Protein AF-A0A1F1ZVB5-F1 (afdb_monomer_lite)

Sequence (541 aa):
MPKPFFVAESAQVTVLRSLASTAFGKVNLTLPEGTKLEDVFEPSAPGNELGYVASLGNDKRVGGMCRRFVRADVSISTHGTEVPSSTVEEVLDAAEERTSGDFFLESDITLAGLGPWVPMQDFVVGDTADVEIWGIVVPMQITRIEPVVSDHSVTDWRVHVGGQLVSDGDALLAANAAVHKALVEDRRELAGLSERVTQAQSAAVDAQETATKANDETQHLRGILSGEGASPADVTAQLAVLAEQLEEHGEASPGGLIPAYIAANTRRWELQEQIDETQNDLLRAQSEAQDALARQMTAEIENVRAIVDYLQEKQKLSARQETKTFTADGNRSRENDYFKYELITNPTNFTSEFVAKGTWRGEVSCQYAHQGEVYLTGWSVPEVDGSRKYSMKMGLISASWFTLTFTIDNGTHKTREITGKRTDTAQDVWNKHPDHSFTATSPGQYLIYWEVAWDATTYHNQYAIRVTTSKNRTLGQWGPHTKVGPLLPGFDGSRTHYLRLANQQLQAGEQVFFETFTDATEPSQRAVRGTMTKLSWIEEN

Foldseek 3Di:
DDFFEFEFPDKDKDWFAQQAFKEKEAEAEADEPPDDPCNVDDDPDPPDGHMDMGTLDPDDDDPPVPHDYDYFYWYWYPPDDPDTDTCVVVRSPVVSLVRPTFMFIKGKTKPVGRPPDDEPPRDYQQGWHFYQDPNDTDIWGFHDKDFDDDPVDPTIIITMTTPDGPRCVPVVVVVVVVVVVVVVVVVVVVVVVVVVVVVVVVVVVVVVVVVVVVVVVVQVVCCVQQNRPDDPVSNVVSVVVVVVVCVVVVDDDPDDPVVVVVVVVVVVVVVVVVVVVVVVVVVVVVVVVVVVVVVVVVVVVVVVVVVVVVVVVVVVQVVQKDKDKDKDFQVDWDDDQFWTWDWDDDPFFIKIKIAGDDDWWWKKWKWFADPNDIDIDIAIVPHPVNGRMDMDTRGPDTTRMMMIIIITRAFDKDKDKFKFAKDFDDAQDWDWDVSQKDFAQAWFWKKKKKKWKAFAADQAKFKKKWKAKPVRRTQDMDDSDHGQADPDPPDTRIDMDMDTRGGDGDHGGIMMIIIIHMNDPDRSNRMTRMMMMMMITGHHD

Radius of gyration: 42.54 Å; chains: 1; bounding box: 78×82×148 Å

Secondary structure (DSSP, 8-state):
-PPPEEE-SSEEEEEPPPS-SEEEEEEEEEPPTT--GGGT---SSTTPPPEEEEE-SSS----GGG--EEE--EEEE--SSSS-EE-HHHHHHHHHHHHS-PEEEEEEE-HHHHTTPPBTTTB-TT-EEEEEETTEEEEEEEEEEEEEEETTEEEEEEEEEE-S-TT-HHHHHHHHHHHHHHHHHHHHHHHHHHHHHHHHHHHHHHHHHHHHHHHHHHHHHHHHHH-TT--HHHHHHHHHHHHHHHHHTT---SS-HHHHHHHHHHHHHHHHHHHHHHHHHHHHHHHHHHHHHHHHHHHHHHHHHHHHHHHHHHHHHHHTEEEEEEEE-TTS-EE-SSEEEEEEEETTEEEEEEEE-SS--EEEEEEEEETTEEEEEEEEES-TTS--EEEEEEETS--SEEEEEEEEESSEEEEEEEEE--EEPPTTS-EE-GGG-EE-SSSEEEEEEEEEEESS--SSS-EEEEEEETTS-EEEEEEEES--S-SSTTS---EEEEEEEEEEEE-TT-EEEEEEEE--SSHHHHEEEEEEEEEEEEE--

Structure (mmCIF, N/CA/C/O backbone):
data_AF-A0A1F1ZVB5-F1
#
_entry.id   AF-A0A1F1ZVB5-F1
#
loop_
_atom_site.group_PDB
_atom_site.id
_atom_site.type_symbol
_atom_site.label_atom_id
_atom_site.label_alt_id
_atom_site.label_comp_id
_atom_site.label_asym_id
_atom_site.label_entity_id
_atom_site.label_seq_id
_atom_site.pdbx_PDB_ins_code
_atom_site.Cartn_x
_atom_site.Cartn_y
_atom_site.Cartn_z
_atom_site.occupancy
_atom_site.B_iso_or_equiv
_atom_site.auth_seq_id
_atom_site.auth_comp_id
_atom_site.auth_asym_id
_atom_site.auth_atom_id
_atom_site.pdbx_PDB_model_num
ATOM 1 N N . MET A 1 1 ? -17.004 -35.546 17.973 1.00 51.09 1 MET A N 1
ATOM 2 C CA . MET A 1 1 ? -18.269 -34.871 17.616 1.00 51.09 1 MET A CA 1
ATOM 3 C C . MET A 1 1 ? -18.446 -34.972 16.109 1.00 51.09 1 MET A C 1
ATOM 5 O O . MET A 1 1 ? -17.430 -35.142 15.438 1.00 51.09 1 MET A O 1
ATOM 9 N N . PRO A 1 2 ? -19.678 -34.997 15.577 1.00 67.75 2 PRO A N 1
ATOM 10 C CA . PRO A 1 2 ? -19.878 -35.015 14.132 1.00 67.75 2 PRO A CA 1
ATOM 11 C C . PRO A 1 2 ? -19.319 -33.719 13.527 1.00 67.75 2 PRO A C 1
ATOM 13 O O . PRO A 1 2 ? -19.450 -32.654 14.123 1.00 67.75 2 PRO A O 1
ATOM 16 N N . LYS A 1 3 ? -18.618 -33.836 12.397 1.00 77.38 3 LYS A N 1
ATOM 17 C CA . LYS A 1 3 ? -17.951 -32.705 11.753 1.00 77.38 3 LYS A CA 1
ATOM 18 C C . LYS A 1 3 ? -19.008 -31.807 11.089 1.00 77.38 3 LYS A C 1
ATOM 20 O O . LYS A 1 3 ? -19.825 -32.352 10.342 1.00 77.38 3 LYS A O 1
ATOM 25 N N . PRO A 1 4 ? -19.027 -30.488 11.354 1.00 84.69 4 PRO A N 1
ATOM 26 C CA . PRO A 1 4 ? -19.992 -29.585 10.735 1.00 84.69 4 PRO A CA 1
ATOM 27 C C . PRO A 1 4 ? -19.826 -29.574 9.216 1.00 84.69 4 PRO A C 1
ATOM 29 O O . PRO A 1 4 ? -18.698 -29.650 8.727 1.00 84.69 4 PRO A O 1
ATOM 32 N N . PHE A 1 5 ? -20.936 -29.473 8.485 1.00 88.19 5 PHE A N 1
ATOM 33 C CA . PHE A 1 5 ? -20.943 -29.407 7.023 1.00 88.19 5 PHE A CA 1
ATOM 34 C C . PHE A 1 5 ? -21.641 -28.130 6.568 1.00 88.19 5 PHE A C 1
ATOM 36 O O . PHE A 1 5 ? -22.806 -27.920 6.913 1.00 88.19 5 PHE A O 1
ATOM 43 N N . PHE A 1 6 ? -20.939 -27.304 5.799 1.00 87.81 6 PHE A N 1
ATOM 44 C CA . PHE A 1 6 ? -21.396 -25.995 5.343 1.00 87.81 6 PHE A CA 1
ATOM 45 C C . PHE A 1 6 ? -21.420 -25.918 3.819 1.00 87.81 6 PHE A C 1
ATOM 47 O O . PHE A 1 6 ? -20.617 -26.555 3.142 1.00 87.81 6 PHE A O 1
ATOM 54 N N . VAL A 1 7 ? -22.306 -25.089 3.277 1.00 85.38 7 VAL A N 1
ATOM 55 C CA . VAL A 1 7 ? -22.383 -24.801 1.840 1.00 85.38 7 VAL A CA 1
ATOM 56 C C . VAL A 1 7 ? -22.001 -23.344 1.610 1.00 85.38 7 VAL A C 1
ATOM 58 O O . VAL A 1 7 ? -22.638 -22.436 2.144 1.00 85.38 7 VAL A O 1
ATOM 61 N N . ALA A 1 8 ? -20.954 -23.114 0.819 1.00 79.62 8 ALA A N 1
ATOM 62 C CA . ALA A 1 8 ? -20.472 -21.773 0.522 1.00 79.62 8 ALA A CA 1
ATOM 63 C C . ALA A 1 8 ? -21.324 -21.090 -0.557 1.00 79.62 8 ALA A C 1
ATOM 65 O O . ALA A 1 8 ? -21.352 -21.516 -1.711 1.00 79.62 8 ALA A O 1
ATOM 66 N N . GLU A 1 9 ? -21.970 -19.979 -0.199 1.00 70.44 9 GLU A N 1
ATOM 67 C CA . GLU A 1 9 ? -22.759 -19.164 -1.137 1.00 70.44 9 GLU A CA 1
ATOM 68 C C . GLU A 1 9 ? -21.873 -18.239 -1.985 1.00 70.44 9 GLU A C 1
ATOM 70 O O . GLU A 1 9 ? -22.157 -17.980 -3.155 1.00 70.44 9 GLU A O 1
ATOM 75 N N . SER A 1 10 ? -20.772 -17.753 -1.402 1.00 64.50 10 SER A N 1
ATOM 76 C CA . SER A 1 10 ? -19.789 -16.900 -2.074 1.00 64.50 10 SER A CA 1
ATOM 77 C C . SER A 1 10 ? -18.376 -17.216 -1.575 1.00 64.50 10 SER A C 1
ATOM 79 O O . SER A 1 10 ? -17.855 -16.606 -0.645 1.00 64.50 10 SER A O 1
ATOM 81 N N . ALA A 1 11 ? -17.752 -18.232 -2.169 1.00 59.78 11 ALA A N 1
ATOM 82 C CA . ALA A 1 11 ? -16.356 -18.552 -1.888 1.00 59.78 11 ALA A CA 1
ATOM 83 C C . ALA A 1 11 ? -15.428 -17.580 -2.629 1.00 59.78 11 ALA A C 1
ATOM 85 O O . ALA A 1 11 ? -15.556 -17.398 -3.845 1.00 59.78 11 ALA A O 1
ATOM 86 N N . GLN A 1 12 ? -14.483 -16.977 -1.909 1.00 55.19 12 GLN A N 1
ATOM 87 C CA . GLN A 1 12 ? -13.392 -16.217 -2.506 1.00 55.19 12 GLN A CA 1
ATOM 88 C C . GLN A 1 12 ? -12.160 -17.116 -2.590 1.00 55.19 12 GLN A C 1
ATOM 90 O O . GLN A 1 12 ? -11.691 -17.670 -1.596 1.00 55.19 12 GLN A O 1
ATOM 95 N N . VAL A 1 13 ? -11.648 -17.280 -3.810 1.00 52.88 13 VAL A N 1
ATOM 96 C CA . VAL A 1 13 ? -10.438 -18.060 -4.079 1.00 52.88 13 VAL A CA 1
ATOM 97 C C . VAL A 1 13 ? -9.356 -17.103 -4.549 1.00 52.88 13 VAL A C 1
ATOM 99 O O . VAL A 1 13 ? -9.452 -16.532 -5.637 1.00 52.88 13 VAL A O 1
ATOM 102 N N . THR A 1 14 ? -8.311 -16.951 -3.743 1.00 47.72 14 THR A N 1
ATOM 103 C CA . THR A 1 14 ? -7.124 -16.174 -4.098 1.00 47.72 14 THR A CA 1
ATOM 104 C C . THR A 1 14 ? -5.950 -17.129 -4.273 1.00 47.72 14 THR A C 1
ATOM 106 O O . THR A 1 14 ? -5.377 -17.630 -3.314 1.00 47.72 14 THR A O 1
ATOM 109 N N . VAL A 1 15 ? -5.574 -17.402 -5.521 1.00 45.69 15 VAL A N 1
ATOM 110 C CA . VAL A 1 15 ? -4.425 -18.265 -5.835 1.00 45.69 15 VAL A CA 1
ATOM 111 C C . VAL A 1 15 ? -3.137 -17.444 -5.733 1.00 45.69 15 VAL A C 1
ATOM 113 O O . VAL A 1 15 ? -2.922 -16.542 -6.549 1.00 45.69 15 VAL A O 1
ATOM 116 N N . LEU A 1 16 ? -2.250 -17.747 -4.778 1.00 43.44 16 LEU A N 1
ATOM 117 C CA . LEU A 1 16 ? -0.879 -17.244 -4.831 1.00 43.44 16 LEU A CA 1
ATOM 118 C C . LEU A 1 16 ? -0.124 -18.020 -5.905 1.00 43.44 16 LEU A C 1
ATOM 120 O O . LEU A 1 16 ? -0.137 -19.246 -5.990 1.00 43.44 16 LEU A O 1
ATOM 124 N N . ARG A 1 17 ? 0.556 -17.278 -6.773 1.00 48.75 17 ARG A N 1
ATOM 125 C CA . ARG A 1 17 ? 1.470 -17.863 -7.753 1.00 48.75 17 ARG A CA 1
ATOM 126 C C . ARG A 1 17 ? 2.656 -18.503 -7.030 1.00 48.75 17 ARG A C 1
ATOM 128 O O . ARG A 1 17 ? 3.239 -17.869 -6.154 1.00 48.75 17 ARG A O 1
ATOM 135 N N . SER A 1 18 ? 3.079 -19.680 -7.489 1.00 54.12 18 SER A N 1
ATOM 136 C CA . SER A 1 18 ? 4.355 -20.275 -7.076 1.00 54.12 18 SER A CA 1
ATOM 137 C C . SER A 1 18 ? 5.497 -19.262 -7.250 1.00 54.12 18 SER A C 1
ATOM 139 O O . SER A 1 18 ? 5.620 -18.584 -8.286 1.00 54.12 18 SER A O 1
ATOM 141 N N . LEU A 1 19 ? 6.280 -19.087 -6.184 1.00 56.06 19 LEU A N 1
ATOM 142 C CA . LEU A 1 19 ? 7.311 -18.055 -6.090 1.00 56.06 19 LEU A CA 1
ATOM 143 C C . LEU A 1 19 ? 8.612 -18.478 -6.774 1.00 56.06 19 LEU A C 1
ATOM 145 O O . LEU A 1 19 ? 9.302 -17.611 -7.313 1.00 56.06 19 LEU A O 1
ATOM 149 N N . ALA A 1 20 ? 8.917 -19.777 -6.825 1.00 61.66 20 ALA A N 1
ATOM 150 C CA . ALA A 1 20 ? 10.108 -20.313 -7.472 1.00 61.66 20 ALA A CA 1
ATOM 151 C C . ALA A 1 20 ? 9.818 -21.642 -8.172 1.00 61.66 20 ALA A C 1
ATOM 153 O O . ALA A 1 20 ? 9.032 -22.447 -7.702 1.00 61.66 20 ALA A O 1
ATOM 154 N N . SER A 1 21 ? 10.479 -21.862 -9.306 1.00 69.50 21 SER A N 1
ATOM 155 C CA . SER A 1 21 ? 10.387 -23.106 -10.080 1.00 69.50 21 SER A CA 1
ATOM 156 C C . SER A 1 21 ? 11.663 -23.942 -9.991 1.00 69.50 21 SER A C 1
ATOM 158 O O . SER A 1 21 ? 11.763 -25.015 -10.586 1.00 69.50 21 SER A O 1
ATOM 160 N N . THR A 1 22 ? 12.717 -23.384 -9.397 1.00 73.19 22 THR A N 1
ATOM 161 C CA . THR A 1 22 ? 14.073 -23.922 -9.474 1.00 73.19 22 THR A CA 1
ATOM 162 C C . THR A 1 22 ? 14.848 -23.543 -8.215 1.00 73.19 22 THR A C 1
ATOM 164 O O . THR A 1 22 ? 14.925 -22.362 -7.878 1.00 73.19 22 THR A O 1
ATOM 167 N N . ALA A 1 23 ? 15.447 -24.523 -7.544 1.00 78.62 23 ALA A N 1
ATOM 168 C CA . ALA A 1 23 ? 16.421 -24.319 -6.479 1.00 78.62 23 ALA A CA 1
ATOM 169 C C . ALA A 1 23 ? 17.838 -24.296 -7.056 1.00 78.62 23 ALA A C 1
ATOM 171 O O . ALA A 1 23 ? 18.154 -25.037 -7.988 1.00 78.62 23 ALA A O 1
ATOM 172 N N . PHE A 1 24 ? 18.705 -23.460 -6.497 1.00 83.06 24 PHE A N 1
ATOM 173 C CA . PHE A 1 24 ? 20.142 -23.511 -6.748 1.00 83.06 24 PHE A CA 1
ATOM 174 C C . PHE A 1 24 ? 20.912 -23.287 -5.452 1.00 83.06 24 PHE A C 1
ATOM 176 O O . PHE A 1 24 ? 20.443 -22.579 -4.565 1.00 83.06 24 PHE A O 1
ATOM 183 N N . GLY A 1 25 ? 22.121 -23.817 -5.351 1.00 83.06 25 GLY A N 1
ATOM 184 C CA . GLY A 1 25 ? 22.965 -23.517 -4.203 1.00 83.06 25 GLY A CA 1
ATOM 185 C C . GLY A 1 25 ? 24.261 -24.293 -4.185 1.00 83.06 25 GLY A C 1
ATOM 186 O O . GLY A 1 25 ? 24.608 -24.986 -5.143 1.00 83.06 25 GLY A O 1
ATOM 187 N N . LYS A 1 26 ? 24.993 -24.125 -3.090 1.00 84.00 26 LYS A N 1
ATOM 188 C CA . LYS A 1 26 ? 26.270 -24.786 -2.845 1.00 84.00 26 LYS A CA 1
ATOM 189 C C . LYS A 1 26 ? 26.042 -26.208 -2.343 1.00 84.00 26 LYS A C 1
ATOM 191 O O . LYS A 1 26 ? 25.145 -26.443 -1.537 1.00 84.00 26 LYS A O 1
ATOM 196 N N . VAL A 1 27 ? 26.893 -27.132 -2.779 1.00 79.00 27 VAL A N 1
ATOM 197 C CA . VAL A 1 27 ? 26.992 -28.474 -2.197 1.00 79.00 27 VAL A CA 1
ATOM 198 C C . VAL A 1 27 ? 28.202 -28.504 -1.269 1.00 79.00 27 VAL A C 1
ATOM 200 O O . VAL A 1 27 ? 29.348 -28.406 -1.710 1.00 79.00 27 VAL A O 1
ATOM 203 N N . ASN A 1 28 ? 27.954 -28.642 0.028 1.00 74.69 28 ASN A N 1
ATOM 204 C CA . ASN A 1 28 ? 29.001 -28.852 1.020 1.00 74.69 28 ASN A CA 1
ATOM 205 C C . ASN A 1 28 ? 29.291 -30.354 1.117 1.00 74.69 28 ASN A C 1
ATOM 207 O O . ASN A 1 28 ? 28.487 -31.112 1.659 1.00 74.69 28 ASN A O 1
ATOM 211 N N . LEU A 1 29 ? 30.420 -30.779 0.553 1.00 72.69 29 LEU A N 1
ATOM 212 C CA . LEU A 1 29 ? 30.821 -32.181 0.481 1.00 72.69 29 LEU A CA 1
ATOM 213 C C . LEU A 1 29 ? 31.909 -32.474 1.522 1.00 72.69 29 LEU A C 1
ATOM 215 O O . LEU A 1 29 ? 32.998 -31.901 1.456 1.00 72.69 29 LEU A O 1
ATOM 219 N N . THR A 1 30 ? 31.630 -33.386 2.451 1.00 67.56 30 THR A N 1
ATOM 220 C CA . THR A 1 30 ? 32.616 -33.844 3.440 1.00 67.56 30 THR A CA 1
ATOM 221 C C . THR A 1 30 ? 33.123 -35.232 3.057 1.00 67.56 30 THR A C 1
ATOM 223 O O . THR A 1 30 ? 32.397 -36.219 3.189 1.00 67.56 30 THR A O 1
ATOM 226 N N . LEU A 1 31 ? 34.365 -35.292 2.564 1.00 66.44 31 LEU A N 1
ATOM 227 C CA . LEU A 1 31 ? 35.017 -36.509 2.065 1.00 66.44 31 LEU A CA 1
ATOM 228 C C . LEU A 1 31 ? 35.671 -37.341 3.186 1.00 66.44 31 LEU A C 1
ATOM 230 O O . LEU A 1 31 ? 36.052 -36.780 4.215 1.00 66.44 31 LEU A O 1
ATOM 234 N N . PRO A 1 32 ? 35.855 -38.664 2.993 1.00 63.94 32 PRO A N 1
ATOM 235 C CA . PRO A 1 32 ? 36.596 -39.515 3.925 1.00 63.94 32 PRO A CA 1
ATOM 236 C C . PRO A 1 32 ? 38.080 -39.117 4.011 1.00 63.94 32 PRO A C 1
ATOM 238 O O . PRO A 1 32 ? 38.649 -38.594 3.047 1.00 63.94 32 PRO A O 1
ATOM 241 N N . GLU A 1 33 ? 38.729 -39.409 5.146 1.00 53.44 33 GLU A N 1
ATOM 242 C CA . GLU A 1 33 ? 40.150 -39.098 5.354 1.00 53.44 33 GLU A CA 1
ATOM 243 C C . GLU A 1 33 ? 41.028 -39.677 4.230 1.00 53.44 33 GLU A C 1
ATOM 245 O O . GLU A 1 33 ? 41.015 -40.876 3.959 1.00 53.44 33 GLU A O 1
ATOM 250 N N . GLY A 1 34 ? 41.798 -38.802 3.574 1.00 55.66 34 GLY A N 1
ATOM 251 C CA . GLY A 1 34 ? 42.738 -39.163 2.508 1.00 55.66 34 GLY A CA 1
ATOM 252 C C . GLY A 1 34 ? 42.286 -38.851 1.077 1.00 55.66 34 GLY A C 1
ATOM 253 O O . GLY A 1 34 ? 43.111 -38.969 0.178 1.00 55.66 34 GLY A O 1
ATOM 254 N N . THR A 1 35 ? 41.043 -38.405 0.853 1.00 59.16 35 THR A N 1
ATOM 255 C CA . THR A 1 35 ? 40.558 -37.986 -0.481 1.00 59.16 35 THR A CA 1
ATOM 256 C C . THR A 1 35 ? 40.483 -36.463 -0.562 1.00 59.16 35 THR A C 1
ATOM 258 O O . THR A 1 35 ? 39.821 -35.838 0.269 1.00 59.16 35 THR A O 1
ATOM 261 N N . LYS A 1 36 ? 41.152 -35.838 -1.538 1.00 56.88 36 LYS A N 1
ATOM 262 C CA . LYS A 1 36 ? 41.028 -34.390 -1.760 1.00 56.88 36 LYS A CA 1
ATOM 263 C C . LYS A 1 36 ? 39.843 -34.111 -2.682 1.00 56.88 36 LYS A C 1
ATOM 265 O O . LYS A 1 36 ? 39.528 -34.908 -3.556 1.00 56.88 36 LYS A O 1
ATOM 270 N N . LEU A 1 37 ? 39.204 -32.949 -2.522 1.00 57.84 37 LEU A N 1
ATOM 271 C CA . LEU A 1 37 ? 38.104 -32.513 -3.399 1.00 57.84 37 LEU A CA 1
ATOM 272 C C . LEU A 1 37 ? 38.528 -32.480 -4.882 1.00 57.84 37 LEU A C 1
ATOM 274 O O . LEU A 1 37 ? 37.731 -32.805 -5.757 1.00 57.84 37 LEU A O 1
ATOM 278 N N . GLU A 1 38 ? 39.804 -32.166 -5.128 1.00 59.50 38 GLU A N 1
ATOM 279 C CA . GLU A 1 38 ? 40.464 -32.153 -6.442 1.00 59.50 38 GLU A CA 1
ATOM 280 C C . GLU A 1 38 ? 40.514 -33.536 -7.118 1.00 59.50 38 GLU A C 1
ATOM 282 O O . GLU A 1 38 ? 40.604 -33.604 -8.338 1.00 59.50 38 GLU A O 1
ATOM 287 N N . ASP A 1 39 ? 40.403 -34.631 -6.355 1.00 60.59 39 ASP A N 1
ATOM 288 C CA . ASP A 1 39 ? 40.389 -35.999 -6.893 1.00 60.59 39 ASP A CA 1
ATOM 289 C C . ASP A 1 39 ? 38.988 -36.414 -7.398 1.00 60.59 39 ASP A C 1
ATOM 291 O O . ASP A 1 39 ? 38.849 -37.405 -8.114 1.00 60.59 39 ASP A O 1
ATOM 295 N N . VAL A 1 40 ? 37.938 -35.673 -7.015 1.00 59.69 40 VAL A N 1
ATOM 296 C CA . VAL A 1 40 ? 36.524 -35.972 -7.322 1.00 59.69 40 VAL A CA 1
ATOM 297 C C . VAL A 1 40 ? 35.916 -34.932 -8.271 1.00 59.69 40 VAL A C 1
ATOM 299 O O . VAL A 1 40 ? 35.021 -35.259 -9.052 1.00 59.69 40 VAL A O 1
ATOM 302 N N . PHE A 1 41 ? 36.394 -33.685 -8.233 1.00 61.28 41 PHE A N 1
ATOM 303 C CA . PHE A 1 41 ? 35.902 -32.596 -9.073 1.00 61.28 41 PHE A CA 1
ATOM 304 C C . PHE A 1 41 ? 37.033 -31.649 -9.493 1.00 61.28 41 PHE A C 1
ATOM 306 O O . PHE A 1 41 ? 37.657 -31.000 -8.654 1.00 61.28 41 PHE A O 1
ATOM 313 N N . GLU A 1 42 ? 37.242 -31.506 -10.804 1.00 64.38 42 GLU A N 1
ATOM 314 C CA . GLU A 1 42 ? 38.125 -30.488 -11.378 1.00 64.38 42 GLU A CA 1
ATOM 315 C C . GLU A 1 42 ? 37.331 -29.194 -11.657 1.00 64.38 42 GLU A C 1
ATOM 317 O O . GLU A 1 42 ? 36.479 -29.169 -12.553 1.00 64.38 42 GLU A O 1
ATOM 322 N N . PRO A 1 43 ? 37.574 -28.092 -10.923 1.00 63.12 43 PRO A N 1
ATOM 323 C CA . PRO A 1 43 ? 36.890 -26.832 -11.179 1.00 63.12 43 PRO A CA 1
ATOM 324 C C . PRO A 1 43 ? 37.341 -26.224 -12.512 1.00 63.12 43 PRO A C 1
ATOM 326 O O . PRO A 1 43 ? 38.530 -26.095 -12.790 1.00 63.12 43 PRO A O 1
ATOM 329 N N . SER A 1 44 ? 36.388 -25.757 -13.324 1.00 67.38 44 SER A N 1
ATOM 330 C CA . SER A 1 44 ? 36.685 -25.145 -14.632 1.00 67.38 44 SER A CA 1
ATOM 331 C C . SER A 1 44 ? 37.469 -23.824 -14.550 1.00 67.38 44 SER A C 1
ATOM 333 O O . SER A 1 44 ? 37.979 -23.356 -15.566 1.00 67.38 44 SER A O 1
ATOM 335 N N . ALA A 1 45 ? 37.544 -23.200 -13.369 1.00 67.44 45 ALA A N 1
ATOM 336 C CA . ALA A 1 45 ? 38.340 -22.005 -13.104 1.00 67.44 45 ALA A CA 1
ATOM 337 C C . ALA A 1 45 ? 38.764 -21.936 -11.618 1.00 67.44 45 ALA A C 1
ATOM 339 O O . ALA A 1 45 ? 38.050 -22.463 -10.758 1.00 67.44 45 ALA A O 1
ATOM 340 N N . PRO A 1 46 ? 39.888 -21.267 -11.289 1.00 56.06 46 PRO A N 1
ATOM 341 C CA . PRO A 1 46 ? 40.326 -21.083 -9.906 1.00 56.06 46 PRO A CA 1
ATOM 342 C C . PRO A 1 46 ? 39.278 -20.323 -9.081 1.00 56.06 46 PRO A C 1
ATOM 344 O O . PRO A 1 46 ? 38.867 -19.230 -9.465 1.00 56.06 46 PRO A O 1
ATOM 347 N N . GLY A 1 47 ? 38.869 -20.887 -7.941 1.00 59.56 47 GLY A N 1
ATOM 348 C CA . GLY A 1 47 ? 37.867 -20.292 -7.045 1.00 59.56 47 GLY A CA 1
ATOM 349 C C . GLY A 1 47 ? 36.417 -20.719 -7.301 1.00 59.56 47 GLY A C 1
ATOM 350 O O . GLY A 1 47 ? 35.530 -20.260 -6.585 1.00 59.56 47 GLY A O 1
ATOM 351 N N . ASN A 1 48 ? 36.159 -21.600 -8.275 1.00 65.56 48 ASN A N 1
ATOM 352 C CA . ASN A 1 48 ? 34.829 -22.178 -8.466 1.00 65.56 48 ASN A CA 1
ATOM 353 C C . ASN A 1 48 ? 34.517 -23.215 -7.378 1.00 65.56 48 ASN A C 1
ATOM 355 O O . ASN A 1 48 ? 35.323 -24.101 -7.098 1.00 65.56 48 ASN A O 1
ATOM 359 N N . GLU A 1 49 ? 33.317 -23.123 -6.811 1.00 70.12 49 GLU A N 1
ATOM 360 C CA . GLU A 1 49 ? 32.794 -24.057 -5.813 1.00 70.12 49 GLU A CA 1
ATOM 361 C C . GLU A 1 49 ? 31.774 -25.018 -6.440 1.00 70.12 49 GLU A C 1
ATOM 363 O O . GLU A 1 49 ? 31.177 -24.719 -7.478 1.00 70.12 49 GLU A O 1
ATOM 368 N N . LEU A 1 50 ? 31.552 -26.173 -5.805 1.00 75.31 50 LEU A N 1
ATOM 369 C CA . LEU A 1 50 ? 30.560 -27.141 -6.266 1.00 75.31 50 LEU A CA 1
ATOM 370 C C . LEU A 1 50 ? 29.148 -26.624 -5.965 1.00 75.31 50 LEU A C 1
ATOM 372 O O . LEU A 1 50 ? 28.816 -26.306 -4.821 1.00 75.31 50 LEU A O 1
ATOM 376 N N . GLY A 1 51 ? 28.318 -26.537 -6.999 1.00 78.88 51 GLY A N 1
ATOM 377 C CA . GLY A 1 51 ? 26.938 -26.082 -6.892 1.00 78.88 51 GLY A CA 1
ATOM 378 C C . GLY A 1 51 ? 25.983 -26.993 -7.646 1.00 78.88 51 GLY A C 1
ATOM 379 O O . GLY A 1 51 ? 26.400 -27.792 -8.484 1.00 78.88 51 GLY A O 1
ATOM 380 N N . TYR A 1 52 ? 24.695 -26.865 -7.349 1.00 80.62 52 TYR A N 1
ATOM 381 C CA . TYR A 1 52 ? 23.634 -27.631 -7.991 1.00 80.62 52 TYR A CA 1
ATOM 382 C C . TYR A 1 52 ? 22.502 -26.714 -8.465 1.00 80.62 52 TYR A C 1
ATOM 384 O O . TYR A 1 52 ? 22.356 -25.579 -8.004 1.00 80.62 52 TYR A O 1
ATOM 392 N N . VAL A 1 53 ? 21.697 -27.227 -9.397 1.00 78.88 53 VAL A N 1
ATOM 393 C CA . VAL A 1 53 ? 20.442 -26.618 -9.849 1.00 78.88 53 VAL A CA 1
ATOM 394 C C . VAL A 1 53 ? 19.395 -27.727 -9.939 1.00 78.88 53 VAL A C 1
ATOM 396 O O . VAL A 1 53 ? 19.595 -28.687 -10.680 1.00 78.88 53 VAL A O 1
ATOM 399 N N . ALA A 1 54 ? 18.295 -27.597 -9.201 1.00 76.56 54 ALA A N 1
ATOM 400 C CA . ALA A 1 54 ? 17.208 -28.574 -9.134 1.00 76.56 54 ALA A CA 1
ATOM 401 C C . ALA A 1 54 ? 15.860 -27.930 -9.499 1.00 76.56 54 ALA A C 1
ATOM 403 O O . ALA A 1 54 ? 15.630 -26.754 -9.222 1.00 76.56 54 ALA A O 1
ATOM 404 N N . SER A 1 55 ? 14.967 -28.681 -10.147 1.00 75.31 55 SER A N 1
ATOM 405 C CA . SER A 1 55 ? 13.598 -28.234 -10.454 1.00 75.31 55 SER A CA 1
ATOM 406 C C . SER A 1 55 ? 12.682 -28.537 -9.268 1.00 75.31 55 SER A C 1
ATOM 408 O O . SER A 1 55 ? 12.695 -29.668 -8.805 1.00 75.31 55 SER A O 1
ATOM 410 N N . LEU A 1 56 ? 11.892 -27.561 -8.808 1.00 69.62 56 LEU A N 1
ATOM 411 C CA . LEU A 1 56 ? 11.015 -27.671 -7.624 1.00 69.62 56 LEU A CA 1
ATOM 412 C C . LEU A 1 56 ? 9.549 -27.943 -8.010 1.00 69.62 56 LEU A C 1
ATOM 414 O O . LEU A 1 56 ? 8.648 -27.223 -7.594 1.00 69.62 56 LEU A O 1
ATOM 418 N N . GLY A 1 57 ? 9.300 -28.875 -8.930 1.00 63.31 57 GLY A N 1
ATOM 419 C CA . GLY A 1 57 ? 7.921 -29.172 -9.317 1.00 63.31 57 GLY A CA 1
ATOM 420 C C . GLY A 1 57 ? 7.766 -30.253 -10.378 1.00 63.31 57 GLY A C 1
ATOM 421 O O . GLY A 1 57 ? 8.681 -30.532 -11.157 1.00 63.31 57 GLY A O 1
ATOM 422 N N . ASN A 1 58 ? 6.561 -30.823 -10.420 1.00 56.97 58 ASN A N 1
ATOM 423 C CA . ASN A 1 58 ? 6.199 -31.976 -11.245 1.00 56.97 58 ASN A CA 1
ATOM 424 C C . ASN A 1 58 ? 6.255 -31.690 -12.756 1.00 56.97 58 ASN A C 1
ATOM 426 O O . ASN A 1 58 ? 5.411 -30.957 -13.270 1.00 56.97 58 ASN A O 1
ATOM 430 N N . ASP A 1 59 ? 7.218 -32.323 -13.444 1.00 50.94 59 ASP A N 1
ATOM 431 C CA . ASP A 1 59 ? 7.354 -32.673 -14.880 1.00 50.94 59 ASP A CA 1
ATOM 432 C C . ASP A 1 59 ? 7.035 -31.644 -15.989 1.00 50.94 59 ASP A C 1
ATOM 434 O O . ASP A 1 59 ? 7.379 -31.849 -17.157 1.00 50.94 59 ASP A O 1
ATOM 438 N N . LYS A 1 60 ? 6.430 -30.495 -15.687 1.00 50.06 60 LYS A N 1
ATOM 439 C CA . LYS A 1 60 ? 6.143 -29.433 -16.650 1.00 50.06 60 LYS A CA 1
ATOM 440 C C . LYS A 1 60 ? 7.204 -28.357 -16.539 1.00 50.06 60 LYS A C 1
ATOM 442 O O . LYS A 1 60 ? 7.164 -27.479 -15.682 1.00 50.06 60 LYS A O 1
ATOM 447 N N . ARG A 1 61 ? 8.147 -28.406 -17.478 1.00 51.75 61 ARG A N 1
ATOM 448 C CA . ARG A 1 61 ? 9.166 -27.374 -17.670 1.00 51.75 61 ARG A CA 1
ATOM 449 C C . ARG A 1 61 ? 8.499 -26.004 -17.811 1.00 51.75 61 ARG A C 1
ATOM 451 O O . ARG A 1 61 ? 7.903 -25.706 -18.844 1.00 51.75 61 ARG A O 1
ATOM 458 N N . VAL A 1 62 ? 8.640 -25.147 -16.801 1.00 57.56 62 VAL A N 1
ATOM 459 C CA . VAL A 1 62 ? 8.198 -23.754 -16.911 1.00 57.56 62 VAL A CA 1
ATOM 460 C C . VAL A 1 62 ? 8.995 -23.042 -18.014 1.00 57.56 62 VAL A C 1
ATOM 462 O O . VAL A 1 62 ? 10.218 -23.212 -18.151 1.00 57.56 62 VAL A O 1
ATOM 465 N N . GLY A 1 63 ? 8.291 -22.270 -18.846 1.00 50.53 63 GLY A N 1
ATOM 466 C CA . GLY A 1 63 ? 8.886 -21.505 -19.943 1.00 50.53 63 GLY A CA 1
ATOM 467 C C . GLY A 1 63 ? 10.000 -20.573 -19.450 1.00 50.53 63 GLY A C 1
ATOM 468 O O . GLY A 1 63 ? 9.976 -20.110 -18.311 1.00 50.53 63 GLY A O 1
ATOM 469 N N . GLY A 1 64 ? 10.997 -20.295 -20.298 1.00 52.41 64 GLY A N 1
ATOM 470 C CA . GLY A 1 64 ? 12.239 -19.607 -19.904 1.00 52.41 64 GLY A CA 1
ATOM 471 C C . GLY A 1 64 ? 12.065 -18.249 -19.206 1.00 52.41 64 GLY A C 1
ATOM 472 O O . GLY A 1 64 ? 12.916 -17.883 -18.404 1.00 52.41 64 GLY A O 1
ATOM 473 N N . MET A 1 65 ? 10.956 -17.539 -19.447 1.00 41.66 65 MET A N 1
ATOM 474 C CA . MET A 1 65 ? 10.638 -16.250 -18.809 1.00 41.66 65 MET A CA 1
ATOM 475 C C . MET A 1 65 ? 9.980 -16.362 -17.424 1.00 41.66 65 MET A C 1
ATOM 477 O O . MET A 1 65 ? 9.923 -15.374 -16.698 1.00 41.66 65 MET A O 1
ATOM 481 N N . CYS A 1 66 ? 9.492 -17.542 -17.037 1.00 45.69 66 CYS A N 1
ATOM 482 C CA . CYS A 1 66 ? 8.822 -17.764 -15.752 1.00 45.69 66 CYS A CA 1
ATOM 483 C C . CYS A 1 66 ? 9.704 -18.505 -14.741 1.00 45.69 66 CYS A C 1
ATOM 485 O O . CYS A 1 66 ? 9.222 -18.863 -13.669 1.00 45.69 66 CYS A O 1
ATOM 487 N N . ARG A 1 67 ? 10.987 -18.726 -15.062 1.00 60.84 67 ARG A N 1
ATOM 488 C CA . ARG A 1 67 ? 11.936 -19.348 -14.137 1.00 60.84 67 ARG A CA 1
ATOM 489 C C . ARG A 1 67 ? 12.280 -18.382 -13.023 1.00 60.84 67 ARG A C 1
ATOM 491 O O . ARG A 1 67 ? 12.822 -17.305 -13.264 1.00 60.84 67 ARG A O 1
ATOM 498 N N . ARG A 1 68 ? 11.974 -18.788 -11.802 1.00 63.47 68 ARG A N 1
ATOM 499 C CA . ARG A 1 68 ? 12.375 -18.078 -10.594 1.00 63.47 68 ARG A CA 1
ATOM 500 C C . ARG A 1 68 ? 13.203 -19.006 -9.741 1.00 63.47 68 ARG A C 1
ATOM 502 O O . ARG A 1 68 ? 12.888 -20.189 -9.622 1.00 63.47 68 ARG A O 1
ATOM 509 N N . PHE A 1 69 ? 14.273 -18.441 -9.210 1.00 69.88 69 PHE A N 1
ATOM 510 C CA . PHE A 1 69 ? 15.321 -19.176 -8.536 1.00 69.88 69 PHE A CA 1
ATOM 511 C C . PHE A 1 69 ? 15.238 -18.907 -7.040 1.00 69.88 69 PHE A C 1
ATOM 513 O O . PHE A 1 69 ? 15.211 -17.747 -6.629 1.00 69.88 69 PHE A O 1
ATOM 520 N N . VAL A 1 70 ? 15.224 -19.970 -6.245 1.00 72.75 70 VAL A N 1
ATOM 521 C CA . VAL A 1 70 ? 15.411 -19.898 -4.795 1.00 72.75 70 VAL A CA 1
ATOM 522 C C . VAL A 1 70 ? 16.783 -20.457 -4.453 1.00 72.75 70 VAL A C 1
ATOM 524 O O . VAL A 1 70 ? 17.225 -21.440 -5.048 1.00 72.75 70 VAL A O 1
ATOM 527 N N . ARG A 1 71 ? 17.482 -19.804 -3.525 1.00 77.00 71 ARG A N 1
ATOM 528 C CA . ARG A 1 71 ? 18.765 -20.307 -3.046 1.00 77.00 71 ARG A CA 1
ATOM 529 C C . ARG A 1 71 ? 18.540 -21.319 -1.924 1.00 77.00 71 ARG A C 1
ATOM 531 O O . ARG A 1 71 ? 17.886 -20.978 -0.943 1.00 77.00 71 ARG A O 1
ATOM 538 N N . ALA A 1 72 ? 19.118 -22.506 -2.048 1.00 76.56 72 ALA A N 1
ATOM 539 C CA . ALA A 1 72 ? 19.088 -23.551 -1.032 1.00 76.56 72 ALA A CA 1
ATOM 540 C C . ALA A 1 72 ? 20.435 -24.284 -1.032 1.00 76.56 72 ALA A C 1
ATOM 542 O O . ALA A 1 72 ? 20.808 -24.878 -2.033 1.00 76.56 72 ALA A O 1
ATOM 543 N N . ASP A 1 73 ? 21.202 -24.221 0.050 1.00 80.31 73 ASP A N 1
ATOM 544 C CA . ASP A 1 73 ? 22.516 -24.872 0.121 1.00 80.31 73 ASP A CA 1
ATOM 545 C C . ASP A 1 73 ? 22.351 -26.271 0.754 1.00 80.31 73 ASP A C 1
ATOM 547 O O . ASP A 1 73 ? 21.641 -26.412 1.747 1.00 80.31 73 ASP A O 1
ATOM 551 N N . VAL A 1 74 ? 22.980 -27.303 0.180 1.00 78.69 74 VAL A N 1
ATOM 552 C CA . VAL A 1 74 ? 22.836 -28.715 0.600 1.00 78.69 74 VAL A CA 1
ATOM 553 C C . VAL A 1 74 ? 24.153 -29.271 1.133 1.00 78.69 74 VAL A C 1
ATOM 555 O O . VAL A 1 74 ? 25.233 -28.784 0.789 1.00 78.69 74 VAL A O 1
ATOM 558 N N . SER A 1 75 ? 24.089 -30.307 1.966 1.00 75.50 75 SER A N 1
ATOM 559 C CA . SER A 1 75 ? 25.267 -30.999 2.493 1.00 75.50 75 SER A CA 1
ATOM 560 C C . SER A 1 75 ? 25.196 -32.509 2.275 1.00 75.50 75 SER A C 1
ATOM 562 O O . SER A 1 75 ? 24.158 -33.142 2.462 1.00 75.50 75 SER A O 1
ATOM 564 N N . ILE A 1 76 ? 26.327 -33.090 1.876 1.00 74.19 76 ILE A N 1
ATOM 565 C CA . ILE A 1 76 ? 26.502 -34.534 1.702 1.00 74.19 76 ILE A CA 1
ATOM 566 C C . ILE A 1 76 ? 27.717 -34.941 2.532 1.00 74.19 76 ILE A C 1
ATOM 568 O O . ILE A 1 76 ? 28.824 -34.442 2.312 1.00 74.19 76 ILE A O 1
ATOM 572 N N . SER A 1 77 ? 27.510 -35.836 3.495 1.00 69.62 77 SER A N 1
ATOM 573 C CA . SER A 1 77 ? 28.564 -36.345 4.368 1.00 69.62 77 SER A CA 1
ATOM 574 C C . SER A 1 77 ? 28.759 -37.838 4.146 1.00 69.62 77 SER A C 1
ATOM 576 O O . SER A 1 77 ? 27.832 -38.636 4.282 1.00 69.62 77 SER A O 1
ATOM 578 N N . THR A 1 78 ? 29.995 -38.228 3.842 1.00 60.09 78 THR A N 1
ATOM 579 C CA . THR A 1 78 ? 30.403 -39.634 3.699 1.00 60.09 78 THR A CA 1
ATOM 580 C C . THR A 1 78 ? 31.353 -40.058 4.823 1.00 60.09 78 THR A C 1
ATOM 582 O O . THR A 1 78 ? 32.273 -40.846 4.610 1.00 60.09 78 THR A O 1
ATOM 585 N N . HIS A 1 79 ? 31.193 -39.497 6.025 1.00 50.94 79 HIS A N 1
ATOM 586 C CA . HIS A 1 79 ? 32.030 -39.831 7.178 1.00 50.94 79 HIS A CA 1
ATOM 587 C C . HIS A 1 79 ? 31.753 -41.251 7.682 1.00 50.94 79 HIS A C 1
ATOM 589 O O . HIS A 1 79 ? 30.690 -41.477 8.239 1.00 50.94 79 HIS A O 1
ATOM 595 N N . GLY A 1 80 ? 32.734 -42.155 7.557 1.00 51.53 80 GLY A N 1
ATOM 596 C CA . GLY A 1 80 ? 33.115 -43.213 8.519 1.00 51.53 80 GLY A CA 1
ATOM 597 C C . GLY A 1 80 ? 32.080 -44.206 9.082 1.00 51.53 80 GLY A C 1
ATOM 598 O O . GLY A 1 80 ? 32.476 -45.114 9.807 1.00 51.53 80 GLY A O 1
ATOM 599 N N . THR A 1 81 ? 30.796 -44.081 8.777 1.00 42.84 81 THR A N 1
ATOM 600 C CA . THR A 1 81 ? 29.721 -45.004 9.142 1.00 42.84 81 THR A CA 1
ATOM 601 C C . THR A 1 81 ? 29.170 -45.649 7.879 1.00 42.84 81 THR A C 1
ATOM 603 O O . THR A 1 81 ? 29.128 -45.010 6.832 1.00 42.84 81 THR A O 1
ATOM 606 N N . GLU A 1 82 ? 28.730 -46.907 7.972 1.00 50.06 82 GLU A N 1
ATOM 607 C CA . GLU A 1 82 ? 28.272 -47.744 6.845 1.00 50.06 82 GLU A CA 1
ATOM 608 C C . GLU A 1 82 ? 27.106 -47.158 6.017 1.00 50.06 82 GLU A C 1
ATOM 610 O O . GLU A 1 82 ? 26.748 -47.726 4.987 1.00 50.06 82 GLU A O 1
ATOM 615 N N . VAL A 1 83 ? 26.531 -46.015 6.415 1.00 52.25 83 VAL A N 1
ATOM 616 C CA . VAL A 1 83 ? 25.437 -45.339 5.711 1.00 52.25 83 VAL A CA 1
ATOM 617 C C . VAL A 1 83 ? 25.799 -43.863 5.463 1.00 52.25 83 VAL A C 1
ATOM 619 O O . VAL A 1 83 ? 25.990 -43.124 6.432 1.00 52.25 83 VAL A O 1
ATOM 622 N N . PRO A 1 84 ? 25.909 -43.408 4.200 1.00 58.47 84 PRO A N 1
ATOM 623 C CA . PRO A 1 84 ? 26.102 -41.995 3.871 1.00 58.47 84 PRO A CA 1
ATOM 624 C C . PRO A 1 84 ? 24.858 -41.169 4.234 1.00 58.47 84 PRO A C 1
ATOM 626 O O . PRO A 1 84 ? 23.734 -41.629 4.034 1.00 58.47 84 PRO A O 1
ATOM 629 N N . SER A 1 85 ? 25.048 -39.945 4.741 1.00 62.75 85 SER A N 1
ATOM 630 C CA . SER A 1 85 ? 23.952 -39.023 5.068 1.00 62.75 85 SER A CA 1
ATOM 631 C C . SER A 1 85 ? 23.918 -37.832 4.107 1.00 62.75 85 SER A C 1
ATOM 633 O O . SER A 1 85 ? 24.944 -37.234 3.774 1.00 62.75 85 SER A O 1
ATOM 635 N N . SER A 1 86 ? 22.718 -37.502 3.631 1.00 75.00 86 SER A N 1
ATOM 636 C CA . SER A 1 86 ? 22.463 -36.435 2.661 1.00 75.00 86 SER A CA 1
ATOM 637 C C . SER A 1 86 ? 21.283 -35.597 3.133 1.00 75.00 86 SER A C 1
ATOM 639 O O . SER A 1 86 ? 20.241 -36.154 3.464 1.00 75.00 86 SER A O 1
ATOM 641 N N . THR A 1 87 ? 21.445 -34.274 3.145 1.00 76.62 87 THR A N 1
ATOM 642 C CA . THR A 1 87 ? 20.359 -33.315 3.432 1.00 76.62 87 THR A CA 1
ATOM 643 C C . THR A 1 87 ? 19.661 -32.829 2.159 1.00 76.62 87 THR A C 1
ATOM 645 O O . THR A 1 87 ? 18.820 -31.941 2.217 1.00 76.62 87 THR A O 1
ATOM 648 N N . VAL A 1 88 ? 20.018 -33.384 0.992 1.00 76.56 88 VAL A N 1
ATOM 649 C CA . VAL A 1 88 ? 19.541 -32.912 -0.319 1.00 76.56 88 VAL A CA 1
ATOM 650 C C . VAL A 1 88 ? 18.021 -33.004 -0.437 1.00 76.56 88 VAL A C 1
ATOM 652 O O . VAL A 1 88 ? 17.400 -31.994 -0.743 1.00 76.56 88 VAL A O 1
ATOM 655 N N . GLU A 1 89 ? 17.434 -34.171 -0.165 1.00 74.31 89 GLU A N 1
ATOM 656 C CA . GLU A 1 89 ? 15.981 -34.375 -0.295 1.00 74.31 89 GLU A CA 1
ATOM 657 C C . GLU A 1 89 ? 15.212 -33.476 0.684 1.00 74.31 89 GLU A C 1
ATOM 659 O O . GLU A 1 89 ? 14.350 -32.716 0.271 1.00 74.31 89 GLU A O 1
ATOM 664 N N . GLU A 1 90 ? 15.624 -33.436 1.956 1.00 73.56 90 GLU A N 1
ATOM 665 C CA . GLU A 1 90 ? 14.997 -32.599 2.993 1.00 73.56 90 GLU A CA 1
ATOM 666 C C . GLU A 1 90 ? 15.007 -31.102 2.632 1.00 73.56 90 GLU A C 1
ATOM 668 O O . GLU A 1 90 ? 14.015 -30.394 2.804 1.00 73.56 90 GLU A O 1
ATOM 673 N N . VAL A 1 91 ? 16.128 -30.601 2.107 1.00 72.69 91 VAL A N 1
ATOM 674 C CA . VAL A 1 91 ? 16.274 -29.191 1.725 1.00 72.69 91 VAL A CA 1
ATOM 675 C C . VAL A 1 91 ? 15.492 -28.863 0.451 1.00 72.69 91 VAL A C 1
ATOM 677 O O . VAL A 1 91 ? 14.976 -27.749 0.335 1.00 72.69 91 VAL A O 1
ATOM 680 N N . LEU A 1 92 ? 15.413 -29.794 -0.503 1.00 75.12 92 LEU A N 1
ATOM 681 C CA . LEU A 1 92 ? 14.660 -29.610 -1.743 1.00 75.12 92 LEU A CA 1
ATOM 682 C C . LEU A 1 92 ? 13.153 -29.701 -1.515 1.00 75.12 92 LEU A C 1
ATOM 684 O O . LEU A 1 92 ? 12.449 -28.822 -2.005 1.00 75.12 92 LEU A O 1
ATOM 688 N N . ASP A 1 93 ? 12.687 -30.655 -0.712 1.00 72.00 93 ASP A N 1
ATOM 689 C CA . ASP A 1 93 ? 11.282 -30.787 -0.320 1.00 72.00 93 ASP A CA 1
ATOM 690 C C . ASP A 1 93 ? 10.821 -29.537 0.442 1.00 72.00 93 ASP A C 1
ATOM 692 O O . ASP A 1 93 ? 9.813 -28.926 0.094 1.00 72.00 93 ASP A O 1
ATOM 696 N N . ALA A 1 94 ? 11.620 -29.056 1.402 1.00 67.75 94 ALA A N 1
ATOM 697 C CA . ALA A 1 94 ? 11.321 -27.819 2.125 1.00 67.75 94 ALA A CA 1
ATOM 698 C C . ALA A 1 94 ? 11.358 -26.573 1.219 1.00 67.75 94 ALA A C 1
ATOM 700 O O . ALA A 1 94 ? 10.642 -25.596 1.453 1.00 67.75 94 ALA A O 1
ATOM 701 N N . ALA A 1 95 ? 12.221 -26.553 0.198 1.00 64.81 95 ALA A N 1
ATOM 702 C CA . ALA A 1 95 ? 12.262 -25.467 -0.777 1.00 64.81 95 ALA A CA 1
ATOM 703 C C . ALA A 1 95 ? 11.061 -25.518 -1.730 1.00 64.81 95 ALA A C 1
ATOM 705 O O . ALA A 1 95 ? 10.524 -24.463 -2.070 1.00 64.81 95 ALA A O 1
ATOM 706 N N . GLU A 1 96 ? 10.633 -26.709 -2.145 1.00 70.12 96 GLU A N 1
ATOM 707 C CA . GLU A 1 96 ? 9.431 -26.930 -2.945 1.00 70.12 96 GLU A CA 1
ATOM 708 C C . GLU A 1 96 ? 8.189 -26.510 -2.165 1.00 70.12 96 GLU A C 1
ATOM 710 O O . GLU A 1 96 ? 7.422 -25.692 -2.661 1.00 70.12 96 GLU A O 1
ATOM 715 N N . GLU A 1 97 ? 8.047 -26.938 -0.914 1.00 67.62 97 GLU A N 1
ATOM 716 C CA . GLU A 1 97 ? 6.916 -26.584 -0.056 1.00 67.62 97 GLU A CA 1
ATOM 717 C C . GLU A 1 97 ? 6.793 -25.064 0.126 1.00 67.62 97 GLU A C 1
ATOM 719 O O . GLU A 1 97 ? 5.748 -24.489 -0.177 1.00 67.62 97 GLU A O 1
ATOM 724 N N . ARG A 1 98 ? 7.898 -24.377 0.460 1.00 62.56 98 ARG A N 1
ATOM 725 C CA . ARG A 1 98 ? 7.946 -22.904 0.599 1.00 62.56 98 ARG A CA 1
ATOM 726 C C . ARG A 1 98 ? 7.649 -22.131 -0.684 1.00 62.56 98 ARG A C 1
ATOM 728 O O . ARG A 1 98 ? 7.418 -20.923 -0.631 1.00 62.56 98 ARG A O 1
ATOM 735 N N . THR A 1 99 ? 7.802 -22.761 -1.846 1.00 59.22 99 THR A N 1
ATOM 736 C CA . THR A 1 99 ? 7.711 -22.077 -3.146 1.00 59.22 99 THR A CA 1
ATOM 737 C C . THR A 1 99 ? 6.539 -22.548 -3.990 1.00 59.22 99 THR A C 1
ATOM 739 O O . THR A 1 99 ? 6.203 -21.876 -4.977 1.00 59.22 99 THR A O 1
ATOM 742 N N . SER A 1 100 ? 5.883 -23.634 -3.582 1.00 57.09 100 SER A N 1
ATOM 743 C CA . SER A 1 100 ? 4.576 -24.056 -4.055 1.00 57.09 100 SER A CA 1
ATOM 744 C C . SER A 1 100 ? 3.597 -22.904 -3.817 1.00 57.09 100 SER A C 1
ATOM 746 O O . SER A 1 100 ? 3.611 -22.240 -2.789 1.00 57.09 100 SER A O 1
ATOM 748 N N . GLY A 1 101 ? 2.862 -22.517 -4.856 1.00 52.28 101 GLY A N 1
ATOM 749 C CA . GLY A 1 101 ? 1.954 -21.380 -4.749 1.00 52.28 101 GLY A CA 1
ATOM 750 C C . GLY A 1 101 ? 0.790 -21.749 -3.845 1.00 52.28 101 GLY A C 1
ATOM 751 O O . GLY A 1 101 ? 0.000 -22.612 -4.221 1.00 52.28 101 GLY A O 1
ATOM 752 N N . ASP A 1 102 ? 0.685 -21.110 -2.685 1.00 52.09 102 ASP A N 1
ATOM 753 C CA . ASP A 1 102 ? -0.412 -21.362 -1.756 1.00 52.09 102 ASP A CA 1
ATOM 754 C C . ASP A 1 102 ? -1.741 -20.819 -2.307 1.00 52.09 102 ASP A C 1
ATOM 756 O O . ASP A 1 102 ? -1.815 -19.727 -2.868 1.00 52.09 102 ASP A O 1
ATOM 760 N N . PHE A 1 103 ? -2.839 -21.549 -2.144 1.00 46.62 103 PHE A N 1
ATOM 761 C CA . PHE A 1 103 ? -4.168 -21.012 -2.435 1.00 46.62 103 PHE A CA 1
ATOM 762 C C . PHE A 1 103 ? -4.821 -20.551 -1.130 1.00 46.62 103 PHE A C 1
ATOM 764 O O . PHE A 1 103 ? -4.957 -21.313 -0.178 1.00 46.62 103 PHE A O 1
ATOM 771 N N . PHE A 1 104 ? -5.236 -19.288 -1.085 1.00 58.38 104 PHE A N 1
ATOM 772 C CA . PHE A 1 104 ? -6.153 -18.789 -0.072 1.00 58.38 104 PHE A CA 1
ATOM 773 C C . PHE A 1 104 ? -7.564 -19.150 -0.492 1.00 58.38 104 PHE A C 1
ATOM 775 O O . PHE A 1 104 ? -8.011 -18.813 -1.594 1.00 58.38 104 PHE A O 1
ATOM 782 N N . LEU A 1 105 ? -8.267 -19.814 0.406 1.00 58.06 105 LEU A N 1
ATOM 783 C CA . LEU A 1 105 ? -9.676 -20.068 0.245 1.00 58.06 105 LEU A CA 1
ATOM 784 C C . LEU A 1 105 ? -10.372 -19.610 1.525 1.00 58.06 105 LEU A C 1
ATOM 786 O O . LEU A 1 105 ? -10.064 -20.067 2.627 1.00 58.06 105 LEU A O 1
ATOM 790 N N . GLU A 1 106 ? -11.237 -18.620 1.362 1.00 73.50 106 GLU A N 1
ATOM 791 C CA . GLU A 1 106 ? -11.994 -17.991 2.435 1.00 73.50 106 GLU A CA 1
ATOM 792 C C . GLU A 1 106 ? -13.458 -17.900 2.012 1.00 73.50 106 GLU A C 1
ATOM 794 O O . GLU A 1 106 ? -13.783 -17.643 0.846 1.00 73.50 106 GLU A O 1
ATOM 799 N N . SER A 1 107 ? -14.360 -18.181 2.945 1.00 77.31 107 SER A N 1
ATOM 800 C CA . SER A 1 107 ? -15.786 -18.076 2.685 1.00 77.31 107 SER A CA 1
ATOM 801 C C . SER A 1 107 ? -16.545 -17.666 3.934 1.00 77.31 107 SER A C 1
ATOM 803 O O . SER A 1 107 ? -16.316 -18.185 5.030 1.00 77.31 107 SER A O 1
ATOM 805 N N . ASP A 1 108 ? -17.486 -16.752 3.724 1.00 82.19 108 ASP A N 1
ATOM 806 C CA . ASP A 1 108 ? -18.451 -16.334 4.725 1.00 82.19 108 ASP A CA 1
ATOM 807 C C . ASP A 1 108 ? -19.717 -17.168 4.538 1.00 82.19 108 ASP A C 1
ATOM 809 O O . ASP A 1 108 ? -20.396 -17.081 3.512 1.00 82.19 108 ASP A O 1
ATOM 813 N N . ILE A 1 109 ? -20.031 -17.982 5.539 1.00 82.94 109 ILE A N 1
ATOM 814 C CA . ILE A 1 109 ? -21.206 -18.845 5.567 1.00 82.94 109 ILE A CA 1
ATOM 815 C C . ILE A 1 109 ? -22.311 -18.131 6.346 1.00 82.94 109 ILE A C 1
ATOM 817 O O . ILE A 1 109 ? -22.154 -17.784 7.520 1.00 82.94 109 ILE A O 1
ATOM 821 N N . THR A 1 110 ? -23.432 -17.886 5.673 1.00 83.19 110 THR A N 1
ATOM 822 C CA . THR A 1 110 ? -24.662 -17.344 6.265 1.00 83.19 110 THR A CA 1
ATOM 823 C C . THR A 1 110 ? -25.511 -18.472 6.860 1.00 83.19 110 THR A C 1
ATOM 825 O O . THR A 1 110 ? -25.239 -19.653 6.631 1.00 83.19 110 THR A O 1
ATOM 828 N N . LEU A 1 111 ? -26.589 -18.139 7.577 1.00 77.50 111 LEU A N 1
ATOM 829 C CA . LEU A 1 111 ? -27.523 -19.132 8.124 1.00 77.50 111 LEU A CA 1
ATOM 830 C C . LEU A 1 111 ? -28.050 -20.129 7.074 1.00 77.50 111 LEU A C 1
ATOM 832 O O . LEU A 1 111 ? -28.238 -21.303 7.383 1.00 77.50 111 LEU A O 1
ATOM 836 N N . ALA A 1 112 ? -28.242 -19.693 5.827 1.00 78.06 112 ALA A N 1
ATOM 837 C CA . ALA A 1 112 ? -28.677 -20.565 4.738 1.00 78.06 112 ALA A CA 1
ATOM 838 C C . ALA A 1 112 ? -27.614 -21.615 4.354 1.00 78.06 112 ALA A C 1
ATOM 840 O O . ALA A 1 112 ? -27.966 -22.752 4.036 1.00 78.06 112 ALA A O 1
ATOM 841 N N . GLY A 1 113 ? -26.328 -21.269 4.460 1.00 79.00 113 GLY A N 1
ATOM 842 C CA . GLY A 1 113 ? -25.202 -22.175 4.224 1.00 79.00 113 GLY A CA 1
ATOM 843 C C . GLY A 1 113 ? -24.818 -23.051 5.425 1.00 79.00 113 GLY A C 1
ATOM 844 O O . GLY A 1 113 ? -24.138 -24.059 5.242 1.00 79.00 113 GLY A O 1
ATOM 845 N N . LEU A 1 114 ? -25.259 -22.709 6.643 1.00 81.56 114 LEU A N 1
ATOM 846 C CA . LEU A 1 114 ? -25.019 -23.501 7.863 1.00 81.56 114 LEU A CA 1
ATOM 847 C C . LEU A 1 114 ? -25.896 -24.758 7.956 1.00 81.56 114 LEU A C 1
ATOM 849 O O . LEU A 1 114 ? -25.550 -25.708 8.660 1.00 81.56 114 LEU A O 1
ATOM 853 N N . GLY A 1 115 ? -27.034 -24.782 7.259 1.00 82.19 115 GLY A N 1
ATOM 854 C CA . GLY A 1 115 ? -27.972 -25.901 7.313 1.00 82.19 115 GLY A CA 1
ATOM 855 C C . GLY A 1 115 ? -28.521 -26.126 8.735 1.00 82.19 115 GLY A C 1
ATOM 856 O O . GLY A 1 115 ? -29.075 -25.195 9.315 1.00 82.19 115 GLY A O 1
ATOM 857 N N . PRO A 1 116 ? -28.431 -27.347 9.304 1.00 81.75 116 PRO A N 1
ATOM 858 C CA . PRO A 1 116 ? -28.963 -27.653 10.636 1.00 81.75 116 PRO A CA 1
ATOM 859 C C . PRO A 1 116 ? -28.023 -27.275 11.795 1.00 81.75 116 PRO A C 1
ATOM 861 O O . PRO A 1 116 ? -28.405 -27.466 12.947 1.00 81.75 116 PRO A O 1
ATOM 864 N N . TRP A 1 117 ? -26.802 -26.813 11.511 1.00 84.50 117 TRP A N 1
ATOM 865 C CA . TRP A 1 117 ? -25.758 -26.612 12.516 1.00 84.50 117 TRP A CA 1
ATOM 866 C C . TRP A 1 117 ? -25.883 -25.256 13.214 1.00 84.50 117 TRP A C 1
ATOM 868 O O . TRP A 1 117 ? -25.938 -24.216 12.555 1.00 84.50 117 TRP A O 1
ATOM 878 N N . VAL A 1 118 ? -25.869 -25.257 14.549 1.00 82.31 118 VAL A N 1
ATOM 879 C CA . VAL A 1 118 ? -26.022 -24.049 15.370 1.00 82.31 118 VAL A CA 1
ATOM 880 C C . VAL A 1 118 ? -24.657 -23.562 15.889 1.00 82.31 118 VAL A C 1
ATOM 882 O O . VAL A 1 118 ? -23.992 -24.287 16.640 1.00 82.31 118 VAL A O 1
ATOM 885 N N . PRO A 1 119 ? -24.229 -22.328 15.549 1.00 83.38 119 PRO A N 1
ATOM 886 C CA . PRO A 1 119 ? -22.980 -21.754 16.052 1.00 83.38 119 PRO A CA 1
ATOM 887 C C . PRO A 1 119 ? -22.942 -21.672 17.585 1.00 83.38 119 PRO A C 1
ATOM 889 O O . PRO A 1 119 ? -23.964 -21.422 18.219 1.00 83.38 119 PRO A O 1
ATOM 892 N N . MET A 1 120 ? -21.759 -21.849 18.185 1.00 77.06 120 MET A N 1
ATOM 893 C CA . MET A 1 120 ? -21.503 -21.845 19.643 1.00 77.06 120 MET A CA 1
ATOM 894 C C . MET A 1 120 ? -22.158 -22.981 20.446 1.00 77.06 120 MET A C 1
ATOM 896 O O . MET A 1 120 ? -21.871 -23.126 21.634 1.00 77.06 120 MET A O 1
ATOM 900 N N . GLN A 1 121 ? -23.006 -23.795 19.816 1.00 81.81 121 GLN A N 1
ATOM 901 C CA . GLN A 1 121 ? -23.605 -24.982 20.418 1.00 81.81 121 GLN A CA 1
ATOM 902 C C . GLN A 1 121 ? -23.025 -26.258 19.806 1.00 81.81 121 GLN A C 1
ATOM 904 O O . GLN A 1 121 ? -22.537 -27.116 20.540 1.00 81.81 121 GLN A O 1
ATOM 909 N N . ASP A 1 122 ? -23.045 -26.359 18.475 1.00 78.38 122 ASP A N 1
ATOM 910 C CA . ASP A 1 122 ? -22.595 -27.555 17.760 1.00 78.38 122 ASP A CA 1
ATOM 911 C C . ASP A 1 122 ? -21.140 -27.456 17.275 1.00 78.38 122 ASP A C 1
ATOM 913 O O . ASP A 1 122 ? -20.502 -28.479 17.026 1.00 78.38 122 ASP A O 1
ATOM 917 N N . PHE A 1 123 ? -20.613 -26.236 17.144 1.00 83.31 123 PHE A N 1
ATOM 918 C CA . PHE A 1 123 ? -19.229 -25.955 16.761 1.00 83.31 123 PHE A CA 1
ATOM 919 C C . PHE A 1 123 ? -18.759 -24.604 17.309 1.00 83.31 123 PHE A C 1
ATOM 921 O O . PHE A 1 123 ? -19.562 -23.687 17.518 1.00 83.31 123 PHE A O 1
ATOM 928 N N . VAL A 1 124 ? -17.448 -24.471 17.515 1.00 80.25 124 VAL A N 1
ATOM 929 C CA . VAL A 1 124 ? -16.807 -23.248 18.019 1.00 80.25 124 VAL A CA 1
ATOM 930 C C . VAL A 1 124 ? -15.674 -22.775 17.104 1.00 80.25 124 VAL A C 1
ATOM 932 O O . VAL A 1 124 ? -15.244 -23.475 16.188 1.00 80.25 124 VAL A O 1
ATOM 935 N N . VAL A 1 125 ? -15.187 -21.554 17.337 1.00 76.38 125 VAL A N 1
ATOM 936 C CA . VAL A 1 125 ? -13.998 -21.026 16.649 1.00 76.38 125 VAL A CA 1
ATOM 937 C C . VAL A 1 125 ? -12.800 -21.945 16.919 1.00 76.38 125 VAL A C 1
ATOM 939 O O . VAL A 1 125 ? -12.541 -22.305 18.066 1.00 76.38 125 VAL A O 1
ATOM 942 N N . GLY A 1 126 ? -12.081 -22.317 15.860 1.00 70.00 126 GLY A N 1
ATOM 943 C CA . GLY A 1 126 ? -10.973 -23.277 15.883 1.00 70.00 126 GLY A CA 1
ATOM 944 C C . GLY A 1 126 ? -11.356 -24.699 15.457 1.00 70.00 126 GLY A C 1
ATOM 945 O O . GLY A 1 126 ? -10.472 -25.474 15.087 1.00 70.00 126 GLY A O 1
ATOM 946 N N . ASP A 1 127 ? -12.648 -25.043 15.438 1.00 77.25 127 ASP A N 1
ATOM 947 C CA . ASP A 1 127 ? -13.096 -26.334 14.914 1.00 77.25 127 ASP A CA 1
ATOM 948 C C . ASP A 1 127 ? -12.946 -26.401 13.385 1.00 77.25 127 ASP A C 1
ATOM 950 O O . ASP A 1 127 ? -12.950 -25.391 12.678 1.00 77.25 127 ASP A O 1
ATOM 954 N N . THR A 1 128 ? -12.806 -27.618 12.853 1.00 82.62 128 THR A N 1
ATOM 955 C CA . THR A 1 128 ? -12.736 -27.860 11.403 1.00 82.62 128 THR A CA 1
ATOM 956 C C . THR A 1 128 ? -14.101 -28.283 10.874 1.00 82.62 128 THR A C 1
ATOM 958 O O . THR A 1 128 ? -14.649 -29.286 11.331 1.00 82.62 128 THR A O 1
ATOM 961 N N . ALA A 1 129 ? -14.608 -27.580 9.866 1.00 84.38 129 ALA A N 1
ATOM 962 C CA . ALA A 1 129 ? -15.833 -27.903 9.145 1.00 84.38 129 ALA A CA 1
ATOM 963 C C . ALA A 1 129 ? -15.526 -28.376 7.720 1.00 84.38 129 ALA A C 1
ATOM 965 O O . ALA A 1 129 ? -14.512 -28.006 7.134 1.00 84.38 129 ALA A O 1
ATOM 966 N N . ASP A 1 130 ? -16.389 -29.217 7.163 1.00 86.69 130 ASP A N 1
ATOM 967 C CA . ASP A 1 130 ? -16.372 -29.555 5.742 1.00 86.69 130 ASP A CA 1
ATOM 968 C C . ASP A 1 130 ? -17.200 -28.518 4.983 1.00 86.69 130 ASP A C 1
ATOM 970 O O . ASP A 1 130 ? -18.394 -28.377 5.232 1.00 86.69 130 ASP A O 1
ATOM 974 N N . VAL A 1 131 ? -16.574 -27.773 4.075 1.00 82.81 131 VAL A N 1
ATOM 975 C CA . VAL A 1 131 ? -17.237 -26.718 3.303 1.00 82.81 131 VAL A CA 1
ATOM 976 C C . VAL A 1 131 ? -17.344 -27.150 1.848 1.00 82.81 131 VAL A C 1
ATOM 978 O O . VAL A 1 131 ? -16.338 -27.422 1.193 1.00 82.81 131 VAL A O 1
ATOM 981 N N . GLU A 1 132 ? -18.565 -27.214 1.328 1.00 81.75 132 GLU A N 1
ATOM 982 C CA . GLU A 1 132 ? -18.821 -27.459 -0.085 1.00 81.75 132 GLU A CA 1
ATOM 983 C C . GLU A 1 132 ? -18.702 -26.160 -0.885 1.00 81.75 132 GLU A C 1
ATOM 985 O O . GLU A 1 132 ? -19.456 -25.205 -0.683 1.00 81.75 132 GLU A O 1
ATOM 990 N N . ILE A 1 133 ? -17.760 -26.145 -1.826 1.00 74.69 133 ILE A N 1
ATOM 991 C CA . ILE A 1 133 ? -17.491 -25.035 -2.737 1.00 74.69 133 ILE A CA 1
ATOM 992 C C . ILE A 1 133 ? -17.537 -25.584 -4.157 1.00 74.69 133 ILE A C 1
ATOM 994 O O . ILE A 1 133 ? -16.723 -26.424 -4.538 1.00 74.69 133 ILE A O 1
ATOM 998 N N . TRP A 1 134 ? -18.506 -25.122 -4.949 1.00 66.06 134 TRP A N 1
ATOM 999 C CA . TRP A 1 134 ? -18.681 -25.532 -6.352 1.00 66.06 134 TRP A CA 1
ATOM 1000 C C . TRP A 1 134 ? -18.733 -27.063 -6.558 1.00 66.06 134 TRP A C 1
ATOM 1002 O O . TRP A 1 134 ? -18.230 -27.577 -7.556 1.00 66.06 134 TRP A O 1
ATOM 1012 N N . GLY A 1 135 ? -19.340 -27.795 -5.615 1.00 66.06 135 GLY A N 1
ATOM 1013 C CA . GLY A 1 135 ? -19.464 -29.258 -5.655 1.00 66.06 135 GLY A CA 1
ATOM 1014 C C . GLY A 1 135 ? -18.229 -30.028 -5.171 1.00 66.06 135 GLY A C 1
ATOM 1015 O O . GLY A 1 135 ? -18.200 -31.254 -5.276 1.00 66.06 135 GLY A O 1
ATOM 1016 N N . ILE A 1 136 ? -17.209 -29.336 -4.651 1.00 59.66 136 ILE A N 1
ATOM 1017 C CA . ILE A 1 136 ? -16.024 -29.933 -4.026 1.00 59.66 136 ILE A CA 1
ATOM 1018 C C . ILE A 1 136 ? -16.077 -29.664 -2.523 1.00 59.66 136 ILE A C 1
ATOM 1020 O O . ILE A 1 136 ? -16.239 -28.524 -2.098 1.00 59.66 136 ILE A O 1
ATOM 1024 N N . VAL A 1 137 ? -15.913 -30.714 -1.718 1.00 77.50 137 VAL A N 1
ATOM 1025 C CA . VAL A 1 137 ? -15.886 -30.616 -0.254 1.00 77.50 137 VAL A CA 1
ATOM 1026 C C . VAL A 1 137 ? -14.450 -30.403 0.214 1.00 77.50 137 VAL A C 1
ATOM 1028 O O . VAL A 1 137 ? -13.582 -31.238 -0.051 1.00 77.50 137 VAL A O 1
ATOM 1031 N N . VAL A 1 138 ? -14.204 -29.294 0.911 1.00 73.88 138 VAL A N 1
ATOM 1032 C CA . VAL A 1 138 ? -12.887 -28.911 1.428 1.00 73.88 138 VAL A CA 1
ATOM 1033 C C . VAL A 1 138 ? -12.951 -28.782 2.953 1.00 73.88 138 VAL A C 1
ATOM 1035 O O . VAL A 1 138 ? -13.800 -28.050 3.463 1.00 73.88 138 VAL A O 1
ATOM 1038 N N . PRO A 1 139 ? -12.069 -29.457 3.711 1.00 78.62 139 PRO A N 1
ATOM 1039 C CA . PRO A 1 139 ? -11.995 -29.275 5.154 1.00 78.62 139 PRO A CA 1
ATOM 1040 C C . PRO A 1 139 ? -11.342 -27.924 5.475 1.00 78.62 139 PRO A C 1
ATOM 1042 O O . PRO A 1 139 ? -10.197 -27.682 5.100 1.00 78.62 139 PRO A O 1
ATOM 1045 N N . MET A 1 140 ? -12.047 -27.050 6.186 1.00 76.81 140 MET A N 1
ATOM 1046 C CA . MET A 1 140 ? -11.584 -25.703 6.522 1.00 76.81 140 MET A CA 1
ATOM 1047 C C . MET A 1 140 ? -11.806 -25.388 8.001 1.00 76.81 140 MET A C 1
ATOM 1049 O O . MET A 1 140 ? -12.756 -25.868 8.618 1.00 76.81 140 MET A O 1
ATOM 1053 N N . GLN A 1 141 ? -10.932 -24.565 8.579 1.00 77.62 141 GLN A N 1
ATOM 1054 C CA . GLN A 1 141 ? -11.076 -24.113 9.963 1.00 77.62 141 GLN A CA 1
ATOM 1055 C C . GLN A 1 141 ? -12.021 -22.923 10.079 1.00 77.62 141 GLN A C 1
ATOM 1057 O O . GLN A 1 141 ? -11.988 -22.001 9.264 1.00 77.62 141 GLN A O 1
ATOM 1062 N N . ILE A 1 142 ? -12.830 -22.940 11.134 1.00 83.19 142 ILE A N 1
ATOM 1063 C CA . ILE A 1 142 ? -13.718 -21.844 11.503 1.00 83.19 142 ILE A CA 1
ATOM 1064 C C . ILE A 1 142 ? -12.890 -20.789 12.227 1.00 83.19 142 ILE A C 1
ATOM 1066 O O . ILE A 1 142 ? -12.431 -21.013 13.347 1.00 83.19 142 ILE A O 1
ATOM 1070 N N . THR A 1 143 ? -12.695 -19.638 11.593 1.00 78.25 143 THR A N 1
ATOM 1071 C CA . THR A 1 143 ? -11.821 -18.573 12.099 1.00 78.25 143 THR A CA 1
ATOM 1072 C C . THR A 1 143 ? -12.586 -17.504 12.867 1.00 78.25 143 THR A C 1
ATOM 1074 O O . THR A 1 143 ? -12.023 -16.883 13.768 1.00 78.25 143 THR A O 1
ATOM 1077 N N . ARG A 1 144 ? -13.878 -17.299 12.573 1.00 78.19 144 ARG A N 1
ATOM 1078 C CA . ARG A 1 144 ? -14.700 -16.297 13.268 1.00 78.19 144 ARG A CA 1
ATOM 1079 C C . ARG A 1 144 ? -16.190 -16.635 13.216 1.00 78.19 144 ARG A C 1
ATOM 1081 O O . ARG A 1 144 ? -16.680 -17.122 12.205 1.00 78.19 144 ARG A O 1
ATOM 1088 N N . ILE A 1 145 ? -16.923 -16.333 14.287 1.00 82.88 145 ILE A N 1
ATOM 1089 C CA . ILE A 1 145 ? -18.387 -16.459 14.365 1.00 82.88 145 ILE A CA 1
ATOM 1090 C C . ILE A 1 145 ? -18.941 -15.112 14.837 1.00 82.88 145 ILE A C 1
ATOM 1092 O O . ILE A 1 145 ? -18.606 -14.671 15.935 1.00 82.88 145 ILE A O 1
ATOM 1096 N N . GLU A 1 146 ? -19.774 -14.461 14.026 1.00 76.50 146 GLU A N 1
ATOM 1097 C CA . GLU A 1 146 ? -20.371 -13.155 14.329 1.00 76.50 146 GLU A CA 1
ATOM 1098 C C . GLU A 1 146 ? -21.902 -13.239 14.389 1.00 76.50 146 GLU A C 1
ATOM 1100 O O . GLU A 1 146 ? -22.520 -13.758 13.454 1.00 76.50 146 GLU A O 1
ATOM 1105 N N . PRO A 1 147 ? -22.542 -12.704 15.444 1.00 76.00 147 PRO A N 1
ATOM 1106 C CA . PRO A 1 147 ? -23.977 -12.474 15.430 1.00 76.00 147 PRO A CA 1
ATOM 1107 C C . PRO A 1 147 ? -24.286 -11.285 14.513 1.00 76.00 147 PRO A C 1
ATOM 1109 O O . PRO A 1 147 ? -23.718 -10.202 14.660 1.00 76.00 147 PRO A O 1
ATOM 1112 N N . VAL A 1 148 ? -25.205 -11.478 13.574 1.00 74.50 148 VAL A N 1
ATOM 1113 C CA . VAL A 1 148 ? -25.667 -10.441 12.650 1.00 74.50 148 VAL A CA 1
ATOM 1114 C C . VAL A 1 148 ? -27.158 -10.217 12.881 1.00 74.50 148 VAL A C 1
ATOM 1116 O O . VAL A 1 148 ? -27.916 -11.147 13.142 1.00 74.50 148 VAL A O 1
ATOM 1119 N N . VAL A 1 149 ? -27.595 -8.963 12.799 1.00 63.19 149 VAL A N 1
ATOM 1120 C CA . VAL A 1 149 ? -29.022 -8.634 12.728 1.00 63.19 149 VAL A CA 1
ATOM 1121 C C . VAL A 1 149 ? -29.331 -8.366 11.265 1.00 63.19 149 VAL A C 1
ATOM 1123 O O . VAL A 1 149 ? -28.812 -7.406 10.694 1.00 63.19 149 VAL A O 1
ATOM 1126 N N . SER A 1 150 ? -30.119 -9.238 10.644 1.00 61.59 150 SER A N 1
ATOM 1127 C CA . SER A 1 150 ? -30.587 -9.054 9.271 1.00 61.59 150 SER A CA 1
ATOM 1128 C C . SER A 1 150 ? -32.014 -8.511 9.267 1.00 61.59 150 SER A C 1
ATOM 1130 O O . SER A 1 150 ? -32.747 -8.633 10.250 1.00 61.59 150 SER A O 1
ATOM 1132 N N . ASP A 1 151 ? -32.445 -7.940 8.140 1.00 52.56 151 ASP A N 1
ATOM 1133 C CA . ASP A 1 151 ? -33.802 -7.394 7.976 1.00 52.56 151 ASP A CA 1
ATOM 1134 C C . ASP A 1 151 ? -34.909 -8.444 8.204 1.00 52.56 151 ASP A C 1
ATOM 1136 O O . ASP A 1 151 ? -36.094 -8.106 8.237 1.00 52.56 151 ASP A O 1
ATOM 1140 N N . HIS A 1 152 ? -34.557 -9.734 8.277 1.00 50.22 152 HIS A N 1
ATOM 1141 C CA . HIS A 1 152 ? -35.487 -10.865 8.296 1.00 50.22 152 HIS A CA 1
ATOM 1142 C C . HIS A 1 152 ? -35.323 -11.781 9.526 1.00 50.22 152 HIS A C 1
ATOM 1144 O O . HIS A 1 152 ? -36.112 -12.713 9.679 1.00 50.22 152 HIS A O 1
ATOM 1150 N N . SER A 1 153 ? -34.362 -11.521 10.427 1.00 51.44 153 SER A N 1
ATOM 1151 C CA . SER A 1 153 ? -34.199 -12.269 11.684 1.00 51.44 153 SER A CA 1
ATOM 1152 C C . SER A 1 153 ? -33.512 -11.439 12.774 1.00 51.44 153 SER A C 1
ATOM 1154 O O . SER A 1 153 ? -32.521 -10.755 12.534 1.00 51.44 153 SER A O 1
ATOM 1156 N N . VAL A 1 154 ? -34.010 -11.557 14.010 1.00 56.06 154 VAL A N 1
ATOM 1157 C CA . VAL A 1 154 ? -33.411 -10.944 15.217 1.00 56.06 154 VAL A CA 1
ATOM 1158 C C . VAL A 1 154 ? -32.216 -11.770 15.731 1.00 56.06 154 VAL A C 1
ATOM 1160 O O . VAL A 1 154 ? -31.536 -11.382 16.677 1.00 56.06 154 VAL A O 1
ATOM 1163 N N . THR A 1 155 ? -31.953 -12.932 15.129 1.00 61.91 155 THR A N 1
ATOM 1164 C CA . THR A 1 155 ? -30.838 -13.819 15.478 1.00 61.91 155 THR A CA 1
ATOM 1165 C C . THR A 1 155 ? -30.321 -14.456 14.193 1.00 61.91 155 THR A C 1
ATOM 1167 O O . THR A 1 155 ? -30.811 -15.503 13.770 1.00 61.91 155 THR A O 1
ATOM 1170 N N . ASP A 1 156 ? -29.401 -13.773 13.519 1.00 72.75 156 ASP A N 1
ATOM 1171 C CA . ASP A 1 156 ? -28.694 -14.285 12.346 1.00 72.75 156 ASP A CA 1
ATOM 1172 C C . ASP A 1 156 ? -27.215 -14.487 12.699 1.00 72.75 156 ASP A C 1
ATOM 1174 O O . ASP A 1 156 ? -26.698 -13.886 13.646 1.00 72.75 156 ASP A O 1
ATOM 1178 N N . TRP A 1 157 ? -26.528 -15.352 11.961 1.00 76.25 157 TRP A N 1
ATOM 1179 C CA . TRP A 1 157 ? -25.127 -15.676 12.216 1.00 76.25 157 TRP A CA 1
ATOM 1180 C C . TRP A 1 157 ? -24.329 -15.638 10.921 1.00 76.25 157 TRP A C 1
ATOM 1182 O O . TRP A 1 157 ? -24.767 -16.139 9.884 1.00 76.25 157 TRP A O 1
ATOM 1192 N N . ARG A 1 158 ? -23.123 -15.079 11.001 1.00 82.19 158 ARG A N 1
ATOM 1193 C CA . ARG A 1 158 ? -22.118 -15.153 9.946 1.00 82.19 158 ARG A CA 1
ATOM 1194 C C . ARG A 1 158 ? -20.912 -15.915 10.468 1.00 82.19 158 ARG A C 1
ATOM 1196 O O . ARG A 1 158 ? -20.286 -15.514 11.447 1.00 82.19 158 ARG A O 1
ATOM 1203 N N . VAL A 1 159 ? -20.608 -17.030 9.820 1.00 81.25 159 VAL A N 1
ATOM 1204 C CA . VAL A 1 159 ? -19.500 -17.910 10.187 1.00 81.25 159 VAL A CA 1
ATOM 1205 C C . VAL A 1 159 ? -18.434 -17.806 9.112 1.00 81.25 159 VAL A C 1
ATOM 1207 O O . VAL A 1 159 ? -18.662 -18.161 7.962 1.00 81.25 159 VAL A O 1
ATOM 1210 N N . HIS A 1 160 ? -17.272 -17.295 9.491 1.00 82.69 160 HIS A N 1
ATOM 1211 C CA . HIS A 1 160 ? -16.117 -17.188 8.616 1.00 82.69 160 HIS A CA 1
ATOM 1212 C C . HIS A 1 160 ? -15.298 -18.464 8.708 1.00 82.69 160 HIS A C 1
ATOM 1214 O O . HIS A 1 160 ? -14.926 -18.911 9.800 1.00 82.69 160 HIS A O 1
ATOM 1220 N N . VAL A 1 161 ? -15.018 -19.040 7.546 1.00 77.81 161 VAL A N 1
ATOM 1221 C CA . VAL A 1 161 ? -14.268 -20.280 7.423 1.00 77.81 161 VAL A CA 1
ATOM 1222 C C . VAL A 1 161 ? -13.117 -20.036 6.450 1.00 77.81 161 VAL A C 1
ATOM 1224 O O . VAL A 1 161 ? -13.313 -19.485 5.366 1.00 77.81 161 VAL A O 1
ATOM 1227 N N . GLY A 1 162 ? -11.906 -20.444 6.827 1.00 70.75 162 GLY A N 1
ATOM 1228 C CA . GLY A 1 162 ? -10.689 -20.209 6.043 1.00 70.75 162 GLY A CA 1
ATOM 1229 C C . GLY A 1 162 ? -10.014 -18.856 6.306 1.00 70.75 162 GLY A C 1
ATOM 1230 O O . GLY A 1 162 ? -10.186 -18.266 7.372 1.00 70.75 162 GLY A O 1
ATOM 1231 N N . GLY A 1 163 ? -9.203 -18.397 5.342 1.00 60.75 163 GLY A N 1
ATOM 1232 C CA . GLY A 1 163 ? -8.395 -17.165 5.446 1.00 60.75 163 GLY A CA 1
ATOM 1233 C C . GLY A 1 163 ? -6.957 -17.352 5.960 1.00 60.75 163 GLY A C 1
ATOM 1234 O O . GLY A 1 163 ? -6.258 -16.370 6.201 1.00 60.75 163 GLY A O 1
ATOM 1235 N N . GLN A 1 164 ? -6.483 -18.594 6.111 1.00 53.31 164 GLN A N 1
ATOM 1236 C CA . GLN A 1 164 ? -5.159 -18.901 6.665 1.00 53.31 164 GLN A CA 1
ATOM 1237 C C . GLN A 1 164 ? -4.417 -19.937 5.802 1.00 53.31 164 GLN A C 1
ATOM 1239 O O . GLN A 1 164 ? -5.044 -20.829 5.231 1.00 53.31 164 GLN A O 1
ATOM 1244 N N . LEU A 1 165 ? -3.092 -19.778 5.673 1.00 46.19 165 LEU A N 1
ATOM 1245 C CA . LEU A 1 165 ? -2.198 -20.650 4.897 1.00 46.19 165 LEU A CA 1
ATOM 1246 C C . LEU A 1 165 ? -2.362 -22.116 5.328 1.00 46.19 165 LEU A C 1
ATOM 1248 O O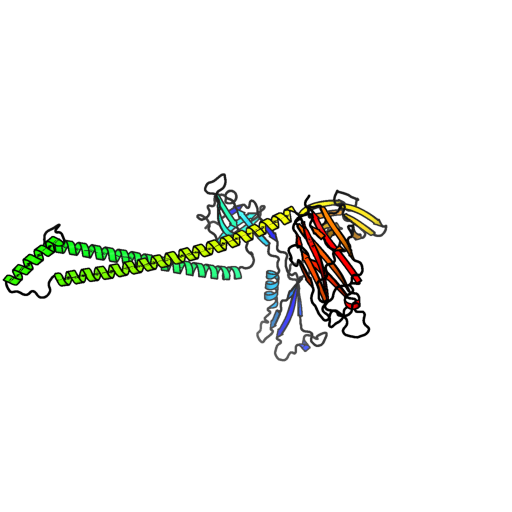 . LEU A 1 165 ? -2.129 -22.455 6.485 1.00 46.19 165 LEU A O 1
ATOM 1252 N N . VAL A 1 166 ? -2.773 -22.972 4.390 1.00 45.41 166 VAL A N 1
ATOM 1253 C CA . VAL A 1 166 ? -3.085 -24.395 4.629 1.00 45.41 166 VAL A CA 1
ATOM 1254 C C . VAL A 1 166 ? -1.819 -25.242 4.867 1.00 45.41 166 VAL A C 1
ATOM 1256 O O . VAL A 1 166 ? -1.923 -26.364 5.353 1.00 45.41 166 VAL A O 1
ATOM 1259 N N . SER A 1 167 ? -0.628 -24.718 4.566 1.00 42.12 167 SER A N 1
ATOM 1260 C CA . SER A 1 167 ? 0.633 -25.474 4.521 1.00 42.12 167 SER A CA 1
ATOM 1261 C C . SER A 1 167 ? 1.483 -25.429 5.796 1.00 42.12 167 SER A C 1
ATOM 1263 O O . SER A 1 167 ? 2.335 -26.292 5.968 1.00 42.12 167 SER A O 1
ATOM 1265 N N . ASP A 1 168 ? 1.260 -24.509 6.737 1.00 44.88 168 ASP A N 1
ATOM 1266 C CA . ASP A 1 168 ? 2.179 -24.355 7.875 1.00 44.88 168 ASP A CA 1
ATOM 1267 C C . ASP A 1 168 ? 1.660 -25.048 9.146 1.00 44.88 168 ASP A C 1
ATOM 1269 O O . ASP A 1 168 ? 1.275 -24.406 10.121 1.00 44.88 168 ASP A O 1
ATOM 1273 N N . GLY A 1 169 ? 1.596 -26.383 9.128 1.00 43.50 169 GLY A N 1
ATOM 1274 C CA . GLY A 1 169 ? 1.146 -27.190 10.273 1.00 43.50 169 GLY A CA 1
ATOM 1275 C C . GLY A 1 169 ? 2.012 -27.012 11.529 1.00 43.50 169 GLY A C 1
ATOM 1276 O O . GLY A 1 169 ? 1.498 -27.076 12.649 1.00 43.50 169 GLY A O 1
ATOM 1277 N N . ASP A 1 170 ? 3.298 -26.704 11.353 1.00 44.28 170 ASP A N 1
ATOM 1278 C CA . ASP A 1 170 ? 4.259 -26.536 12.445 1.00 44.28 170 ASP A CA 1
ATOM 1279 C C . ASP A 1 170 ? 4.289 -25.104 12.987 1.00 44.28 170 ASP A C 1
ATOM 1281 O O . ASP A 1 170 ? 4.316 -24.925 14.210 1.00 44.28 170 ASP A O 1
ATOM 1285 N N . ALA A 1 171 ? 4.184 -24.068 12.141 1.00 45.66 171 ALA A N 1
ATOM 1286 C CA . ALA A 1 171 ? 3.932 -22.719 12.650 1.00 45.66 171 ALA A CA 1
ATOM 1287 C C . ALA A 1 171 ? 2.524 -22.597 13.243 1.00 45.66 171 ALA A C 1
ATOM 1289 O O . ALA A 1 171 ? 2.343 -21.847 14.198 1.00 45.66 171 ALA A O 1
ATOM 1290 N N . LEU A 1 172 ? 1.549 -23.371 12.754 1.00 47.53 172 LEU A N 1
ATOM 1291 C CA . LEU A 1 172 ? 0.225 -23.522 13.357 1.00 47.53 172 LEU A CA 1
ATOM 1292 C C . LEU A 1 172 ? 0.323 -24.199 14.724 1.00 47.53 172 LEU A C 1
ATOM 1294 O O . LEU A 1 172 ? -0.278 -23.706 15.667 1.00 47.53 172 LEU A O 1
ATOM 1298 N N . LEU A 1 173 ? 1.089 -25.282 14.882 1.00 51.41 173 LEU A N 1
ATOM 1299 C CA . LEU A 1 173 ? 1.314 -25.902 16.191 1.00 51.41 173 LEU A CA 1
ATOM 1300 C C . LEU A 1 173 ? 2.065 -24.967 17.138 1.00 51.41 173 LEU A C 1
ATOM 1302 O O . LEU A 1 173 ? 1.731 -24.931 18.316 1.00 51.41 173 LEU A O 1
ATOM 1306 N N . ALA A 1 174 ? 3.022 -24.173 16.654 1.00 50.28 174 ALA A N 1
ATOM 1307 C CA . ALA A 1 174 ? 3.757 -23.211 17.471 1.00 50.28 174 ALA A CA 1
ATOM 1308 C C . ALA A 1 174 ? 2.905 -21.989 17.858 1.00 50.28 174 ALA A C 1
ATOM 1310 O O . ALA A 1 174 ? 2.903 -21.585 19.021 1.00 50.28 174 ALA A O 1
ATOM 1311 N N . ALA A 1 175 ? 2.140 -21.429 16.918 1.00 44.75 175 ALA A N 1
ATOM 1312 C CA . ALA A 1 175 ? 1.222 -20.319 17.153 1.00 44.75 175 ALA A CA 1
ATOM 1313 C C . ALA A 1 175 ? 0.029 -20.765 18.001 1.00 44.75 175 ALA A C 1
ATOM 1315 O O . ALA A 1 175 ? -0.315 -20.083 18.958 1.00 44.75 175 ALA A O 1
ATOM 1316 N N . ASN A 1 176 ? -0.539 -21.946 17.748 1.00 46.62 176 ASN A N 1
ATOM 1317 C CA . ASN A 1 176 ? -1.591 -22.521 18.581 1.00 46.62 176 ASN A CA 1
ATOM 1318 C C . ASN A 1 176 ? -1.053 -22.985 19.926 1.00 46.62 176 ASN A C 1
ATOM 1320 O O . ASN A 1 176 ? -1.780 -22.875 20.896 1.00 46.62 176 ASN A O 1
ATOM 1324 N N . ALA A 1 177 ? 0.194 -23.443 20.053 1.00 49.84 177 ALA A N 1
ATOM 1325 C CA . ALA A 1 177 ? 0.798 -23.692 21.361 1.00 49.84 177 ALA A CA 1
ATOM 1326 C C . ALA A 1 177 ? 1.025 -22.383 22.119 1.00 49.84 177 ALA A C 1
ATOM 1328 O O . ALA A 1 177 ? 0.829 -22.361 23.327 1.00 49.84 177 ALA A O 1
ATOM 1329 N N . ALA A 1 178 ? 1.383 -21.289 21.440 1.00 46.28 178 ALA A N 1
ATOM 1330 C CA . ALA A 1 178 ? 1.509 -19.968 22.050 1.00 46.28 178 ALA A CA 1
ATOM 1331 C C . ALA A 1 178 ? 0.145 -19.391 22.459 1.00 46.28 178 ALA A C 1
ATOM 1333 O O . ALA A 1 178 ? 0.007 -18.920 23.581 1.00 46.28 178 ALA A O 1
ATOM 1334 N N . VAL A 1 179 ? -0.876 -19.501 21.605 1.00 50.09 179 VAL A N 1
ATOM 1335 C CA . VAL A 1 179 ? -2.258 -19.077 21.881 1.00 50.09 179 VAL A CA 1
ATOM 1336 C C . VAL A 1 179 ? -2.917 -19.988 22.911 1.00 50.09 179 VAL A C 1
ATOM 1338 O O . VAL A 1 179 ? -3.601 -19.496 23.790 1.00 50.09 179 VAL A O 1
ATOM 1341 N N . HIS A 1 180 ? -2.687 -21.299 22.879 1.00 46.78 180 HIS A N 1
ATOM 1342 C CA . HIS A 1 180 ? -3.174 -22.238 23.890 1.00 46.78 180 HIS A CA 1
ATOM 1343 C C . HIS A 1 180 ? -2.426 -22.053 25.207 1.00 46.78 180 HIS A C 1
ATOM 1345 O O . HIS A 1 180 ? -3.034 -22.185 26.257 1.00 46.78 180 HIS A O 1
ATOM 1351 N N . LYS A 1 181 ? -1.133 -21.711 25.192 1.00 51.06 181 LYS A N 1
ATOM 1352 C CA . LYS A 1 181 ? -0.396 -21.336 26.403 1.00 51.06 181 LYS A CA 1
ATOM 1353 C C . LYS A 1 181 ? -0.918 -20.019 26.967 1.00 51.06 181 LYS A C 1
ATOM 1355 O O . LYS A 1 181 ? -1.176 -19.990 28.158 1.00 51.06 181 LYS A O 1
ATOM 1360 N N . ALA A 1 182 ? -1.167 -19.012 26.131 1.00 45.72 182 ALA A N 1
ATOM 1361 C CA . ALA A 1 182 ? -1.799 -17.759 26.533 1.00 45.72 182 ALA A CA 1
ATOM 1362 C C . ALA A 1 182 ? -3.230 -17.985 27.043 1.00 45.72 182 ALA A C 1
ATOM 1364 O O . ALA A 1 182 ? -3.577 -17.487 28.094 1.00 45.72 182 ALA A O 1
ATOM 1365 N N . LEU A 1 183 ? -4.032 -18.833 26.395 1.00 46.44 183 LEU A N 1
ATOM 1366 C CA . LEU A 1 183 ? -5.390 -19.178 26.825 1.00 46.44 183 LEU A CA 1
ATOM 1367 C C . LEU A 1 183 ? -5.389 -20.039 28.093 1.00 46.44 183 LEU A C 1
ATOM 1369 O O . LEU A 1 183 ? -6.304 -19.937 28.897 1.00 46.44 183 LEU A O 1
ATOM 1373 N N . VAL A 1 184 ? -4.406 -20.922 28.281 1.00 47.59 184 VAL A N 1
ATOM 1374 C CA . VAL A 1 184 ? -4.230 -21.705 29.513 1.00 47.59 184 VAL A CA 1
ATOM 1375 C C . VAL A 1 184 ? -3.692 -20.822 30.632 1.00 47.59 184 VAL A C 1
ATOM 1377 O O . VAL A 1 184 ? -4.092 -21.030 31.769 1.00 47.59 184 VAL A O 1
ATOM 1380 N N . GLU A 1 185 ? -2.837 -19.843 30.339 1.00 50.97 185 GLU A N 1
ATOM 1381 C CA . GLU A 1 185 ? -2.394 -18.811 31.279 1.00 50.97 185 GLU A CA 1
ATOM 1382 C C . GLU A 1 185 ? -3.573 -17.909 31.655 1.00 50.97 185 GLU A C 1
ATOM 1384 O O . GLU A 1 185 ? -3.890 -17.860 32.833 1.00 50.97 185 GLU A O 1
ATOM 1389 N N . ASP A 1 186 ? -4.337 -17.378 30.700 1.00 50.62 186 ASP A N 1
ATOM 1390 C CA . ASP A 1 186 ? -5.572 -16.617 30.919 1.00 50.62 186 ASP A CA 1
ATOM 1391 C C . ASP A 1 186 ? -6.629 -17.452 31.648 1.00 50.62 186 ASP A C 1
ATOM 1393 O O . ASP A 1 186 ? -7.282 -16.962 32.558 1.00 50.62 186 ASP A O 1
ATOM 1397 N N . ARG A 1 187 ? -6.798 -18.742 31.320 1.00 46.59 187 ARG A N 1
ATOM 1398 C CA . ARG A 1 187 ? -7.703 -19.648 32.050 1.00 46.59 187 ARG A CA 1
ATOM 1399 C C . ARG A 1 187 ? -7.172 -20.008 33.425 1.00 46.59 187 ARG A C 1
ATOM 1401 O O . ARG A 1 187 ? -7.985 -20.273 34.295 1.00 46.59 187 ARG A O 1
ATOM 1408 N N . ARG A 1 188 ? -5.860 -20.042 33.652 1.00 51.81 188 ARG A N 1
ATOM 1409 C CA . ARG A 1 188 ? -5.251 -20.278 34.970 1.00 51.81 188 ARG A CA 1
ATOM 1410 C C . ARG A 1 188 ? -5.266 -19.010 35.815 1.00 51.81 188 ARG A C 1
ATOM 1412 O O . ARG A 1 188 ? -5.408 -19.109 37.027 1.00 51.81 188 ARG A O 1
ATOM 1419 N N . GLU A 1 189 ? -5.177 -17.843 35.197 1.00 53.56 189 GLU A N 1
ATOM 1420 C CA . GLU A 1 189 ? -5.370 -16.540 35.816 1.00 53.56 189 GLU A CA 1
ATOM 1421 C C . GLU A 1 189 ? -6.845 -16.311 36.123 1.00 53.56 189 GLU A C 1
ATOM 1423 O O . GLU A 1 189 ? -7.146 -15.911 37.236 1.00 53.56 189 GLU A O 1
ATOM 1428 N N . LEU A 1 190 ? -7.770 -16.677 35.231 1.00 47.38 190 LEU A N 1
ATOM 1429 C CA . LEU A 1 190 ? -9.218 -16.646 35.459 1.00 47.38 190 LEU A CA 1
ATOM 1430 C C . LEU A 1 190 ? -9.683 -17.736 36.424 1.00 47.38 190 LEU A C 1
ATOM 1432 O O . LEU A 1 190 ? -10.559 -17.474 37.235 1.00 47.38 190 LEU A O 1
ATOM 1436 N N . ALA A 1 191 ? -9.111 -18.941 36.386 1.00 48.25 191 ALA A N 1
ATOM 1437 C CA . ALA A 1 191 ? -9.379 -19.985 37.374 1.00 48.25 191 ALA A CA 1
ATOM 1438 C C . ALA A 1 191 ? -8.744 -19.632 38.718 1.00 48.25 191 ALA A C 1
ATOM 1440 O O . ALA A 1 191 ? -9.364 -19.861 39.741 1.00 48.25 191 ALA A O 1
ATOM 1441 N N . GLY A 1 192 ? -7.564 -19.010 38.728 1.00 57.28 192 GLY A N 1
ATOM 1442 C CA . GLY A 1 192 ? -6.941 -18.450 39.924 1.00 57.28 192 GLY A CA 1
ATOM 1443 C C . GLY A 1 192 ? -7.711 -17.244 40.461 1.00 57.28 192 GLY A C 1
ATOM 1444 O O . GLY A 1 192 ? -7.795 -17.068 41.669 1.00 57.28 192 GLY A O 1
ATOM 1445 N N . LEU A 1 193 ? -8.330 -16.443 39.592 1.00 50.00 193 LEU A N 1
ATOM 1446 C CA . LEU A 1 193 ? -9.244 -15.363 39.952 1.00 50.00 193 LEU A CA 1
ATOM 1447 C C . LEU A 1 193 ? -10.554 -15.945 40.480 1.00 50.00 193 LEU A C 1
ATOM 1449 O O . LEU A 1 193 ? -11.032 -15.489 41.502 1.00 50.00 193 LEU A O 1
ATOM 1453 N N . SER A 1 194 ? -11.091 -16.995 39.858 1.00 47.62 194 SER A N 1
ATOM 1454 C CA . SER A 1 194 ? -12.265 -17.738 40.319 1.00 47.62 194 SER A CA 1
ATOM 1455 C C . SER A 1 194 ? -11.996 -18.432 41.648 1.00 47.62 194 SER A C 1
ATOM 1457 O O . SER A 1 194 ? -12.862 -18.409 42.508 1.00 47.62 194 SER A O 1
ATOM 1459 N N . GLU A 1 195 ? -10.819 -19.020 41.860 1.00 55.62 195 GLU A N 1
ATOM 1460 C CA . GLU A 1 195 ? -10.402 -19.604 43.136 1.00 55.62 195 GLU A CA 1
ATOM 1461 C C . GLU A 1 195 ? -10.204 -18.517 44.181 1.00 55.62 195 GLU A C 1
ATOM 1463 O O . GLU A 1 195 ? -10.685 -18.689 45.288 1.00 55.62 195 GLU A O 1
ATOM 1468 N N . ARG A 1 196 ? -9.585 -17.378 43.848 1.00 57.56 196 ARG A N 1
ATOM 1469 C CA . ARG A 1 196 ? -9.470 -16.233 44.767 1.00 57.56 196 ARG A CA 1
ATOM 1470 C C . ARG A 1 196 ? -10.826 -15.620 45.088 1.00 57.56 196 ARG A C 1
ATOM 1472 O O . ARG A 1 196 ? -11.041 -15.246 46.228 1.00 57.56 196 ARG A O 1
ATOM 1479 N N . VAL A 1 197 ? -11.745 -15.547 44.128 1.00 57.47 197 VAL A N 1
ATOM 1480 C CA . VAL A 1 197 ? -13.122 -15.073 44.323 1.00 57.47 197 VAL A CA 1
ATOM 1481 C C . VAL A 1 197 ? -13.915 -16.088 45.130 1.00 57.47 197 VAL A C 1
ATOM 1483 O O . VAL A 1 197 ? -14.624 -15.691 46.038 1.00 57.47 197 VAL A O 1
ATOM 1486 N N . THR A 1 198 ? -13.755 -17.387 44.879 1.00 62.12 198 THR A N 1
ATOM 1487 C CA . THR A 1 198 ? -14.418 -18.450 45.648 1.00 62.12 198 THR A CA 1
ATOM 1488 C C . THR A 1 198 ? -13.843 -18.539 47.056 1.00 62.12 198 THR A C 1
ATOM 1490 O O . THR A 1 198 ? -14.606 -18.731 47.987 1.00 62.12 198 THR A O 1
ATOM 1493 N N . GLN A 1 199 ? -12.534 -18.342 47.238 1.00 62.38 199 GLN A N 1
ATOM 1494 C CA . GLN A 1 199 ? -11.870 -18.262 48.542 1.00 62.38 199 GLN A CA 1
ATOM 1495 C C . GLN A 1 199 ? -12.234 -16.978 49.280 1.00 62.38 199 GLN A C 1
ATOM 1497 O O . GLN A 1 199 ? -12.452 -17.020 50.482 1.00 62.38 199 GLN A O 1
ATOM 1502 N N . ALA A 1 200 ? -12.331 -15.841 48.590 1.00 60.97 200 ALA A N 1
ATOM 1503 C CA . ALA A 1 200 ? -12.793 -14.591 49.181 1.00 60.97 200 ALA A CA 1
ATOM 1504 C C . ALA A 1 200 ? -14.279 -14.678 49.543 1.00 60.97 200 ALA A C 1
ATOM 1506 O O . ALA A 1 200 ? -14.676 -14.218 50.606 1.00 60.97 200 ALA A O 1
ATOM 1507 N N . GLN A 1 201 ? -15.096 -15.321 48.707 1.00 64.06 201 GLN A N 1
ATOM 1508 C CA . GLN A 1 201 ? -16.508 -15.569 48.968 1.00 64.06 201 GLN A CA 1
ATOM 1509 C C . GLN A 1 201 ? -16.690 -16.589 50.091 1.00 64.06 201 GLN A C 1
ATOM 1511 O O . GLN A 1 201 ? -17.520 -16.361 50.959 1.00 64.06 201 GLN A O 1
ATOM 1516 N N . SER A 1 202 ? -15.914 -17.674 50.130 1.00 65.62 202 SER A N 1
ATOM 1517 C CA . SER A 1 202 ? -15.955 -18.645 51.224 1.00 65.62 202 SER A CA 1
ATOM 1518 C C . SER A 1 202 ? -15.447 -18.020 52.515 1.00 65.62 202 SER A C 1
ATOM 1520 O O . SER A 1 202 ? -16.094 -18.179 53.532 1.00 65.62 202 SER A O 1
ATOM 1522 N N . ALA A 1 203 ? -14.373 -17.227 52.480 1.00 65.38 203 ALA A N 1
ATOM 1523 C CA . ALA A 1 203 ? -13.890 -16.483 53.641 1.00 65.38 203 ALA A CA 1
ATOM 1524 C C . ALA A 1 203 ? -14.909 -15.435 54.109 1.00 65.38 203 ALA A C 1
ATOM 1526 O O . ALA A 1 203 ? -15.077 -15.251 55.309 1.00 65.38 203 ALA A O 1
ATOM 1527 N N . ALA A 1 204 ? -15.626 -14.780 53.190 1.00 62.78 204 ALA A N 1
ATOM 1528 C CA . ALA A 1 204 ? -16.706 -13.858 53.524 1.00 62.78 204 ALA A CA 1
ATOM 1529 C C . ALA A 1 204 ? -17.920 -14.587 54.115 1.00 62.78 204 ALA A C 1
ATOM 1531 O O . ALA A 1 204 ? -18.497 -14.102 55.083 1.00 62.78 204 ALA A O 1
ATOM 1532 N N . VAL A 1 205 ? -18.287 -15.755 53.580 1.00 70.06 205 VAL A N 1
ATOM 1533 C CA . VAL A 1 205 ? -19.362 -16.604 54.113 1.00 70.06 205 VAL A CA 1
ATOM 1534 C C . VAL A 1 205 ? -18.973 -17.172 55.475 1.00 70.06 205 VAL A C 1
ATOM 1536 O O . VAL A 1 205 ? -19.768 -17.075 56.398 1.00 70.06 205 VAL A O 1
ATOM 1539 N N . ASP A 1 206 ? -17.747 -17.661 55.652 1.00 68.25 206 ASP A N 1
ATOM 1540 C CA . ASP A 1 206 ? -17.222 -18.159 56.926 1.00 68.25 206 ASP A CA 1
ATOM 1541 C C . ASP A 1 206 ? -17.128 -17.031 57.961 1.00 68.25 206 ASP A C 1
ATOM 1543 O O . ASP A 1 206 ? -17.482 -17.220 59.127 1.00 68.25 206 ASP A O 1
ATOM 1547 N N . ALA A 1 207 ? -16.702 -15.832 57.552 1.00 65.06 207 ALA A N 1
ATOM 1548 C CA . ALA A 1 207 ? -16.703 -14.647 58.404 1.00 65.06 207 ALA A CA 1
ATOM 1549 C C . ALA A 1 207 ? -18.131 -14.218 58.760 1.00 65.06 207 ALA A C 1
ATOM 1551 O O . ALA A 1 207 ? -18.388 -13.862 59.909 1.00 65.06 207 ALA A O 1
ATOM 1552 N N . GLN A 1 208 ? -19.074 -14.299 57.818 1.00 68.69 208 GLN A N 1
ATOM 1553 C CA . GLN A 1 208 ? -20.485 -14.005 58.051 1.00 68.69 208 GLN A CA 1
ATOM 1554 C C . GLN A 1 208 ? -21.137 -15.050 58.963 1.00 68.69 208 GLN A C 1
ATOM 1556 O O . GLN A 1 208 ? -21.859 -14.672 59.881 1.00 68.69 208 GLN A O 1
ATOM 1561 N N . GLU A 1 209 ? -20.864 -16.341 58.786 1.00 68.81 209 GLU A N 1
ATOM 1562 C CA . GLU A 1 209 ? -21.319 -17.414 59.673 1.00 68.81 209 GLU A CA 1
ATOM 1563 C C . GLU A 1 209 ? -20.706 -17.278 61.064 1.00 68.81 209 GLU A C 1
ATOM 1565 O O . GLU A 1 209 ? -21.412 -17.426 62.058 1.00 68.81 209 GLU A O 1
ATOM 1570 N N . THR A 1 210 ? -19.417 -16.943 61.155 1.00 71.50 210 THR A N 1
ATOM 1571 C CA . THR A 1 210 ? -18.737 -16.687 62.432 1.00 71.50 210 THR A CA 1
ATOM 1572 C C . THR A 1 210 ? -19.327 -15.460 63.119 1.00 71.50 210 THR A C 1
ATOM 1574 O O . THR A 1 210 ? -19.593 -15.504 64.317 1.00 71.50 210 THR A O 1
ATOM 1577 N N . ALA A 1 211 ? -19.607 -14.386 62.377 1.00 64.06 211 ALA A N 1
ATOM 1578 C CA . ALA A 1 211 ? -20.272 -13.199 62.901 1.00 64.06 211 ALA A CA 1
ATOM 1579 C C . ALA A 1 211 ? -21.717 -13.492 63.330 1.00 64.06 211 ALA A C 1
ATOM 1581 O O . ALA A 1 211 ? -22.162 -12.978 64.353 1.00 64.06 211 ALA A O 1
ATOM 1582 N N . THR A 1 212 ? -22.437 -14.336 62.588 1.00 70.25 212 THR A N 1
ATOM 1583 C CA . THR A 1 212 ? -23.812 -14.739 62.911 1.00 70.25 212 THR A CA 1
ATOM 1584 C C . THR A 1 212 ? -23.831 -15.622 64.154 1.00 70.25 212 THR A C 1
ATOM 1586 O O . THR A 1 212 ? -24.551 -15.304 65.089 1.00 70.25 212 THR A O 1
ATOM 1589 N N . LYS A 1 213 ? -22.959 -16.635 64.246 1.00 69.69 213 LYS A N 1
ATOM 1590 C CA . LYS A 1 213 ? -22.786 -17.459 65.454 1.00 69.69 213 LYS A CA 1
ATOM 1591 C C . LYS A 1 213 ? -22.363 -16.628 66.656 1.00 69.69 213 LYS A C 1
ATOM 1593 O O . LYS A 1 213 ? -22.941 -16.783 67.720 1.00 69.69 213 LYS A O 1
ATOM 1598 N N . ALA A 1 214 ? -21.412 -15.711 66.491 1.00 65.00 214 ALA A N 1
ATOM 1599 C CA . ALA A 1 214 ? -21.015 -14.808 67.566 1.00 65.00 214 ALA A CA 1
ATOM 1600 C C . ALA A 1 214 ? -22.183 -13.907 68.000 1.00 65.00 214 ALA A C 1
ATOM 1602 O O . ALA A 1 214 ? -22.345 -13.638 69.189 1.00 65.00 214 ALA A O 1
ATOM 1603 N N . ASN A 1 215 ? -23.022 -13.459 67.062 1.00 69.81 215 ASN A N 1
ATOM 1604 C CA . ASN A 1 215 ? -24.220 -12.680 67.363 1.00 69.81 215 ASN A CA 1
ATOM 1605 C C . ASN A 1 215 ? -25.283 -13.528 68.079 1.00 69.81 215 ASN A C 1
ATOM 1607 O O . ASN A 1 215 ? -25.852 -13.0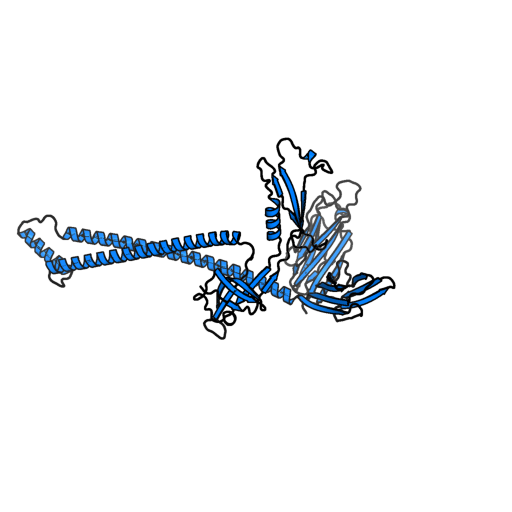59 69.060 1.00 69.81 215 ASN A O 1
ATOM 1611 N N . ASP A 1 216 ? -25.499 -14.770 67.655 1.00 70.25 216 ASP A N 1
ATOM 1612 C CA . ASP A 1 216 ? -26.439 -15.714 68.265 1.00 70.25 216 ASP A CA 1
ATOM 1613 C C . ASP A 1 216 ? -25.982 -16.135 69.667 1.00 70.25 216 ASP A C 1
ATOM 1615 O O . ASP A 1 216 ? -26.775 -16.111 70.601 1.00 70.25 216 ASP A O 1
ATOM 1619 N N . GLU A 1 217 ? -24.695 -16.431 69.865 1.00 67.81 217 GLU A N 1
ATOM 1620 C CA . GLU A 1 217 ? -24.099 -16.688 71.182 1.00 67.81 217 GLU A CA 1
ATOM 1621 C C . GLU A 1 217 ? -24.193 -15.454 72.079 1.00 67.81 217 GLU A C 1
ATOM 1623 O O . GLU A 1 217 ? -24.545 -15.563 73.253 1.00 67.81 217 GLU A O 1
ATOM 1628 N N . THR A 1 218 ? -23.956 -14.261 71.524 1.00 62.53 218 THR A N 1
ATOM 1629 C CA . THR A 1 218 ? -24.133 -13.003 72.256 1.00 62.53 218 THR A CA 1
ATOM 1630 C C . THR A 1 218 ? -25.592 -12.813 72.658 1.00 62.53 218 THR A C 1
ATOM 1632 O O . THR A 1 218 ? -25.848 -12.411 73.789 1.00 62.53 218 THR A O 1
ATOM 1635 N N . GLN A 1 219 ? -26.553 -13.098 71.776 1.00 64.81 219 GLN A N 1
ATOM 1636 C CA . GLN A 1 219 ? -27.987 -13.039 72.071 1.00 64.81 219 GLN A CA 1
ATOM 1637 C C . GLN A 1 219 ? -28.415 -14.114 73.074 1.00 64.81 219 GLN A C 1
ATOM 1639 O O . GLN A 1 219 ? -29.230 -13.836 73.948 1.00 64.81 219 GLN A O 1
ATOM 1644 N N . HIS A 1 220 ? -27.840 -15.311 73.004 1.00 65.06 220 HIS A N 1
ATOM 1645 C CA . HIS A 1 220 ? -28.121 -16.403 73.925 1.00 65.06 220 HIS A CA 1
ATOM 1646 C C . HIS A 1 220 ? -27.590 -16.106 75.332 1.00 65.06 220 HIS A C 1
ATOM 1648 O O . HIS A 1 220 ? -28.343 -16.192 76.301 1.00 65.06 220 HIS A O 1
ATOM 1654 N N . LEU A 1 221 ? -26.336 -15.655 75.451 1.00 61.09 221 LEU A N 1
ATOM 1655 C CA . LEU A 1 221 ? -25.759 -15.160 76.706 1.00 61.09 221 LEU A CA 1
ATOM 1656 C C . LEU A 1 221 ? -26.576 -13.991 77.262 1.00 61.09 221 LEU A C 1
ATOM 1658 O O . LEU A 1 221 ? -26.817 -13.923 78.465 1.00 61.09 221 LEU A O 1
ATOM 1662 N N . ARG A 1 222 ? -27.068 -13.109 76.386 1.00 63.97 222 ARG A N 1
ATOM 1663 C CA . ARG A 1 222 ? -28.001 -12.039 76.753 1.00 63.97 222 ARG A CA 1
ATOM 1664 C C . ARG A 1 222 ? -29.289 -12.580 77.356 1.00 63.97 222 ARG A C 1
ATOM 1666 O O . ARG A 1 222 ? -29.698 -12.130 78.422 1.00 63.97 222 ARG A O 1
ATOM 1673 N N . GLY A 1 223 ? -29.894 -13.561 76.693 1.00 60.19 223 GLY A N 1
ATOM 1674 C CA . GLY A 1 223 ? -31.107 -14.230 77.140 1.00 60.19 223 GLY A CA 1
ATOM 1675 C C . GLY A 1 223 ? -30.940 -14.894 78.506 1.00 60.19 223 GLY A C 1
ATOM 1676 O O . GLY A 1 223 ? -31.816 -14.761 79.354 1.00 60.19 223 GLY A O 1
ATOM 1677 N N . ILE A 1 224 ? -29.793 -15.537 78.752 1.00 64.69 224 ILE A N 1
ATOM 1678 C CA . ILE A 1 224 ? -29.464 -16.156 80.047 1.00 64.69 224 ILE A CA 1
ATOM 1679 C C . ILE A 1 224 ? -29.279 -15.098 81.141 1.00 64.69 224 ILE A C 1
ATOM 1681 O O . ILE A 1 224 ? -29.771 -15.277 82.252 1.00 64.69 224 ILE A O 1
ATOM 1685 N N . LEU A 1 225 ? -28.566 -14.009 80.840 1.00 58.31 225 LEU A N 1
ATOM 1686 C CA . LEU A 1 225 ? -28.233 -12.982 81.829 1.00 58.31 225 LEU A CA 1
ATOM 1687 C C . LEU A 1 225 ? -29.409 -12.057 82.155 1.00 58.31 225 LEU A C 1
ATOM 1689 O O . LEU A 1 225 ? -29.482 -11.574 83.278 1.00 58.31 225 LEU A O 1
ATOM 1693 N N . SER A 1 226 ? -30.301 -11.802 81.192 1.00 61.66 226 SER A N 1
ATOM 1694 C CA . SER A 1 226 ? -31.284 -10.711 81.287 1.00 61.66 226 SER A CA 1
ATOM 1695 C C . SER A 1 226 ? -32.699 -11.024 80.793 1.00 61.66 226 SER A C 1
ATOM 1697 O O . SER A 1 226 ? -33.574 -10.164 80.893 1.00 61.66 226 SER A O 1
ATOM 1699 N N . GLY A 1 227 ? -32.952 -12.255 80.338 1.00 59.84 227 GLY A N 1
ATOM 1700 C CA . GLY A 1 227 ? -34.243 -12.706 79.812 1.00 59.84 227 GLY A CA 1
ATOM 1701 C C . GLY A 1 227 ? -34.319 -12.683 78.280 1.00 59.84 227 GLY A C 1
ATOM 1702 O O . GLY A 1 227 ? -33.665 -11.885 77.606 1.00 59.84 227 GLY A O 1
ATOM 1703 N N . GLU A 1 228 ? -35.113 -13.594 77.711 1.00 57.28 228 GLU A N 1
ATOM 1704 C CA . GLU A 1 228 ? -35.280 -13.756 76.261 1.00 57.28 228 GLU A CA 1
ATOM 1705 C C . GLU A 1 228 ? -35.878 -12.476 75.635 1.00 57.28 228 GLU A C 1
ATOM 1707 O O . GLU A 1 228 ? -36.931 -12.002 76.059 1.00 57.28 228 GLU A O 1
ATOM 1712 N N . GLY A 1 229 ? -35.189 -11.883 74.651 1.00 62.81 229 GLY A N 1
ATOM 1713 C CA . GLY A 1 229 ? -35.598 -10.623 74.007 1.00 62.81 229 GLY A CA 1
ATOM 1714 C C . GLY A 1 229 ? -35.031 -9.334 74.622 1.00 62.81 229 GLY A C 1
ATOM 1715 O O . GLY A 1 229 ? -35.364 -8.249 74.146 1.00 62.81 229 GLY A O 1
ATOM 1716 N N . ALA A 1 230 ? -34.160 -9.424 75.632 1.00 61.50 230 ALA A N 1
ATOM 1717 C CA . ALA A 1 230 ? -33.502 -8.262 76.226 1.00 61.50 230 ALA A CA 1
ATOM 1718 C C . ALA A 1 230 ? -32.606 -7.507 75.221 1.00 61.50 230 ALA A C 1
ATOM 1720 O O . ALA A 1 230 ? -31.840 -8.089 74.441 1.00 61.50 230 ALA A O 1
ATOM 1721 N N . SER A 1 231 ? -32.679 -6.178 75.242 1.00 63.44 231 SER A N 1
ATOM 1722 C CA . SER A 1 231 ? -31.839 -5.307 74.424 1.00 63.44 231 SER A CA 1
ATOM 1723 C C . SER A 1 231 ? -30.414 -5.220 74.998 1.00 63.44 231 SER A C 1
ATOM 1725 O O . SER A 1 231 ? -30.197 -5.510 76.176 1.00 63.44 231 SER A O 1
ATOM 1727 N N . PRO A 1 232 ? -29.402 -4.807 74.206 1.00 59.91 232 PRO A N 1
ATOM 1728 C CA . PRO A 1 232 ? -28.052 -4.595 74.727 1.00 59.91 232 PRO A CA 1
ATOM 1729 C C . PRO A 1 232 ? -28.024 -3.656 75.940 1.00 59.91 232 PRO A C 1
ATOM 1731 O O . PRO A 1 232 ? -27.223 -3.869 76.839 1.00 59.91 232 PRO A O 1
ATOM 1734 N N . ALA A 1 233 ? -28.914 -2.658 75.976 1.00 61.97 233 ALA A N 1
ATOM 1735 C CA . ALA A 1 233 ? -29.016 -1.689 77.062 1.00 61.97 233 ALA A CA 1
ATOM 1736 C C . ALA A 1 233 ? -29.537 -2.305 78.372 1.00 61.97 233 ALA A C 1
ATOM 1738 O O . ALA A 1 233 ? -29.105 -1.894 79.448 1.00 61.97 233 ALA A O 1
ATOM 1739 N N . ASP A 1 234 ? -30.411 -3.312 78.288 1.00 63.06 234 ASP A N 1
ATOM 1740 C CA . ASP A 1 234 ? -30.976 -3.990 79.461 1.00 63.06 234 ASP A CA 1
ATOM 1741 C C . ASP A 1 234 ? -29.905 -4.788 80.213 1.00 63.06 234 ASP A C 1
ATOM 1743 O O . ASP A 1 234 ? -29.888 -4.830 81.442 1.00 63.06 234 ASP A O 1
ATOM 1747 N N . VAL A 1 235 ? -28.949 -5.356 79.479 1.00 62.38 235 VAL A N 1
ATOM 1748 C CA . VAL A 1 235 ? -27.827 -6.118 80.047 1.00 62.38 235 VAL A CA 1
ATOM 1749 C C . VAL A 1 235 ? -26.845 -5.187 80.729 1.00 62.38 235 VAL A C 1
ATOM 1751 O O . VAL A 1 235 ? -26.385 -5.484 81.826 1.00 62.38 235 VAL A O 1
ATOM 1754 N N . THR A 1 236 ? -26.551 -4.036 80.121 1.00 60.22 236 THR A N 1
ATOM 1755 C CA . THR A 1 236 ? -25.716 -3.005 80.745 1.00 60.22 236 THR A CA 1
ATOM 1756 C C . THR A 1 236 ? -26.360 -2.469 82.019 1.00 60.22 236 THR A C 1
ATOM 1758 O O . THR A 1 236 ? -25.661 -2.261 83.006 1.00 60.22 236 THR A O 1
ATOM 1761 N N . ALA A 1 237 ? -27.684 -2.285 82.024 1.00 63.25 237 ALA A N 1
ATOM 1762 C CA . ALA A 1 237 ? -28.423 -1.839 83.200 1.00 63.25 237 ALA A CA 1
ATOM 1763 C C . ALA A 1 237 ? -28.397 -2.885 84.328 1.00 63.25 237 ALA A C 1
ATOM 1765 O O . ALA A 1 237 ? -28.127 -2.542 85.475 1.00 63.25 237 ALA A O 1
ATOM 1766 N N . GLN A 1 238 ? -28.605 -4.166 84.015 1.00 59.97 238 GLN A N 1
ATOM 1767 C CA . GLN A 1 238 ? -28.550 -5.241 85.012 1.00 59.97 238 GLN A CA 1
ATOM 1768 C C . GLN A 1 238 ? -27.128 -5.501 85.528 1.00 59.97 238 GLN A C 1
ATOM 1770 O O . GLN A 1 238 ? -26.945 -5.753 86.716 1.00 59.97 238 GLN A O 1
ATOM 1775 N N . LEU A 1 239 ? -26.110 -5.375 84.670 1.00 59.97 239 LEU A N 1
ATOM 1776 C CA . LEU A 1 239 ? -24.704 -5.445 85.073 1.00 59.97 239 LEU A CA 1
ATOM 1777 C C . LEU A 1 239 ? -24.296 -4.265 85.962 1.00 59.97 239 LEU A C 1
ATOM 1779 O O . LEU A 1 239 ? -23.488 -4.460 86.864 1.00 59.97 239 LEU A O 1
ATOM 1783 N N . ALA A 1 240 ? -24.853 -3.070 85.744 1.00 59.91 240 ALA A N 1
ATOM 1784 C CA . ALA A 1 240 ? -24.631 -1.918 86.617 1.00 59.91 240 ALA A CA 1
ATOM 1785 C C . ALA A 1 240 ? -25.232 -2.141 88.014 1.00 59.91 240 ALA A C 1
ATOM 1787 O O . ALA A 1 240 ? -24.557 -1.894 89.009 1.00 59.91 240 ALA A O 1
ATOM 1788 N N . VAL A 1 241 ? -26.447 -2.697 88.090 1.00 63.62 241 VAL A N 1
ATOM 1789 C CA . VAL A 1 241 ? -27.091 -3.069 89.364 1.00 63.62 241 VAL A CA 1
ATOM 1790 C C . VAL A 1 241 ? -26.308 -4.171 90.089 1.00 63.62 241 VAL A C 1
ATOM 1792 O O . VAL A 1 241 ? -26.119 -4.103 91.300 1.00 63.62 241 VAL A O 1
ATOM 1795 N N . LEU A 1 242 ? -25.809 -5.175 89.364 1.00 58.12 242 LEU A N 1
ATOM 1796 C CA . LEU A 1 242 ? -24.995 -6.247 89.945 1.00 58.12 242 LEU A CA 1
ATOM 1797 C C . LEU A 1 242 ? -23.624 -5.740 90.426 1.00 58.12 242 LEU A C 1
ATOM 1799 O O . LEU A 1 242 ? -23.131 -6.191 91.457 1.00 58.12 242 LEU A O 1
ATOM 1803 N N . ALA A 1 243 ? -23.008 -4.801 89.700 1.00 55.56 243 ALA A N 1
ATOM 1804 C CA . ALA A 1 243 ? -21.755 -4.164 90.103 1.00 55.56 243 ALA A CA 1
ATOM 1805 C C . ALA A 1 243 ? -21.921 -3.339 91.391 1.00 55.56 243 ALA A C 1
ATOM 1807 O O . ALA A 1 243 ? -21.075 -3.433 92.276 1.00 55.56 243 ALA A O 1
ATOM 1808 N N . GLU A 1 244 ? -23.035 -2.615 91.527 1.00 59.25 244 GLU A N 1
ATOM 1809 C CA . GLU A 1 244 ? -23.390 -1.871 92.743 1.00 59.25 244 GLU A CA 1
ATOM 1810 C C . GLU A 1 244 ? -23.599 -2.819 93.941 1.00 59.25 244 GLU A C 1
ATOM 1812 O O . GLU A 1 244 ? -23.068 -2.588 95.026 1.00 59.25 244 GLU A O 1
ATOM 1817 N N . GLN A 1 245 ? -24.260 -3.963 93.727 1.00 54.75 245 GLN A N 1
ATOM 1818 C CA . GLN A 1 245 ? -24.450 -4.993 94.759 1.00 54.75 245 GLN A CA 1
ATOM 1819 C C . GLN A 1 245 ? -23.145 -5.694 95.180 1.00 54.75 245 GLN A C 1
ATOM 1821 O O . GLN A 1 245 ? -22.977 -6.042 96.348 1.00 54.75 245 GLN A O 1
ATOM 1826 N N . LEU A 1 246 ? -22.209 -5.912 94.253 1.00 53.59 246 LEU A N 1
ATOM 1827 C CA . LEU A 1 246 ? -20.904 -6.516 94.550 1.00 53.59 246 LEU A CA 1
ATOM 1828 C C . LEU A 1 246 ? -19.968 -5.545 95.290 1.00 53.59 246 LEU A C 1
ATOM 1830 O O . LEU A 1 246 ? -19.200 -5.980 96.153 1.00 53.59 246 LEU A O 1
ATOM 1834 N N . GLU A 1 247 ? -20.065 -4.240 95.010 1.00 56.59 247 GLU A N 1
ATOM 1835 C CA . GLU A 1 247 ? -19.384 -3.192 95.783 1.00 56.59 247 GLU A CA 1
ATOM 1836 C C . GLU A 1 247 ? -19.934 -3.079 97.213 1.00 56.59 247 GLU A C 1
ATOM 1838 O O . GLU A 1 247 ? -19.142 -2.978 98.152 1.00 56.59 247 GLU A O 1
ATOM 1843 N N . GLU A 1 248 ? -21.255 -3.182 97.414 1.00 58.22 248 GLU A N 1
ATOM 1844 C CA . GLU A 1 248 ? -21.865 -3.200 98.756 1.00 58.22 248 GLU A CA 1
ATOM 1845 C C . GLU A 1 248 ? -21.431 -4.410 99.603 1.00 58.22 248 GLU A C 1
ATOM 1847 O O . GLU A 1 248 ? -21.336 -4.312 100.829 1.00 58.22 248 GLU A O 1
ATOM 1852 N N . HIS A 1 249 ? -21.128 -5.542 98.964 1.00 54.47 249 HIS A N 1
ATOM 1853 C CA . HIS A 1 249 ? -20.720 -6.779 99.635 1.00 54.47 249 HIS A CA 1
ATOM 1854 C C . HIS A 1 249 ? -19.197 -6.984 99.737 1.00 54.47 249 HIS A C 1
ATOM 1856 O O . HIS A 1 249 ? -18.753 -7.945 100.367 1.00 54.47 249 HIS A O 1
ATOM 1862 N N . GLY A 1 250 ? -18.384 -6.070 99.194 1.00 49.28 250 GLY A N 1
ATOM 1863 C CA . GLY A 1 250 ? -16.925 -6.069 99.361 1.00 49.28 250 GLY A CA 1
ATOM 1864 C C . GLY A 1 250 ? -16.167 -7.168 98.601 1.00 49.28 250 GLY A C 1
ATOM 1865 O O . GLY A 1 250 ? -15.006 -7.433 98.920 1.00 49.28 250 GLY A O 1
ATOM 1866 N N . GLU A 1 251 ? -16.780 -7.798 97.595 1.00 50.00 251 GLU A N 1
ATOM 1867 C CA . GLU A 1 251 ? -16.153 -8.844 96.778 1.00 50.00 251 GLU A CA 1
ATOM 1868 C C . GLU A 1 251 ? -15.716 -8.281 95.415 1.00 50.00 251 GLU A C 1
ATOM 1870 O O . GLU A 1 251 ? -16.494 -8.184 94.467 1.00 50.00 251 GLU A O 1
ATOM 1875 N N . ALA A 1 252 ? -14.439 -7.908 95.285 1.00 49.50 252 ALA A N 1
ATOM 1876 C CA . ALA A 1 252 ? -13.872 -7.513 93.996 1.00 49.50 252 ALA A CA 1
ATOM 1877 C C . ALA A 1 252 ? -13.709 -8.744 93.084 1.00 49.50 252 ALA A C 1
ATOM 1879 O O . ALA A 1 252 ? -12.879 -9.616 93.345 1.00 49.50 252 ALA A O 1
ATOM 1880 N N . SER A 1 253 ? -14.489 -8.819 92.003 1.00 48.38 253 SER A N 1
ATOM 1881 C CA . SER A 1 253 ? -14.448 -9.944 91.061 1.00 48.38 253 SER A CA 1
ATOM 1882 C C . SER A 1 253 ? -13.277 -9.826 90.063 1.00 48.38 253 SER A C 1
ATOM 1884 O O . SER A 1 253 ? -13.184 -8.823 89.344 1.00 48.38 253 SER A O 1
ATOM 1886 N N . PRO A 1 254 ? -12.379 -10.827 89.961 1.00 48.06 254 PRO A N 1
ATOM 1887 C CA . PRO A 1 254 ? -11.293 -10.828 88.991 1.00 48.06 254 PRO A CA 1
ATOM 1888 C C . PRO A 1 254 ? -11.772 -11.425 87.656 1.00 48.06 254 PRO A C 1
ATOM 1890 O O . PRO A 1 254 ? -11.880 -12.640 87.514 1.00 48.06 254 PRO A O 1
ATOM 1893 N N . GLY A 1 255 ? -12.027 -10.564 86.663 1.00 55.84 255 GLY A N 1
ATOM 1894 C CA . GLY A 1 255 ? -12.224 -10.969 85.257 1.00 55.84 255 GLY A CA 1
ATOM 1895 C C . GLY A 1 255 ? -13.629 -10.759 84.674 1.00 55.84 255 GLY A C 1
ATOM 1896 O O . GLY A 1 255 ? -14.155 -11.651 84.018 1.00 55.84 255 GLY A O 1
ATOM 1897 N N . GLY A 1 256 ? -14.248 -9.598 84.912 1.00 52.12 256 GLY A N 1
ATOM 1898 C CA . GLY A 1 256 ? -15.626 -9.304 84.495 1.00 52.12 256 GLY A CA 1
ATOM 1899 C C . GLY A 1 256 ? -15.907 -9.337 82.979 1.00 52.12 256 GLY A C 1
ATOM 1900 O O . GLY A 1 256 ? -15.018 -9.209 82.140 1.00 52.12 256 GLY A O 1
ATOM 1901 N N . LEU A 1 257 ? -17.196 -9.445 82.639 1.00 53.16 257 LEU A N 1
ATOM 1902 C CA . LEU A 1 257 ? -17.759 -9.471 81.275 1.00 53.16 257 LEU A CA 1
ATOM 1903 C C . LEU A 1 257 ? -17.439 -8.220 80.430 1.00 53.16 257 LEU A C 1
ATOM 1905 O O . LEU A 1 257 ? -17.450 -8.282 79.202 1.00 53.16 257 LEU A O 1
ATOM 1909 N N . ILE A 1 258 ?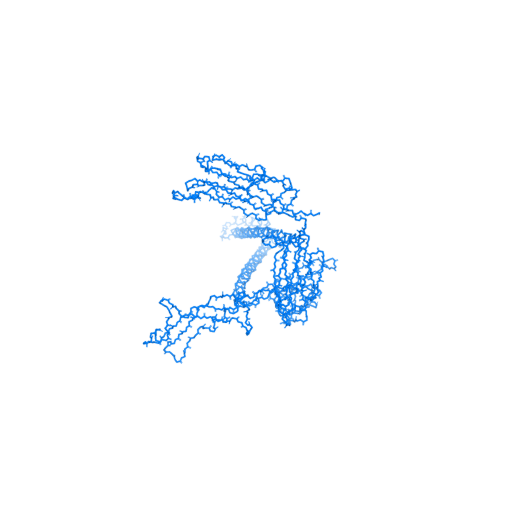 -17.125 -7.089 81.071 1.00 52.94 258 ILE A N 1
ATOM 1910 C CA . ILE A 1 258 ? -16.813 -5.816 80.400 1.00 52.94 258 ILE A CA 1
ATOM 1911 C C . ILE A 1 258 ? -15.515 -5.920 79.567 1.00 52.94 258 ILE A C 1
ATOM 1913 O O . ILE A 1 258 ? -15.564 -5.629 78.370 1.00 52.94 258 ILE A O 1
ATOM 1917 N N . PRO A 1 259 ? -14.376 -6.392 80.119 1.00 58.31 259 PRO A N 1
ATOM 1918 C CA . PRO A 1 259 ? -13.185 -6.731 79.337 1.00 58.31 259 PRO A CA 1
ATOM 1919 C C . PRO A 1 259 ? -13.441 -7.643 78.125 1.00 58.31 259 PRO A C 1
ATOM 1921 O O . PRO A 1 259 ? -12.894 -7.396 77.051 1.00 58.31 259 PRO A O 1
ATOM 1924 N N . ALA A 1 260 ? -14.293 -8.665 78.266 1.00 54.19 260 ALA A N 1
ATOM 1925 C CA . ALA A 1 260 ? -14.615 -9.592 77.176 1.00 54.19 260 ALA A CA 1
ATOM 1926 C C . ALA A 1 260 ? -15.433 -8.919 76.055 1.00 54.19 260 ALA A C 1
ATOM 1928 O O . ALA A 1 260 ? -15.154 -9.124 74.874 1.00 54.19 260 ALA A O 1
ATOM 1929 N N . TYR A 1 261 ? -16.392 -8.059 76.414 1.00 58.66 261 TYR A N 1
ATOM 1930 C CA . TYR A 1 261 ? -17.184 -7.276 75.460 1.00 58.66 261 TYR A CA 1
ATOM 1931 C C . TYR A 1 261 ? -16.338 -6.254 74.685 1.00 58.66 261 TYR A C 1
ATOM 1933 O O . TYR A 1 261 ? -16.538 -6.059 73.484 1.00 58.66 261 TYR A O 1
ATOM 1941 N N . ILE A 1 262 ? -15.368 -5.619 75.352 1.00 61.88 262 ILE A N 1
ATOM 1942 C CA . ILE A 1 262 ? -14.423 -4.703 74.699 1.00 61.88 262 ILE A CA 1
ATOM 1943 C C . ILE A 1 262 ? -13.557 -5.476 73.696 1.00 61.88 262 ILE A C 1
ATOM 1945 O O . ILE A 1 262 ? -13.489 -5.079 72.538 1.00 61.88 262 ILE A O 1
ATOM 1949 N N . ALA A 1 263 ? -12.979 -6.617 74.088 1.00 62.75 263 ALA A N 1
ATOM 1950 C CA . ALA A 1 263 ? -12.156 -7.437 73.195 1.00 62.75 263 ALA A CA 1
ATOM 1951 C C . ALA A 1 263 ? -12.928 -7.950 71.960 1.00 62.75 263 ALA A C 1
ATOM 1953 O O . ALA A 1 263 ? -12.392 -7.946 70.851 1.00 62.75 263 ALA A O 1
ATOM 1954 N N . ALA A 1 264 ? -14.193 -8.349 72.132 1.00 61.97 264 ALA A N 1
ATOM 1955 C CA . ALA A 1 264 ? -15.048 -8.793 71.032 1.00 61.97 264 ALA A CA 1
ATOM 1956 C C . ALA A 1 264 ? -15.361 -7.662 70.035 1.00 61.97 264 ALA A C 1
ATOM 1958 O O . ALA A 1 264 ? -15.302 -7.873 68.823 1.00 61.97 264 ALA A O 1
ATOM 1959 N N . ASN A 1 265 ? -15.646 -6.451 70.525 1.00 63.16 265 ASN A N 1
ATOM 1960 C CA . ASN A 1 265 ? -15.898 -5.301 69.654 1.00 63.16 265 ASN A CA 1
ATOM 1961 C C . ASN A 1 265 ? -14.639 -4.814 68.935 1.00 63.16 265 ASN A C 1
ATOM 1963 O O . ASN A 1 265 ? -14.724 -4.499 67.750 1.00 63.16 265 ASN A O 1
ATOM 1967 N N . THR A 1 266 ? -13.480 -4.806 69.600 1.00 73.06 266 THR A N 1
ATOM 1968 C CA . THR A 1 266 ? -12.204 -4.477 68.947 1.00 73.06 266 THR A CA 1
ATOM 1969 C C . THR A 1 266 ? -11.935 -5.427 67.783 1.00 73.06 266 THR A C 1
ATOM 1971 O O . THR A 1 266 ? -11.660 -4.981 66.675 1.00 73.06 266 THR A O 1
ATOM 1974 N N . ARG A 1 267 ? -12.137 -6.735 67.987 1.00 65.56 267 ARG A N 1
ATOM 1975 C CA . ARG A 1 267 ? -11.926 -7.740 66.938 1.00 65.56 267 ARG A CA 1
ATOM 1976 C C . ARG A 1 267 ? -12.916 -7.623 65.778 1.00 65.56 267 ARG A C 1
ATOM 1978 O O . ARG A 1 267 ? -12.564 -7.882 64.633 1.00 65.56 267 ARG A O 1
ATOM 1985 N N . ARG A 1 268 ? -14.158 -7.218 66.059 1.00 65.69 268 ARG A N 1
ATOM 1986 C CA . ARG A 1 268 ? -15.153 -6.927 65.019 1.00 65.69 268 ARG A CA 1
ATOM 1987 C C . ARG A 1 268 ? -14.757 -5.708 64.188 1.00 65.69 268 ARG A C 1
ATOM 1989 O O . ARG A 1 268 ? -14.963 -5.721 62.981 1.00 65.69 268 ARG A O 1
ATOM 1996 N N . TRP A 1 269 ? -14.198 -4.682 64.823 1.00 70.31 269 TRP A N 1
ATOM 1997 C CA . TRP A 1 269 ? -13.731 -3.481 64.138 1.00 70.31 269 TRP A CA 1
ATOM 1998 C C . TRP A 1 269 ? -12.534 -3.780 63.223 1.00 70.31 269 TRP A C 1
ATOM 2000 O O . TRP A 1 269 ? -12.568 -3.410 62.057 1.00 70.31 269 TRP A O 1
ATOM 2010 N N . GLU A 1 270 ? -11.560 -4.561 63.699 1.00 75.75 270 GLU A N 1
ATOM 2011 C CA . GLU A 1 270 ? -10.415 -5.027 62.894 1.00 75.75 270 GLU A CA 1
ATOM 2012 C C . GLU A 1 270 ? -10.851 -5.853 61.669 1.00 75.75 270 GLU A C 1
ATOM 2014 O O . GLU A 1 270 ? -10.312 -5.692 60.576 1.00 75.75 270 GLU A O 1
ATOM 2019 N N . LEU A 1 271 ? -11.854 -6.727 61.823 1.00 70.19 271 LEU A N 1
ATOM 2020 C CA . LEU A 1 271 ? -12.414 -7.490 60.699 1.00 70.19 271 LEU A CA 1
ATOM 2021 C C . LEU A 1 271 ? -13.151 -6.592 59.697 1.00 70.19 271 LEU A C 1
ATOM 2023 O O . LEU A 1 271 ? -13.081 -6.835 58.495 1.00 70.19 271 LEU A O 1
ATOM 2027 N N . GLN A 1 272 ? -13.852 -5.565 60.179 1.00 67.94 272 GLN A N 1
ATOM 2028 C CA . GLN A 1 272 ? -14.536 -4.596 59.324 1.00 67.94 272 GLN A CA 1
ATOM 2029 C C . GLN A 1 272 ? -13.523 -3.792 58.494 1.00 67.94 272 GLN A C 1
ATOM 2031 O O . GLN A 1 272 ? -13.716 -3.630 57.294 1.00 67.94 272 GLN A O 1
ATOM 2036 N N . GLU A 1 273 ? -12.418 -3.368 59.110 1.00 84.00 273 GLU A N 1
ATOM 2037 C CA . GLU A 1 273 ? -11.333 -2.640 58.443 1.00 84.00 273 GLU A CA 1
ATOM 2038 C C . GLU A 1 273 ? -10.695 -3.476 57.320 1.00 84.00 273 GLU A C 1
ATOM 2040 O O . GLU A 1 273 ? -10.531 -2.989 56.204 1.00 84.00 273 GLU A O 1
ATOM 2045 N N . GLN A 1 274 ? -10.449 -4.771 57.555 1.00 78.69 274 GLN A N 1
ATOM 2046 C CA . GLN A 1 274 ? -9.932 -5.679 56.520 1.00 78.69 274 GLN A CA 1
ATOM 2047 C C . GLN A 1 274 ? -10.900 -5.875 55.343 1.00 78.69 274 GLN A C 1
ATOM 2049 O O . GLN A 1 274 ? -10.468 -5.997 54.192 1.00 78.69 274 GLN A O 1
ATOM 2054 N N . ILE A 1 275 ? -12.211 -5.914 55.611 1.00 74.00 275 ILE A N 1
ATOM 2055 C CA . ILE A 1 275 ? -13.240 -5.997 54.563 1.00 74.00 275 ILE A CA 1
ATOM 2056 C C . ILE A 1 275 ? -13.247 -4.713 53.729 1.00 74.00 275 ILE A C 1
ATOM 2058 O O . ILE A 1 275 ? -13.284 -4.781 52.500 1.00 74.00 275 ILE A O 1
ATOM 2062 N N . ASP A 1 276 ? -13.172 -3.553 54.376 1.00 78.81 276 ASP A N 1
ATOM 2063 C CA . ASP A 1 276 ? -13.178 -2.265 53.687 1.00 78.81 276 ASP A CA 1
ATOM 2064 C C . ASP A 1 276 ? -11.911 -2.087 52.825 1.00 78.81 276 ASP A C 1
ATOM 2066 O O . ASP A 1 276 ? -11.990 -1.615 51.688 1.00 78.81 276 ASP A O 1
ATOM 2070 N N . GLU A 1 277 ? -10.743 -2.524 53.308 1.00 83.88 277 GLU A N 1
ATOM 2071 C CA . GLU A 1 277 ? -9.496 -2.533 52.529 1.00 83.88 277 GLU A CA 1
ATOM 2072 C C . GLU A 1 277 ? -9.594 -3.437 51.293 1.00 83.88 277 GLU A C 1
ATOM 2074 O O . GLU A 1 277 ? -9.311 -3.000 50.174 1.00 83.88 277 GLU A O 1
ATOM 2079 N N . THR A 1 278 ? -10.063 -4.677 51.464 1.00 76.94 278 THR A N 1
ATOM 2080 C CA . THR A 1 278 ? -10.203 -5.618 50.341 1.00 76.94 278 THR A CA 1
ATOM 2081 C C . THR A 1 278 ? -11.233 -5.156 49.311 1.00 76.94 278 THR A C 1
ATOM 2083 O O . THR A 1 278 ? -11.006 -5.315 48.110 1.00 76.94 278 THR A O 1
ATOM 2086 N N . GLN A 1 279 ? -12.334 -4.532 49.738 1.00 76.38 279 GLN A N 1
ATOM 2087 C CA . GLN A 1 279 ? -13.305 -3.930 48.820 1.00 76.38 279 GLN A CA 1
ATOM 2088 C C . GLN A 1 279 ? -12.710 -2.752 48.040 1.00 76.38 279 GLN A C 1
ATOM 2090 O O . GLN A 1 279 ? -12.927 -2.647 46.831 1.00 76.38 279 GLN A O 1
ATOM 2095 N N . ASN A 1 280 ? -11.930 -1.891 48.697 1.00 86.56 280 ASN A N 1
ATOM 2096 C CA . ASN A 1 280 ? -11.271 -0.764 48.039 1.00 86.56 280 ASN A CA 1
ATOM 2097 C C . ASN A 1 280 ? -10.232 -1.213 47.003 1.00 86.56 280 ASN A C 1
ATOM 2099 O O . ASN A 1 280 ? -10.118 -0.597 45.939 1.00 86.56 280 ASN A O 1
ATOM 2103 N N . ASP A 1 281 ? -9.489 -2.282 47.278 1.00 81.19 281 ASP A N 1
ATOM 2104 C CA . ASP A 1 281 ? -8.526 -2.838 46.325 1.00 81.19 281 ASP A CA 1
ATOM 2105 C C . ASP A 1 281 ? -9.220 -3.522 45.139 1.00 81.19 281 ASP A C 1
ATOM 2107 O O . ASP A 1 281 ? -8.798 -3.338 43.994 1.00 81.19 281 ASP A O 1
ATOM 2111 N N . LEU A 1 282 ? -10.334 -4.227 45.376 1.00 78.75 282 LEU A N 1
ATOM 2112 C CA . LEU A 1 282 ? -11.151 -4.809 44.308 1.00 78.75 282 LEU A CA 1
ATOM 2113 C C . LEU A 1 282 ? -11.713 -3.724 43.376 1.00 78.75 282 LEU A C 1
ATOM 2115 O O . LEU A 1 282 ? -11.624 -3.850 42.154 1.00 78.75 282 LEU A O 1
ATOM 2119 N N . LEU A 1 283 ? -12.250 -2.640 43.944 1.00 79.38 283 LEU A N 1
ATOM 2120 C CA . LEU A 1 283 ? -12.767 -1.502 43.178 1.00 79.38 283 LEU A CA 1
ATOM 2121 C C . LEU A 1 283 ? -11.671 -0.847 42.330 1.00 79.38 283 LEU A C 1
ATOM 2123 O O . LEU A 1 283 ? -11.915 -0.484 41.177 1.00 79.38 283 LEU A O 1
ATOM 2127 N N . ARG A 1 284 ? -10.452 -0.733 42.868 1.00 85.00 284 ARG A N 1
ATOM 2128 C CA . ARG A 1 284 ? -9.305 -0.179 42.137 1.00 85.00 284 ARG A CA 1
ATOM 2129 C C . ARG A 1 284 ? -8.906 -1.066 40.962 1.00 85.00 284 ARG A C 1
ATOM 2131 O O . ARG A 1 284 ? -8.813 -0.572 39.842 1.00 85.00 284 ARG A O 1
ATOM 2138 N N . ALA A 1 285 ? -8.764 -2.371 41.193 1.00 75.62 285 ALA A N 1
ATOM 2139 C CA . ALA A 1 285 ? -8.443 -3.333 40.142 1.00 75.62 285 ALA A CA 1
ATOM 2140 C C . ALA A 1 285 ? -9.517 -3.360 39.039 1.00 75.62 285 ALA A C 1
ATOM 2142 O O . ALA A 1 285 ? -9.198 -3.425 37.851 1.00 75.62 285 ALA A O 1
ATOM 2143 N N . GLN A 1 286 ? -10.796 -3.252 39.414 1.00 75.75 286 GLN A N 1
ATOM 2144 C CA . GLN A 1 286 ? -11.898 -3.188 38.456 1.00 75.75 286 GLN A CA 1
ATOM 2145 C C . GLN A 1 286 ? -11.853 -1.909 37.606 1.00 75.75 286 GLN A C 1
ATOM 2147 O O . GLN A 1 286 ? -12.059 -1.978 36.394 1.00 75.75 286 GLN A O 1
ATOM 2152 N N . SER A 1 287 ? -11.552 -0.757 38.214 1.00 82.88 287 SER A N 1
ATOM 2153 C CA . SER A 1 287 ? -11.392 0.514 37.494 1.00 82.88 287 SER A CA 1
ATOM 2154 C C . SER A 1 287 ? -10.230 0.463 36.500 1.00 82.88 287 SER A C 1
ATOM 2156 O O . SER A 1 287 ? -10.377 0.891 35.357 1.00 82.88 287 SER A O 1
ATOM 2158 N N . GLU A 1 288 ? -9.085 -0.090 36.902 1.00 80.69 288 GLU A N 1
ATOM 2159 C CA . GLU A 1 288 ? -7.909 -0.224 36.032 1.00 80.69 288 GLU A CA 1
ATOM 2160 C C . GLU A 1 288 ? -8.185 -1.144 34.833 1.00 80.69 288 GLU A C 1
ATOM 2162 O O . GLU A 1 288 ? -7.796 -0.833 33.705 1.00 80.69 288 GLU A O 1
ATOM 2167 N N . ALA A 1 289 ? -8.916 -2.243 35.051 1.00 72.56 289 ALA A N 1
ATOM 2168 C CA . ALA A 1 289 ? -9.336 -3.144 33.982 1.00 72.56 289 ALA A CA 1
ATOM 2169 C C . ALA A 1 289 ? -10.298 -2.462 32.991 1.00 72.56 289 ALA A C 1
ATOM 2171 O O . ALA A 1 289 ? -10.164 -2.642 31.778 1.00 72.56 289 ALA A O 1
ATOM 2172 N N . GLN A 1 290 ? -11.239 -1.647 33.483 1.00 74.50 290 GLN A N 1
ATOM 2173 C CA . GLN A 1 290 ? -12.150 -0.880 32.626 1.00 74.50 290 GLN A CA 1
ATOM 2174 C C . GLN A 1 290 ? -11.405 0.158 31.777 1.00 74.50 290 GLN A C 1
ATOM 2176 O O . GLN A 1 290 ? -11.668 0.266 30.577 1.00 74.50 290 GLN A O 1
ATOM 2181 N N . ASP A 1 291 ? -10.434 0.865 32.356 1.00 81.38 291 ASP A N 1
ATOM 2182 C CA . ASP A 1 291 ? -9.609 1.831 31.625 1.00 81.38 291 ASP A CA 1
ATOM 2183 C C . ASP A 1 291 ? -8.731 1.158 30.559 1.00 81.38 291 ASP A C 1
ATOM 2185 O O . ASP A 1 291 ? -8.569 1.688 29.455 1.00 81.38 291 ASP A O 1
ATOM 2189 N N . ALA A 1 292 ? -8.171 -0.018 30.858 1.00 72.81 292 ALA A N 1
ATOM 2190 C CA . ALA A 1 292 ? -7.391 -0.794 29.897 1.00 72.81 292 ALA A CA 1
ATOM 2191 C C . ALA A 1 292 ? -8.251 -1.251 28.707 1.00 72.81 292 ALA A C 1
ATOM 2193 O O . ALA A 1 292 ? -7.844 -1.085 27.552 1.00 72.81 292 ALA A O 1
ATOM 2194 N N . LEU A 1 293 ? -9.465 -1.741 28.980 1.00 73.75 293 LEU A N 1
ATOM 2195 C CA . LEU A 1 293 ? -10.422 -2.146 27.953 1.00 73.75 293 LEU A CA 1
ATOM 2196 C C . LEU A 1 293 ? -10.849 -0.958 27.078 1.00 73.75 293 LEU A C 1
ATOM 2198 O O . LEU A 1 293 ? -10.873 -1.068 25.853 1.00 73.75 293 LEU A O 1
ATOM 2202 N N . ALA A 1 294 ? -11.121 0.204 27.680 1.00 78.06 294 ALA A N 1
ATOM 2203 C CA . ALA A 1 294 ? -11.476 1.412 26.937 1.00 78.06 294 ALA A CA 1
ATOM 2204 C C . ALA A 1 294 ? -10.358 1.846 25.974 1.00 78.06 294 ALA A C 1
ATOM 2206 O O . ALA A 1 294 ? -10.629 2.198 24.822 1.00 78.06 294 ALA A O 1
ATOM 2207 N N . ARG A 1 295 ? -9.089 1.769 26.402 1.00 79.25 295 ARG A N 1
ATOM 2208 C CA . ARG A 1 295 ? -7.936 2.074 25.537 1.00 79.25 295 ARG A CA 1
ATOM 2209 C C . ARG A 1 295 ? -7.822 1.097 24.371 1.00 79.25 295 ARG A C 1
ATOM 2211 O O . ARG A 1 295 ? -7.609 1.547 23.247 1.00 79.25 295 ARG A O 1
ATOM 2218 N N . GLN A 1 296 ? -7.999 -0.202 24.618 1.00 74.38 296 GLN A N 1
ATOM 2219 C CA . GLN A 1 296 ? -7.997 -1.205 23.549 1.00 74.38 296 GLN A CA 1
ATOM 2220 C C . GLN A 1 296 ? -9.107 -0.943 22.530 1.00 74.38 296 GLN A C 1
ATOM 2222 O O . GLN A 1 296 ? -8.825 -0.858 21.337 1.00 74.38 296 GLN A O 1
ATOM 2227 N N . MET A 1 297 ? -10.335 -0.705 22.997 1.00 73.12 297 MET A N 1
ATOM 2228 C CA . MET A 1 297 ? -11.471 -0.440 22.113 1.00 73.12 297 MET A CA 1
ATOM 2229 C C . MET A 1 297 ? -11.258 0.818 21.258 1.00 73.12 297 MET A C 1
ATOM 2231 O O . MET A 1 297 ? -11.629 0.855 20.087 1.00 73.12 297 MET A O 1
ATOM 2235 N N . THR A 1 298 ? -10.607 1.845 21.810 1.00 80.31 298 THR A N 1
ATOM 2236 C CA . THR A 1 298 ? -10.286 3.069 21.060 1.00 80.31 298 THR A CA 1
ATOM 2237 C C . THR A 1 298 ? -9.262 2.806 19.948 1.00 80.31 298 THR A C 1
ATOM 2239 O O . THR A 1 298 ? -9.457 3.260 18.821 1.00 80.31 298 THR A O 1
ATOM 2242 N N . ALA A 1 299 ? -8.209 2.032 20.234 1.00 74.88 299 ALA A N 1
ATOM 2243 C CA . ALA A 1 299 ? -7.204 1.653 19.237 1.00 74.88 299 ALA A CA 1
ATOM 2244 C C . ALA A 1 299 ? -7.800 0.775 18.122 1.00 74.88 299 ALA A C 1
ATOM 2246 O O . ALA A 1 299 ? -7.461 0.919 16.947 1.00 74.88 299 ALA A O 1
ATOM 2247 N N . GLU A 1 300 ? -8.731 -0.110 18.475 1.00 70.19 300 GLU A N 1
ATOM 2248 C CA . GLU A 1 300 ? -9.417 -0.967 17.511 1.00 70.19 300 GLU A CA 1
ATOM 2249 C C . GLU A 1 300 ? -10.330 -0.161 16.574 1.00 70.19 300 GLU A C 1
ATOM 2251 O O . GLU A 1 300 ? -10.305 -0.371 15.362 1.00 70.19 300 GLU A O 1
ATOM 2256 N N . ILE A 1 301 ? -11.048 0.843 17.093 1.00 78.00 301 ILE A N 1
ATOM 2257 C CA . ILE A 1 301 ? -11.841 1.774 16.271 1.00 78.00 301 ILE A CA 1
ATOM 2258 C C . ILE A 1 301 ? -10.960 2.527 15.263 1.00 78.00 301 ILE A C 1
ATOM 2260 O O . ILE A 1 301 ? -11.372 2.721 14.116 1.00 78.00 301 ILE A O 1
ATOM 2264 N N . GLU A 1 302 ? -9.760 2.961 15.656 1.00 78.62 302 GLU A N 1
ATOM 2265 C CA . GLU A 1 302 ? -8.822 3.623 14.739 1.00 78.62 302 GLU A CA 1
ATOM 2266 C C . GLU A 1 302 ? -8.331 2.678 13.635 1.00 78.62 302 GLU A C 1
ATOM 2268 O O . GLU A 1 302 ? -8.337 3.058 12.461 1.00 78.62 302 GLU A O 1
ATOM 2273 N N . ASN A 1 303 ? -8.002 1.430 13.979 1.00 76.69 303 ASN A N 1
ATOM 2274 C CA . ASN A 1 303 ? -7.625 0.411 12.997 1.00 76.69 303 ASN A CA 1
ATOM 2275 C C . ASN A 1 303 ? -8.761 0.123 12.007 1.00 76.69 303 ASN A C 1
ATOM 2277 O O . ASN A 1 303 ? -8.535 0.089 10.796 1.00 76.69 303 ASN A O 1
ATOM 2281 N N . VAL A 1 304 ? -9.995 -0.024 12.496 1.00 77.12 304 VAL A N 1
ATOM 2282 C CA . VAL A 1 304 ? -11.169 -0.246 11.640 1.00 77.12 304 VAL A CA 1
ATOM 2283 C C . VAL A 1 304 ? -11.393 0.939 10.700 1.00 77.12 304 VAL A C 1
ATOM 2285 O O . VAL A 1 304 ? -11.653 0.732 9.515 1.00 77.12 304 VAL A O 1
ATOM 2288 N N . ARG A 1 305 ? -11.239 2.182 11.174 1.00 80.38 305 ARG A N 1
ATOM 2289 C CA . ARG A 1 305 ? -11.336 3.372 10.309 1.00 80.38 305 ARG A CA 1
ATOM 2290 C C . ARG A 1 305 ? -10.295 3.357 9.191 1.00 80.38 305 ARG A C 1
ATOM 2292 O O . ARG A 1 305 ? -10.662 3.576 8.041 1.00 80.38 305 ARG A O 1
ATOM 2299 N N . ALA A 1 306 ? -9.041 3.032 9.502 1.00 73.12 306 ALA A N 1
ATOM 2300 C CA . ALA A 1 306 ? -7.984 2.938 8.495 1.00 73.12 306 ALA A CA 1
ATOM 2301 C C . ALA A 1 306 ? -8.290 1.870 7.426 1.00 73.12 306 ALA A C 1
ATOM 2303 O O . ALA A 1 306 ? -8.058 2.092 6.236 1.00 73.12 306 ALA A O 1
ATOM 2304 N N . ILE A 1 307 ? -8.860 0.732 7.834 1.00 74.25 307 ILE A N 1
ATOM 2305 C CA . ILE A 1 307 ? -9.292 -0.326 6.911 1.00 74.25 307 ILE A CA 1
ATOM 2306 C C . ILE A 1 307 ? -10.442 0.161 6.021 1.00 74.25 307 ILE A C 1
ATOM 2308 O O . ILE A 1 307 ? -10.412 -0.057 4.809 1.00 74.25 307 ILE A O 1
ATOM 2312 N N . VAL A 1 308 ? -11.441 0.842 6.588 1.00 76.75 308 VAL A N 1
ATOM 2313 C CA . VAL A 1 308 ? -12.565 1.398 5.817 1.00 76.75 308 VAL A CA 1
ATOM 2314 C C . VAL A 1 308 ? -12.070 2.414 4.786 1.00 76.75 308 VAL A C 1
ATOM 2316 O O . VAL A 1 308 ? -12.475 2.334 3.625 1.00 76.75 308 VAL A O 1
ATOM 2319 N N . ASP A 1 309 ? -11.162 3.313 5.165 1.00 75.50 309 ASP A N 1
ATOM 2320 C CA . ASP A 1 309 ? -10.577 4.299 4.250 1.00 75.50 309 ASP A CA 1
ATOM 2321 C C . ASP A 1 309 ? -9.812 3.618 3.101 1.00 75.50 309 ASP A C 1
ATOM 2323 O O . ASP A 1 309 ? -10.003 3.963 1.930 1.00 75.50 309 ASP A O 1
ATOM 2327 N N . TYR A 1 310 ? -9.018 2.587 3.412 1.00 69.31 310 TYR A N 1
ATOM 2328 C CA . TYR A 1 310 ? -8.310 1.783 2.414 1.00 69.31 310 TYR A CA 1
ATOM 2329 C C . TYR A 1 310 ? -9.268 1.089 1.432 1.00 69.31 310 TYR A C 1
ATOM 2331 O O . TYR A 1 310 ? -9.061 1.115 0.214 1.00 69.31 310 TYR A O 1
ATOM 2339 N N . LEU A 1 311 ? -10.350 0.489 1.936 1.00 66.88 311 LEU A N 1
ATOM 2340 C CA . LEU A 1 311 ? -11.347 -0.183 1.100 1.00 66.88 311 LEU A CA 1
ATOM 2341 C C . LEU A 1 311 ? -12.109 0.802 0.208 1.00 66.88 311 LEU A C 1
ATOM 2343 O O . LEU A 1 311 ? -12.354 0.499 -0.962 1.00 66.88 311 LEU A O 1
ATOM 2347 N N . GLN A 1 312 ? -12.437 1.992 0.716 1.00 69.25 312 GLN A N 1
ATOM 2348 C CA . GLN A 1 312 ? -13.046 3.050 -0.088 1.00 69.25 312 GLN A CA 1
ATOM 2349 C C . GLN A 1 312 ? -12.108 3.537 -1.196 1.00 69.25 312 GLN A C 1
ATOM 2351 O O . GLN A 1 312 ? -12.557 3.785 -2.316 1.00 69.25 312 GLN A O 1
ATOM 2356 N N . GLU A 1 313 ? -10.808 3.664 -0.923 1.00 67.50 313 GLU A N 1
ATOM 2357 C CA . GLU A 1 313 ? -9.820 4.018 -1.945 1.00 67.50 313 GLU A CA 1
ATOM 2358 C C . GLU A 1 313 ? -9.720 2.930 -3.022 1.00 67.50 313 GLU A C 1
ATOM 2360 O O . GLU A 1 313 ? -9.774 3.233 -4.217 1.00 67.50 313 GLU A O 1
ATOM 2365 N N . LYS A 1 314 ? -9.690 1.654 -2.620 1.00 65.44 314 LYS A N 1
ATOM 2366 C CA . LYS A 1 314 ? -9.685 0.514 -3.545 1.00 65.44 314 LYS A CA 1
ATOM 2367 C C . LYS A 1 314 ? -10.955 0.450 -4.400 1.00 65.44 314 LYS A C 1
ATOM 2369 O O . LYS A 1 314 ? -10.856 0.203 -5.600 1.00 65.44 314 LYS A O 1
ATOM 2374 N N . GLN A 1 315 ? -12.129 0.723 -3.824 1.00 61.25 315 GLN A N 1
ATOM 2375 C CA . GLN A 1 315 ? -13.389 0.815 -4.573 1.00 61.25 315 GLN A CA 1
ATOM 2376 C C . GLN A 1 315 ? -13.410 1.996 -5.548 1.00 61.25 315 GLN A C 1
ATOM 2378 O O . GLN A 1 315 ? -13.909 1.862 -6.661 1.00 61.25 315 GLN A O 1
ATOM 2383 N N . LYS A 1 316 ? -12.845 3.151 -5.178 1.00 60.91 316 LYS A N 1
ATOM 2384 C CA . LYS A 1 316 ? -12.703 4.287 -6.105 1.00 60.91 316 LYS A CA 1
ATOM 2385 C C . LYS A 1 316 ? -11.765 3.949 -7.262 1.00 60.91 316 LYS A C 1
ATOM 2387 O O . LYS A 1 316 ? -12.042 4.335 -8.392 1.00 60.91 316 LYS A O 1
ATOM 2392 N N . LEU A 1 317 ? -10.680 3.219 -7.001 1.00 57.78 317 LEU A N 1
ATOM 2393 C CA . LEU A 1 317 ? -9.767 2.745 -8.043 1.00 57.78 317 LEU A CA 1
ATOM 2394 C C . LEU A 1 317 ? -10.439 1.727 -8.973 1.00 57.78 317 LEU A C 1
ATOM 2396 O O . LEU A 1 317 ? -10.301 1.848 -10.187 1.00 57.78 317 LEU A O 1
ATOM 2400 N N . SER A 1 318 ? -11.216 0.779 -8.439 1.00 55.62 318 SER A N 1
ATOM 2401 C CA . SER A 1 318 ? -11.932 -0.198 -9.268 1.00 55.62 318 SER A CA 1
ATOM 2402 C C . SER A 1 318 ? -13.092 0.424 -10.051 1.00 55.62 318 SER A C 1
ATOM 2404 O O . SER A 1 318 ? -13.282 0.085 -11.212 1.00 55.62 318 SER A O 1
ATOM 2406 N N . ALA A 1 319 ? -13.818 1.393 -9.483 1.00 55.69 319 ALA A N 1
ATOM 2407 C CA . ALA A 1 319 ? -14.837 2.164 -10.206 1.00 55.69 319 ALA A CA 1
ATOM 2408 C C . ALA A 1 319 ? -14.237 3.026 -11.336 1.00 55.69 319 ALA A C 1
ATOM 2410 O O . ALA A 1 319 ? -14.902 3.325 -12.332 1.00 55.69 319 ALA A O 1
ATOM 2411 N N . ARG A 1 320 ? -12.962 3.409 -11.200 1.00 57.12 320 ARG A N 1
ATOM 2412 C CA . ARG A 1 320 ? -12.202 4.128 -12.226 1.00 57.12 320 ARG A CA 1
ATOM 2413 C C . ARG A 1 320 ? -11.634 3.228 -13.315 1.00 57.12 320 ARG A C 1
ATOM 2415 O O . ARG A 1 320 ? -11.200 3.772 -14.317 1.00 57.12 320 ARG A O 1
ATOM 2422 N N . GLN A 1 321 ? -11.624 1.908 -13.165 1.00 63.12 321 GLN A N 1
ATOM 2423 C CA . GLN A 1 321 ? -11.073 1.005 -14.174 1.00 63.12 321 GLN A CA 1
ATOM 2424 C C . GLN A 1 321 ? -12.167 0.097 -14.726 1.00 63.12 321 GLN A C 1
ATOM 2426 O O . GLN A 1 321 ? -12.559 -0.888 -14.106 1.00 63.12 321 GLN A O 1
ATOM 2431 N N . GLU A 1 322 ? -12.663 0.411 -15.922 1.00 69.44 322 GLU A N 1
ATOM 2432 C CA . GLU A 1 322 ? -13.625 -0.455 -16.598 1.00 69.44 322 GLU A CA 1
ATOM 2433 C C . GLU A 1 322 ? -12.862 -1.564 -17.333 1.00 69.44 322 GLU A C 1
ATOM 2435 O O . GLU A 1 322 ? -12.080 -1.295 -18.244 1.00 69.44 322 GLU A O 1
ATOM 2440 N N . THR A 1 323 ? -13.068 -2.823 -16.942 1.00 78.19 323 THR A N 1
ATOM 2441 C CA . THR A 1 323 ? -12.503 -3.960 -17.681 1.00 78.19 323 THR A CA 1
ATOM 2442 C C . THR A 1 323 ? -13.408 -4.291 -18.859 1.00 78.19 323 THR A C 1
ATOM 2444 O O . THR A 1 323 ? -14.584 -4.602 -18.679 1.00 78.19 323 THR A O 1
ATOM 2447 N N . LYS A 1 324 ? -12.860 -4.255 -20.071 1.00 83.88 324 LYS A N 1
ATOM 2448 C CA . LYS A 1 324 ? -13.556 -4.617 -21.306 1.00 83.88 324 LYS A CA 1
ATOM 2449 C C . LYS A 1 324 ? -12.869 -5.772 -22.004 1.00 83.88 324 LYS A C 1
ATOM 2451 O O . LYS A 1 324 ? -11.692 -6.057 -21.786 1.00 83.88 324 LYS A O 1
ATOM 2456 N N . THR A 1 325 ? -13.624 -6.427 -22.876 1.00 86.44 325 THR A N 1
ATOM 2457 C CA . THR A 1 325 ? -13.133 -7.535 -23.686 1.00 86.44 325 THR A CA 1
ATOM 2458 C C . THR A 1 325 ? -13.357 -7.284 -25.173 1.00 86.44 325 THR A C 1
ATOM 2460 O O . THR A 1 325 ? -14.343 -6.680 -25.600 1.00 86.44 325 THR A O 1
ATOM 2463 N N . PHE A 1 326 ? -12.412 -7.742 -25.987 1.00 84.69 326 PHE A N 1
ATOM 2464 C CA . PHE A 1 326 ? -12.497 -7.745 -27.441 1.00 84.69 326 PHE A CA 1
ATOM 2465 C C . PHE A 1 326 ? -11.991 -9.079 -27.975 1.00 84.69 326 PHE A C 1
ATOM 2467 O O . PHE A 1 326 ? -10.806 -9.379 -27.902 1.00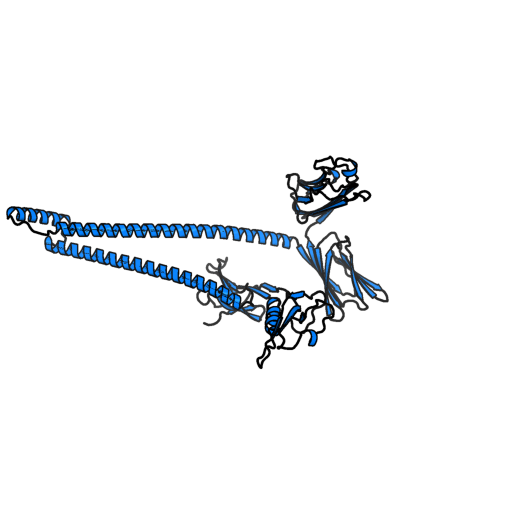 84.69 326 PHE A O 1
ATOM 2474 N N . THR A 1 327 ? -12.885 -9.871 -28.547 1.00 85.06 327 THR A N 1
ATOM 2475 C CA . THR A 1 327 ? -12.543 -11.169 -29.141 1.00 85.06 327 THR A CA 1
ATOM 2476 C C . THR A 1 327 ? -12.590 -11.066 -30.658 1.00 85.06 327 THR A C 1
ATOM 2478 O O . THR A 1 327 ? -13.494 -10.424 -31.192 1.00 85.06 327 THR A O 1
ATOM 2481 N N . ALA A 1 328 ? -11.696 -11.725 -31.389 1.00 81.06 328 ALA A N 1
ATOM 2482 C CA . ALA A 1 328 ? -11.902 -11.963 -32.816 1.00 81.06 328 ALA A CA 1
ATOM 2483 C C . ALA A 1 328 ? -11.305 -13.291 -33.290 1.00 81.06 328 ALA A C 1
ATOM 2485 O O . ALA A 1 328 ? -10.470 -13.905 -32.627 1.00 81.06 328 ALA A O 1
ATOM 2486 N N . ASP A 1 329 ? -11.765 -13.718 -34.463 1.00 78.44 329 ASP A N 1
ATOM 2487 C CA . ASP A 1 329 ? -11.142 -14.785 -35.243 1.00 78.44 329 ASP A CA 1
ATOM 2488 C C . ASP A 1 329 ? -9.858 -14.225 -35.874 1.00 78.44 329 ASP A C 1
ATOM 2490 O O . ASP A 1 329 ? -9.890 -13.175 -36.523 1.00 78.44 329 ASP A O 1
ATOM 2494 N N . GLY A 1 330 ? -8.728 -14.912 -35.687 1.00 70.75 330 GLY A N 1
ATOM 2495 C CA . GLY A 1 330 ? -7.423 -14.464 -36.188 1.00 70.75 330 GLY A CA 1
ATOM 2496 C C . GLY A 1 330 ? -7.289 -14.495 -37.716 1.00 70.75 330 GLY A C 1
ATOM 2497 O O . GLY A 1 330 ? -6.248 -14.119 -38.249 1.00 70.75 330 GLY A O 1
ATOM 2498 N N . ASN A 1 331 ? -8.335 -14.915 -38.433 1.00 72.75 331 ASN A N 1
ATOM 2499 C CA . ASN A 1 331 ? -8.399 -14.912 -39.894 1.00 72.75 331 ASN A CA 1
ATOM 2500 C C . ASN A 1 331 ? -9.191 -13.744 -40.489 1.00 72.75 331 ASN A C 1
ATOM 2502 O O . ASN A 1 331 ? -9.312 -13.653 -41.713 1.00 72.75 331 ASN A O 1
ATOM 2506 N N . ARG A 1 332 ? -9.787 -12.875 -39.664 1.00 73.69 332 ARG A N 1
ATOM 2507 C CA . ARG A 1 332 ? -10.650 -11.790 -40.147 1.00 73.69 332 ARG A CA 1
ATOM 2508 C C . ARG A 1 332 ? -10.388 -10.499 -39.397 1.00 73.69 332 ARG A C 1
ATOM 2510 O O . ARG A 1 332 ? -10.470 -10.462 -38.174 1.00 73.69 332 ARG A O 1
ATOM 2517 N N . SER A 1 333 ? -10.172 -9.420 -40.141 1.00 79.62 333 SER A N 1
ATOM 2518 C CA . SER A 1 333 ? -10.138 -8.077 -39.566 1.00 79.62 333 SER A CA 1
ATOM 2519 C C . SER A 1 333 ? -11.458 -7.775 -38.848 1.00 79.62 333 SER A C 1
ATOM 2521 O O . SER A 1 333 ? -12.540 -8.069 -39.363 1.00 79.62 333 SER A O 1
ATOM 2523 N N . ARG A 1 334 ? -11.373 -7.192 -37.651 1.00 83.06 334 ARG A N 1
ATOM 2524 C CA . ARG A 1 334 ? -12.528 -6.855 -36.806 1.00 83.06 334 ARG A CA 1
ATOM 2525 C C . ARG A 1 334 ? -12.274 -5.527 -36.112 1.00 83.06 334 ARG A C 1
ATOM 2527 O O . ARG A 1 334 ? -11.144 -5.213 -35.771 1.00 83.06 334 ARG A O 1
ATOM 2534 N N . GLU A 1 335 ? -13.325 -4.764 -35.861 1.00 89.69 335 GLU A N 1
ATOM 2535 C CA . GLU A 1 335 ? -13.228 -3.473 -35.187 1.00 89.69 335 GLU A CA 1
ATOM 2536 C C . GLU A 1 335 ? -14.353 -3.324 -34.158 1.00 89.69 335 GLU A C 1
ATOM 2538 O O . GLU A 1 335 ? -15.452 -3.846 -34.351 1.00 89.69 335 GLU A O 1
ATOM 2543 N N . ASN A 1 336 ? -14.069 -2.633 -33.056 1.00 85.75 336 ASN A N 1
ATOM 2544 C CA . ASN A 1 336 ? -15.056 -2.100 -32.121 1.00 85.75 336 ASN A CA 1
ATOM 2545 C C . ASN A 1 336 ? -14.704 -0.637 -31.778 1.00 85.75 336 ASN A C 1
ATOM 2547 O O . ASN A 1 336 ? -13.894 0.002 -32.458 1.00 85.75 336 ASN A O 1
ATOM 2551 N N . ASP A 1 337 ? -15.305 -0.084 -30.729 1.00 81.44 337 ASP A N 1
ATOM 2552 C CA . ASP A 1 337 ? -15.062 1.304 -30.316 1.00 81.44 337 ASP A CA 1
ATOM 2553 C C . ASP A 1 337 ? -13.637 1.545 -29.784 1.00 81.44 337 ASP A C 1
ATOM 2555 O O . ASP A 1 337 ? -13.130 2.665 -29.858 1.00 81.44 337 ASP A O 1
ATOM 2559 N N . TYR A 1 338 ? -12.955 0.491 -29.323 1.00 83.62 338 TYR A N 1
ATOM 2560 C CA . TYR A 1 338 ? -11.671 0.566 -28.617 1.00 83.62 338 TYR A CA 1
ATOM 2561 C C . TYR A 1 338 ? -10.485 0.046 -29.422 1.00 83.62 338 TYR A C 1
ATOM 2563 O O . TYR A 1 338 ? -9.376 0.545 -29.252 1.00 83.62 338 TYR A O 1
ATOM 2571 N N . PHE A 1 339 ? -10.700 -0.919 -30.309 1.00 88.56 339 PHE A N 1
ATOM 2572 C CA . PHE A 1 339 ? -9.670 -1.595 -31.077 1.00 88.56 339 PHE A CA 1
ATOM 2573 C C . PHE A 1 339 ? -10.108 -1.839 -32.511 1.00 88.56 339 PHE A C 1
ATOM 2575 O O . PHE A 1 339 ? -11.250 -2.204 -32.790 1.00 88.56 339 PHE A O 1
ATOM 2582 N N . LYS A 1 340 ? -9.142 -1.708 -33.414 1.00 88.88 340 LYS A N 1
ATOM 2583 C CA . LYS A 1 340 ? -9.184 -2.266 -34.758 1.00 88.88 340 LYS A CA 1
ATOM 2584 C C . LYS A 1 340 ? -8.127 -3.357 -34.861 1.00 88.88 340 LYS A C 1
ATOM 2586 O O . LYS A 1 340 ? -6.974 -3.130 -34.514 1.00 88.88 340 LYS A O 1
ATOM 2591 N N . TYR A 1 341 ? -8.526 -4.524 -35.329 1.00 87.38 341 TYR A N 1
ATOM 2592 C CA . TYR A 1 341 ? -7.657 -5.642 -35.648 1.00 87.38 341 TYR A CA 1
ATOM 2593 C C . TYR A 1 341 ? -7.554 -5.785 -37.165 1.00 87.38 341 TYR A C 1
ATOM 2595 O O . TYR A 1 341 ? -8.579 -5.882 -37.847 1.00 87.38 341 TYR A O 1
ATOM 2603 N N . GLU A 1 342 ? -6.327 -5.827 -37.677 1.00 84.62 342 GLU A N 1
ATOM 2604 C CA . GLU A 1 342 ? -6.032 -6.081 -39.082 1.00 84.62 342 GLU A CA 1
ATOM 2605 C C . GLU A 1 342 ? -5.047 -7.239 -39.236 1.00 84.62 342 GLU A C 1
ATOM 2607 O O . GLU A 1 342 ? -3.968 -7.265 -38.635 1.00 84.62 342 GLU A O 1
ATOM 2612 N N . LEU A 1 343 ? -5.413 -8.193 -40.092 1.00 78.88 343 LEU A N 1
ATOM 2613 C CA . LEU A 1 343 ? -4.501 -9.234 -40.542 1.00 78.88 343 LEU A CA 1
ATOM 2614 C C . LEU A 1 343 ? -3.715 -8.726 -41.755 1.00 78.88 343 LEU A C 1
ATOM 2616 O O . LEU A 1 343 ? -4.279 -8.496 -42.825 1.00 78.88 343 LEU A O 1
ATOM 2620 N N . ILE A 1 344 ? -2.402 -8.592 -41.599 1.00 78.56 344 ILE A N 1
ATOM 2621 C CA . ILE A 1 344 ? -1.477 -8.239 -42.673 1.00 78.56 344 ILE A CA 1
ATOM 2622 C C . ILE A 1 344 ? -0.895 -9.538 -43.231 1.00 78.56 344 ILE A C 1
ATOM 2624 O O . ILE A 1 344 ? -0.035 -10.181 -42.622 1.00 78.56 344 ILE A O 1
ATOM 2628 N N . THR A 1 345 ? -1.382 -9.933 -44.405 1.00 69.88 345 THR A N 1
ATOM 2629 C CA . THR A 1 345 ? -0.916 -11.124 -45.121 1.00 69.88 345 THR A CA 1
ATOM 2630 C C . THR A 1 345 ? 0.281 -10.788 -46.008 1.00 69.88 345 THR A C 1
ATOM 2632 O O . THR A 1 345 ? 0.147 -10.017 -46.959 1.00 69.88 345 THR A O 1
ATOM 2635 N N . ASN A 1 346 ? 1.437 -11.396 -45.740 1.00 66.88 346 ASN A N 1
ATOM 2636 C CA . ASN A 1 346 ? 2.595 -11.396 -46.635 1.00 66.88 346 ASN A CA 1
ATOM 2637 C C . ASN A 1 346 ? 2.843 -12.850 -47.095 1.00 66.88 346 ASN A C 1
ATOM 2639 O O . ASN A 1 346 ? 2.705 -13.749 -46.265 1.00 66.88 346 ASN A O 1
ATOM 2643 N N . PRO A 1 347 ? 3.205 -13.131 -48.365 1.00 61.56 347 PRO A N 1
ATOM 2644 C CA . PRO A 1 347 ? 3.472 -14.486 -48.876 1.00 61.56 347 PRO A CA 1
ATOM 2645 C C . PRO A 1 347 ? 4.390 -15.380 -48.024 1.00 61.56 347 PRO A C 1
ATOM 2647 O O . PRO A 1 347 ? 4.380 -16.592 -48.209 1.00 61.56 347 PRO A O 1
ATOM 2650 N N . THR A 1 348 ? 5.177 -14.815 -47.106 1.00 63.75 348 THR A N 1
ATOM 2651 C CA . THR A 1 348 ? 6.100 -15.556 -46.235 1.00 63.75 348 THR A CA 1
ATOM 2652 C C . THR A 1 348 ? 5.818 -15.430 -44.736 1.00 63.75 348 THR A C 1
ATOM 2654 O O . THR A 1 348 ? 6.490 -16.114 -43.972 1.00 63.75 348 THR A O 1
ATOM 2657 N N . ASN A 1 349 ? 4.873 -14.587 -44.292 1.00 67.12 349 ASN A N 1
ATOM 2658 C CA . ASN A 1 349 ? 4.547 -14.393 -42.870 1.00 67.12 349 ASN A CA 1
ATOM 2659 C C . ASN A 1 349 ? 3.181 -13.717 -42.667 1.00 67.12 349 ASN A C 1
ATOM 2661 O O . ASN A 1 349 ? 2.823 -12.787 -43.393 1.00 67.12 349 ASN A O 1
ATOM 2665 N N . PHE A 1 350 ? 2.475 -14.111 -41.606 1.00 70.88 350 PHE A N 1
ATOM 2666 C CA . PHE A 1 350 ? 1.294 -13.404 -41.116 1.00 70.88 350 PHE A CA 1
ATOM 2667 C C . PHE A 1 350 ? 1.675 -12.476 -39.959 1.00 70.88 350 PHE A C 1
ATOM 2669 O O . PHE A 1 350 ? 2.238 -12.907 -38.946 1.00 70.88 350 PHE A O 1
ATOM 2676 N N . THR A 1 351 ? 1.335 -11.195 -40.095 1.00 76.44 351 THR A N 1
ATOM 2677 C CA . THR A 1 351 ? 1.445 -10.216 -39.008 1.00 76.44 351 THR A CA 1
ATOM 2678 C C . THR A 1 351 ? 0.047 -9.756 -38.632 1.00 76.44 351 THR A C 1
ATOM 2680 O O . THR A 1 351 ? -0.763 -9.424 -39.489 1.00 76.44 351 THR A O 1
ATOM 2683 N N . SER A 1 352 ? -0.243 -9.762 -37.340 1.00 78.75 352 SER A N 1
ATOM 2684 C CA . SER A 1 352 ? -1.486 -9.255 -36.769 1.00 78.75 352 SER A CA 1
ATOM 2685 C C . SER A 1 352 ? -1.220 -7.881 -36.167 1.00 78.75 352 SER A C 1
ATOM 2687 O O . SER A 1 352 ? -0.371 -7.770 -35.286 1.00 78.75 352 SER A O 1
ATOM 2689 N N . GLU A 1 353 ? -1.911 -6.842 -36.633 1.00 86.12 353 GLU A N 1
ATOM 2690 C CA . GLU A 1 353 ? -1.812 -5.491 -36.070 1.00 86.12 353 GLU A CA 1
ATOM 2691 C C . GLU A 1 353 ? -3.086 -5.155 -35.286 1.00 86.12 353 GLU A C 1
ATOM 2693 O O . GLU A 1 353 ? -4.206 -5.263 -35.788 1.00 86.12 353 GLU A O 1
ATOM 2698 N N . PHE A 1 354 ? -2.900 -4.733 -34.039 1.00 87.00 354 PHE A N 1
ATOM 2699 C CA . PHE A 1 354 ? -3.932 -4.171 -33.183 1.00 87.00 354 PHE A CA 1
ATOM 2700 C C . PHE A 1 354 ? -3.725 -2.666 -33.085 1.00 87.00 354 PHE A C 1
ATOM 2702 O O . PHE A 1 354 ? -2.662 -2.201 -32.684 1.00 87.00 354 PHE A O 1
ATOM 2709 N N . VAL A 1 355 ? -4.749 -1.891 -33.416 1.00 89.44 355 VAL A N 1
ATOM 2710 C CA . VAL A 1 355 ? -4.734 -0.431 -33.331 1.00 89.44 355 VAL A CA 1
ATOM 2711 C C . VAL A 1 355 ? -5.741 0.001 -32.275 1.00 89.44 355 VAL A C 1
ATOM 2713 O O . VAL A 1 355 ? -6.950 -0.132 -32.472 1.00 89.44 355 VAL A O 1
ATOM 2716 N N . ALA A 1 356 ? -5.253 0.522 -31.151 1.00 86.38 356 ALA A N 1
ATOM 2717 C CA . ALA A 1 356 ? -6.094 1.079 -30.101 1.00 86.38 356 ALA A CA 1
ATOM 2718 C C . ALA A 1 356 ? -6.693 2.420 -30.556 1.00 86.38 356 ALA A C 1
ATOM 2720 O O . ALA A 1 356 ? -5.989 3.413 -30.767 1.00 86.38 356 ALA A O 1
ATOM 2721 N N . LYS A 1 357 ? -8.017 2.460 -30.687 1.00 82.62 357 LYS A N 1
ATOM 2722 C CA . LYS A 1 357 ? -8.803 3.630 -31.089 1.00 82.62 357 LYS A CA 1
ATOM 2723 C C . LYS A 1 357 ? -9.040 4.574 -29.909 1.00 82.62 357 LYS A C 1
ATOM 2725 O O . LYS A 1 357 ? -8.918 4.184 -28.753 1.00 82.62 357 LYS A O 1
ATOM 2730 N N . GLY A 1 358 ? -9.374 5.829 -30.198 1.00 78.25 358 GLY A N 1
ATOM 2731 C CA . GLY A 1 358 ? -9.669 6.838 -29.176 1.00 78.25 358 GLY A CA 1
ATOM 2732 C C . GLY A 1 358 ? -8.443 7.292 -28.375 1.00 78.25 358 GLY A C 1
ATOM 2733 O O . GLY A 1 358 ? -7.306 7.150 -28.819 1.00 78.25 358 GLY A O 1
ATOM 2734 N N . THR A 1 359 ? -8.687 7.870 -27.199 1.00 73.38 359 THR A N 1
ATOM 2735 C CA . THR A 1 359 ? -7.668 8.497 -26.332 1.00 73.38 359 THR A CA 1
ATOM 2736 C C . THR A 1 359 ? -7.494 7.798 -24.984 1.00 73.38 359 THR A C 1
ATOM 2738 O O . THR A 1 359 ? -6.779 8.303 -24.121 1.00 73.38 359 THR A O 1
ATOM 2741 N N . TRP A 1 360 ? -8.125 6.637 -24.796 1.00 75.38 360 TRP A N 1
ATOM 2742 C CA . TRP A 1 360 ? -8.065 5.894 -23.542 1.00 75.38 360 TRP A CA 1
ATOM 2743 C C . TRP A 1 360 ? -6.666 5.326 -23.274 1.00 75.38 360 TRP A C 1
ATOM 2745 O O . TRP A 1 360 ? -5.884 5.102 -24.214 1.00 75.38 360 TRP A O 1
ATOM 2755 N N . ARG A 1 361 ? -6.374 5.108 -21.989 1.00 73.69 361 ARG A N 1
ATOM 2756 C CA . ARG A 1 361 ? -5.188 4.408 -21.501 1.00 73.69 361 ARG A CA 1
ATOM 2757 C C . ARG A 1 361 ? -5.578 3.212 -20.652 1.00 73.69 361 ARG A C 1
ATOM 2759 O O . ARG A 1 361 ? -6.660 3.198 -20.067 1.00 73.69 361 ARG A O 1
ATOM 2766 N N . GLY A 1 362 ? -4.680 2.240 -20.623 1.00 80.12 362 GLY A N 1
ATOM 2767 C CA . GLY A 1 362 ? -4.761 1.120 -19.706 1.00 80.12 362 GLY A CA 1
ATOM 2768 C C . GLY A 1 362 ? -3.910 -0.054 -20.149 1.00 80.12 362 GLY A C 1
ATOM 2769 O O . GLY A 1 362 ? -3.131 0.043 -21.102 1.00 80.12 362 GLY A O 1
ATOM 2770 N N . GLU A 1 363 ? -4.050 -1.149 -19.419 1.00 82.94 363 GLU A N 1
ATOM 2771 C CA . GLU A 1 363 ? -3.306 -2.376 -19.660 1.00 82.94 363 GLU A CA 1
ATOM 2772 C C . GLU A 1 363 ? -4.146 -3.320 -20.502 1.00 82.94 363 GLU A C 1
ATOM 2774 O O . GLU A 1 363 ? -5.336 -3.514 -20.253 1.00 82.94 363 GLU A O 1
ATOM 2779 N N . VAL A 1 364 ? -3.515 -3.915 -21.504 1.00 85.44 364 VAL A N 1
ATOM 2780 C CA . VAL A 1 364 ? -4.136 -4.885 -22.393 1.00 85.44 364 VAL A CA 1
ATOM 2781 C C . VAL A 1 364 ? -3.453 -6.214 -22.179 1.00 85.44 364 VAL A C 1
ATOM 2783 O O . VAL A 1 364 ? -2.239 -6.334 -22.302 1.00 85.44 364 VAL A O 1
ATOM 2786 N N . SER A 1 365 ? -4.248 -7.233 -21.902 1.00 86.75 365 SER A N 1
ATOM 2787 C CA . SER A 1 365 ? -3.841 -8.624 -21.928 1.00 86.75 365 SER A CA 1
ATOM 2788 C C . SER A 1 365 ? -4.475 -9.289 -23.141 1.00 86.75 365 SER A C 1
ATOM 2790 O O . SER A 1 365 ? -5.672 -9.163 -23.370 1.00 86.75 365 SER A O 1
ATOM 2792 N N . CYS A 1 366 ? -3.681 -9.985 -23.941 1.00 85.00 366 CYS A N 1
ATOM 2793 C CA . CYS A 1 366 ? -4.133 -10.737 -25.099 1.00 85.00 366 CYS A CA 1
ATOM 2794 C C . CYS A 1 366 ? -3.880 -12.217 -24.872 1.00 85.00 366 CYS A C 1
ATOM 2796 O O . CYS A 1 366 ? -2.739 -12.643 -24.689 1.00 85.00 366 CYS A O 1
ATOM 2798 N N . GLN A 1 367 ? -4.950 -12.993 -24.942 1.00 85.69 367 GLN A N 1
ATOM 2799 C CA . GLN A 1 367 ? -4.919 -14.440 -24.995 1.00 85.69 367 GLN A CA 1
ATOM 2800 C C . GLN A 1 367 ? -5.209 -14.883 -26.427 1.00 85.69 367 GLN A C 1
ATOM 2802 O O . GLN A 1 367 ? -6.201 -14.450 -27.006 1.00 85.69 367 GLN A O 1
ATOM 2807 N N . TYR A 1 368 ? -4.385 -15.746 -27.012 1.00 84.31 368 TYR A N 1
ATOM 2808 C CA . TYR A 1 368 ? -4.612 -16.240 -28.373 1.00 84.31 368 TYR A CA 1
ATOM 2809 C C . TYR A 1 368 ? -4.235 -17.708 -28.523 1.00 84.31 368 TYR A C 1
ATOM 2811 O O . TYR A 1 368 ? -3.360 -18.205 -27.819 1.00 84.31 368 TYR A O 1
ATOM 2819 N N . ALA A 1 369 ? -4.898 -18.404 -29.449 1.00 80.56 369 ALA A N 1
ATOM 2820 C CA . ALA A 1 369 ? -4.664 -19.822 -29.702 1.00 80.56 369 ALA A CA 1
ATOM 2821 C C . ALA A 1 369 ? -3.952 -20.057 -31.040 1.00 80.56 369 ALA A C 1
ATOM 2823 O O . ALA A 1 369 ? -4.498 -19.757 -32.108 1.00 80.56 369 ALA A O 1
ATOM 2824 N N . HIS A 1 370 ? -2.764 -20.656 -30.991 1.00 72.50 370 HIS A N 1
ATOM 2825 C CA . HIS A 1 370 ? -1.940 -20.986 -32.153 1.00 72.50 370 HIS A CA 1
ATOM 2826 C C . HIS A 1 370 ? -1.519 -22.461 -32.084 1.00 72.50 370 HIS A C 1
ATOM 2828 O O . HIS A 1 370 ? -1.023 -22.919 -31.064 1.00 72.50 370 HIS A O 1
ATOM 2834 N N . GLN A 1 371 ? -1.766 -23.223 -33.158 1.00 73.38 371 GLN A N 1
ATOM 2835 C CA . GLN A 1 371 ? -1.438 -24.661 -33.258 1.00 73.38 371 GLN A CA 1
ATOM 2836 C C . GLN A 1 371 ? -1.978 -25.546 -32.110 1.00 73.38 371 GLN A C 1
ATOM 2838 O O . GLN A 1 371 ? -1.382 -26.560 -31.767 1.00 73.38 371 GLN A O 1
ATOM 2843 N N . GLY A 1 372 ? -3.128 -25.189 -31.527 1.00 73.75 372 GLY A N 1
ATOM 2844 C CA . GLY A 1 372 ? -3.731 -25.936 -30.413 1.00 73.75 372 GLY A CA 1
ATOM 2845 C C . GLY A 1 372 ? -3.183 -25.569 -29.029 1.00 73.75 372 GLY A C 1
ATOM 2846 O O . GLY A 1 372 ? -3.702 -26.062 -28.032 1.00 73.75 372 GLY A O 1
ATOM 2847 N N . GLU A 1 373 ? -2.204 -24.665 -28.954 1.00 74.94 373 GLU A N 1
ATOM 2848 C CA . GLU A 1 373 ? -1.693 -24.092 -27.709 1.00 74.94 373 GLU A CA 1
ATOM 2849 C C . GLU A 1 373 ? -2.239 -22.679 -27.481 1.00 74.94 373 GLU A C 1
ATOM 2851 O O . GLU A 1 373 ? -2.562 -21.954 -28.426 1.00 74.94 373 GLU A O 1
ATOM 2856 N N . VAL A 1 374 ? -2.341 -22.282 -26.210 1.00 80.31 374 VAL A N 1
ATOM 2857 C CA . VAL A 1 374 ? -2.833 -20.965 -25.791 1.00 80.31 374 VAL A CA 1
ATOM 2858 C C . VAL A 1 374 ? -1.674 -20.132 -25.258 1.00 80.31 374 VAL A C 1
ATOM 2860 O O . VAL A 1 374 ? -0.950 -20.558 -24.362 1.00 80.31 374 VAL A O 1
ATOM 2863 N N . TYR A 1 375 ? -1.541 -18.921 -25.783 1.00 81.25 375 TYR A N 1
ATOM 2864 C CA . TYR A 1 375 ? -0.492 -17.968 -25.449 1.00 81.25 375 TYR A CA 1
ATOM 2865 C C . TYR A 1 375 ? -1.091 -16.728 -24.792 1.00 81.25 375 TYR A C 1
ATOM 2867 O O . TYR A 1 375 ? -2.224 -16.343 -25.088 1.00 81.25 375 TYR A O 1
ATOM 2875 N N . LEU A 1 376 ? -0.307 -16.093 -23.920 1.00 82.62 376 LEU A N 1
ATOM 2876 C CA . LEU A 1 376 ? -0.665 -14.860 -23.228 1.00 82.62 376 LEU A CA 1
ATOM 2877 C C . LEU A 1 376 ? 0.417 -13.806 -23.478 1.00 82.62 376 LEU A C 1
ATOM 2879 O O . LEU A 1 376 ? 1.603 -14.074 -23.296 1.00 82.62 376 LEU A O 1
ATOM 2883 N N . THR A 1 377 ? 0.009 -12.609 -23.877 1.00 82.81 377 THR A N 1
ATOM 2884 C CA . THR A 1 377 ? 0.877 -11.431 -23.999 1.00 82.81 377 THR A CA 1
ATOM 2885 C C . THR A 1 377 ? 0.174 -10.213 -23.409 1.00 82.81 377 THR A C 1
ATOM 2887 O O . THR A 1 377 ? -1.033 -10.248 -23.177 1.00 82.81 377 THR A O 1
ATOM 2890 N N . GLY A 1 378 ? 0.907 -9.137 -23.142 1.00 84.69 378 GLY A N 1
ATOM 2891 C CA . GLY A 1 378 ? 0.313 -7.894 -22.671 1.00 84.69 378 GLY A CA 1
ATOM 2892 C C . GLY A 1 378 ? 1.122 -6.664 -23.049 1.00 84.69 378 GLY A C 1
ATOM 2893 O O . GLY A 1 378 ? 2.322 -6.761 -23.311 1.00 84.69 378 GLY A O 1
ATOM 2894 N N . TRP A 1 379 ? 0.439 -5.524 -23.115 1.00 85.94 379 TRP A N 1
ATOM 2895 C CA . TRP A 1 379 ? 1.023 -4.219 -23.410 1.00 85.94 379 TRP A CA 1
ATOM 2896 C C . TRP A 1 379 ? 0.170 -3.091 -22.823 1.00 85.94 379 TRP A C 1
ATOM 2898 O O . TRP A 1 379 ? -1.041 -3.232 -22.653 1.00 85.94 379 TRP A O 1
ATOM 2908 N N . SER A 1 380 ? 0.795 -1.940 -22.594 1.00 82.94 380 SER A N 1
ATOM 2909 C CA . SER A 1 380 ? 0.106 -0.719 -22.175 1.00 82.94 380 SER A CA 1
ATOM 2910 C C . SER A 1 380 ? -0.321 0.103 -23.394 1.00 82.94 380 SER A C 1
ATOM 2912 O O . SER A 1 380 ? 0.389 0.159 -24.399 1.00 82.94 380 SER A O 1
ATOM 2914 N N . VAL A 1 381 ? -1.464 0.784 -23.310 1.00 82.06 381 VAL A N 1
ATOM 2915 C CA . VAL A 1 381 ? -1.941 1.720 -24.339 1.00 82.06 381 VAL A CA 1
ATOM 2916 C C . VAL A 1 381 ? -1.873 3.163 -23.816 1.00 82.06 381 VAL A C 1
ATOM 2918 O O . VAL A 1 381 ? -2.461 3.450 -22.774 1.00 82.06 381 VAL A O 1
ATOM 2921 N N . PRO A 1 382 ? -1.245 4.110 -24.544 1.00 79.06 382 PRO A N 1
ATOM 2922 C CA . PRO A 1 382 ? -0.278 3.855 -25.610 1.00 79.06 382 PRO A CA 1
ATOM 2923 C C . PRO A 1 382 ? 0.971 3.154 -25.054 1.00 79.06 382 PRO A C 1
ATOM 2925 O O . PRO A 1 382 ? 1.234 3.208 -23.851 1.00 79.06 382 PRO A O 1
ATOM 2928 N N . GLU A 1 383 ? 1.756 2.555 -25.942 1.00 73.50 383 GLU A N 1
ATOM 2929 C CA . GLU A 1 383 ? 3.080 2.047 -25.606 1.00 73.50 383 GLU A CA 1
ATOM 2930 C C . GLU A 1 383 ? 4.004 3.178 -25.120 1.00 73.50 383 GLU A C 1
ATOM 2932 O O . GLU A 1 383 ? 3.706 4.372 -25.237 1.00 73.50 383 GLU A O 1
ATOM 2937 N N . VAL A 1 384 ? 5.154 2.799 -24.555 1.00 62.62 384 VAL A N 1
ATOM 2938 C CA . VAL A 1 384 ? 6.143 3.726 -23.976 1.00 62.62 384 VAL A CA 1
ATOM 2939 C C . VAL A 1 384 ? 6.626 4.774 -24.989 1.00 62.62 384 VAL A C 1
ATOM 2941 O O . VAL A 1 384 ? 6.944 5.899 -24.606 1.00 62.62 384 VAL A O 1
ATOM 2944 N N . ASP A 1 385 ? 6.645 4.431 -26.275 1.00 66.19 385 ASP A N 1
ATOM 2945 C CA . ASP A 1 385 ? 7.014 5.312 -27.387 1.00 66.19 385 ASP A CA 1
ATOM 2946 C C . ASP A 1 385 ? 5.861 6.222 -27.868 1.00 66.19 385 ASP A C 1
ATOM 2948 O O . ASP A 1 385 ? 6.041 7.044 -28.767 1.00 66.19 385 ASP A O 1
ATOM 2952 N N . GLY A 1 386 ? 4.676 6.105 -27.262 1.00 70.75 386 GLY A N 1
ATOM 2953 C CA . GLY A 1 386 ? 3.463 6.817 -27.653 1.00 70.75 386 GLY A CA 1
ATOM 2954 C C . GLY A 1 386 ? 2.665 6.132 -28.766 1.00 70.75 386 GLY A C 1
ATOM 2955 O O . GLY A 1 386 ? 1.600 6.638 -29.135 1.00 70.75 386 GLY A O 1
ATOM 2956 N N . SER A 1 387 ? 3.124 4.986 -29.280 1.00 79.31 387 SER A N 1
ATOM 2957 C CA . SER A 1 387 ? 2.403 4.197 -30.273 1.00 79.31 387 SER A CA 1
ATOM 2958 C C . SER A 1 387 ? 1.091 3.666 -29.695 1.00 79.31 387 SER A C 1
ATOM 2960 O O . SER A 1 387 ? 1.021 3.148 -28.584 1.00 79.31 387 SER A O 1
ATOM 2962 N N . ARG A 1 388 ? 0.013 3.767 -30.475 1.00 85.81 388 ARG A N 1
ATOM 2963 C CA . ARG A 1 388 ? -1.266 3.085 -30.197 1.00 85.81 388 ARG A CA 1
ATOM 2964 C C . ARG A 1 388 ? -1.433 1.821 -31.040 1.00 85.81 388 ARG A C 1
ATOM 2966 O O . ARG A 1 388 ? -2.532 1.277 -31.121 1.00 85.81 388 ARG A O 1
ATOM 2973 N N . LYS A 1 389 ? -0.361 1.392 -31.707 1.00 88.50 389 LYS A N 1
ATOM 2974 C CA . LYS A 1 389 ? -0.316 0.202 -32.547 1.00 88.50 389 LYS A CA 1
ATOM 2975 C C . LYS A 1 389 ? 0.535 -0.860 -31.874 1.00 88.50 389 LYS A C 1
ATOM 2977 O O . LYS A 1 389 ? 1.691 -0.597 -31.566 1.00 88.50 389 LYS A O 1
ATOM 2982 N N . TYR A 1 390 ? -0.028 -2.050 -31.731 1.00 84.88 390 TYR A N 1
ATOM 2983 C CA . TYR A 1 390 ? 0.664 -3.241 -31.268 1.00 84.88 390 TYR A CA 1
ATOM 2984 C C . TYR A 1 390 ? 0.718 -4.263 -32.404 1.00 84.88 390 TYR A C 1
ATOM 2986 O O . TYR A 1 390 ? -0.315 -4.662 -32.943 1.00 84.88 390 TYR A O 1
ATOM 2994 N N . SER A 1 391 ? 1.923 -4.678 -32.792 1.00 84.00 391 SER A N 1
ATOM 2995 C CA . SER A 1 391 ? 2.138 -5.660 -33.860 1.00 84.00 391 SER A CA 1
ATOM 2996 C C . SER A 1 391 ? 2.577 -7.001 -33.285 1.00 84.00 391 SER A C 1
ATOM 2998 O O . SER A 1 391 ? 3.652 -7.118 -32.701 1.00 84.00 391 SER A O 1
ATOM 3000 N N . MET A 1 392 ? 1.782 -8.039 -33.528 1.00 76.19 392 MET A N 1
ATOM 3001 C CA . MET A 1 392 ? 2.069 -9.413 -33.134 1.00 76.19 392 MET A CA 1
ATOM 3002 C C . MET A 1 392 ? 2.489 -10.237 -34.354 1.00 76.19 392 MET A C 1
ATOM 3004 O O . MET A 1 392 ? 1.750 -10.363 -35.335 1.00 76.19 392 MET A O 1
ATOM 3008 N N . LYS A 1 393 ? 3.693 -10.814 -34.303 1.00 70.88 393 LYS A N 1
ATOM 3009 C CA . LYS A 1 393 ? 4.192 -11.721 -35.346 1.00 70.88 393 LYS A CA 1
ATOM 3010 C C . LYS A 1 393 ? 3.651 -13.127 -35.089 1.00 70.88 393 LYS A C 1
ATOM 3012 O O . LYS A 1 393 ? 3.964 -13.706 -34.057 1.00 70.88 393 LYS A O 1
ATOM 3017 N N . MET A 1 394 ? 2.873 -13.664 -36.029 1.00 62.00 394 MET A N 1
ATOM 3018 C CA . MET A 1 394 ? 2.152 -14.939 -35.868 1.00 62.00 394 MET A CA 1
ATOM 3019 C C . MET A 1 394 ? 2.799 -16.113 -36.622 1.00 62.00 394 MET A C 1
ATOM 3021 O O . MET A 1 394 ? 2.346 -17.247 -36.514 1.00 62.00 394 MET A O 1
ATOM 3025 N N . GLY A 1 395 ? 3.877 -15.868 -37.377 1.00 60.72 395 GLY A N 1
ATOM 3026 C CA . GLY A 1 395 ? 4.548 -16.898 -38.178 1.00 60.72 395 GLY A CA 1
ATOM 3027 C C . GLY A 1 395 ? 3.739 -17.320 -39.413 1.00 60.72 395 GLY A C 1
ATOM 3028 O O . GLY A 1 395 ? 2.947 -16.540 -39.939 1.00 60.72 395 GLY A O 1
ATOM 3029 N N . LEU A 1 396 ? 3.961 -18.547 -39.905 1.00 57.59 396 LEU A N 1
ATOM 3030 C CA . LEU A 1 396 ? 3.360 -19.092 -41.140 1.00 57.59 396 LEU A CA 1
ATOM 3031 C C . LEU A 1 396 ? 1.894 -19.545 -40.993 1.00 57.59 396 LEU A C 1
ATOM 3033 O O . LEU A 1 396 ? 1.292 -19.962 -41.979 1.00 57.59 396 LEU A O 1
ATOM 3037 N N . ILE A 1 397 ? 1.316 -19.486 -39.789 1.00 57.91 397 ILE A N 1
ATOM 3038 C CA . ILE A 1 397 ? -0.066 -19.906 -39.518 1.00 57.91 397 ILE A CA 1
ATOM 3039 C C . ILE A 1 397 ? -0.722 -18.847 -38.622 1.00 57.91 397 ILE A C 1
ATOM 3041 O O . ILE A 1 397 ? -0.183 -18.490 -37.579 1.00 57.91 397 ILE A O 1
ATOM 3045 N N . SER A 1 398 ? -1.879 -18.324 -39.015 1.00 64.19 398 SER A N 1
ATOM 3046 C CA . SER A 1 398 ? -2.666 -17.392 -38.198 1.00 64.19 398 SER A CA 1
ATOM 3047 C C . SER A 1 398 ? -3.189 -18.068 -36.922 1.00 64.19 398 SER A C 1
ATOM 3049 O O . SER A 1 398 ? -3.414 -19.279 -36.882 1.00 64.19 398 SER A O 1
ATOM 3051 N N . ALA A 1 399 ? -3.385 -17.299 -35.845 1.00 63.19 399 ALA A N 1
ATOM 3052 C CA . ALA A 1 399 ? -4.115 -17.819 -34.690 1.00 63.19 399 ALA A CA 1
ATOM 3053 C C . ALA A 1 399 ? -5.562 -18.129 -35.077 1.00 63.19 399 ALA A C 1
ATOM 3055 O O . ALA A 1 399 ? -6.168 -17.437 -35.893 1.00 63.19 399 ALA A O 1
ATOM 3056 N N . SER A 1 400 ? -6.120 -19.155 -34.445 1.00 69.75 400 SER A N 1
ATOM 3057 C CA . SER A 1 400 ? -7.522 -19.540 -34.632 1.00 69.75 400 SER A CA 1
ATOM 3058 C C . SER A 1 400 ? -8.485 -18.525 -34.004 1.00 69.75 400 SER A C 1
ATOM 3060 O O . SER A 1 400 ? -9.542 -18.247 -34.559 1.00 69.75 400 SER A O 1
ATOM 3062 N N . TRP A 1 401 ? -8.100 -17.923 -32.878 1.00 81.06 401 TRP A N 1
ATOM 3063 C CA . TRP A 1 401 ? -8.826 -16.840 -32.217 1.00 81.06 401 TRP A CA 1
ATOM 3064 C C . TRP A 1 401 ? -7.901 -16.078 -31.267 1.00 81.06 401 TRP A C 1
ATOM 3066 O O . TRP A 1 401 ? -6.847 -16.582 -30.863 1.00 81.06 401 TRP A O 1
ATOM 3076 N N . PHE A 1 402 ? -8.319 -14.875 -30.889 1.00 82.56 402 PHE A N 1
ATOM 3077 C CA . PHE A 1 402 ? -7.745 -14.132 -29.775 1.00 82.56 402 PHE A CA 1
ATOM 3078 C C . PHE A 1 402 ? -8.836 -13.419 -28.970 1.00 82.56 402 PHE A C 1
ATOM 3080 O O . PHE A 1 402 ? -9.885 -13.049 -29.502 1.00 82.56 402 PHE A O 1
ATOM 3087 N N . THR A 1 403 ? -8.553 -13.191 -27.694 1.00 86.38 403 THR A N 1
ATOM 3088 C CA . THR A 1 403 ? -9.339 -12.393 -26.757 1.00 86.38 403 THR A CA 1
ATOM 3089 C C . THR A 1 403 ? -8.411 -11.384 -26.103 1.00 86.38 403 THR A C 1
ATOM 3091 O O . THR A 1 403 ? -7.441 -11.753 -25.449 1.00 86.38 403 THR A O 1
ATOM 3094 N N . LEU A 1 404 ? -8.714 -10.105 -26.281 1.00 86.94 404 LEU A N 1
ATOM 3095 C CA . LEU A 1 404 ? -8.119 -9.015 -25.528 1.00 86.94 404 LEU A CA 1
ATOM 3096 C C . LEU A 1 404 ? -8.990 -8.743 -24.307 1.00 86.94 404 LEU A C 1
ATOM 3098 O O . LEU A 1 404 ? -10.182 -8.488 -24.464 1.00 86.94 404 LEU A O 1
ATOM 3102 N N . THR A 1 405 ? -8.396 -8.738 -23.127 1.00 86.38 405 THR A N 1
ATOM 3103 C CA . THR A 1 405 ? -8.978 -8.197 -21.900 1.00 86.38 405 THR A CA 1
ATOM 3104 C C . THR A 1 405 ? -8.190 -6.950 -21.554 1.00 86.38 405 THR A C 1
ATOM 3106 O O . THR A 1 405 ? -6.972 -7.020 -21.416 1.00 86.38 405 THR A O 1
ATOM 3109 N N . PHE A 1 406 ? -8.853 -5.807 -21.450 1.00 84.00 406 PHE A N 1
ATOM 3110 C CA . PHE A 1 406 ? -8.174 -4.540 -21.216 1.00 84.00 406 PHE A CA 1
ATOM 3111 C C . PHE A 1 406 ? -8.904 -3.696 -20.190 1.00 84.00 406 PHE A C 1
ATOM 3113 O O . PHE A 1 406 ? -10.133 -3.647 -20.174 1.00 84.00 406 PHE A O 1
ATOM 3120 N N . THR A 1 407 ? -8.136 -3.033 -19.336 1.00 79.81 407 THR A N 1
ATOM 3121 C CA . THR A 1 407 ? -8.662 -2.025 -18.423 1.00 79.81 407 THR A CA 1
ATOM 3122 C C . THR A 1 407 ? -8.658 -0.674 -19.117 1.00 79.81 407 THR A C 1
ATOM 3124 O O . THR A 1 407 ? -7.736 -0.336 -19.856 1.00 79.81 407 THR A O 1
ATOM 3127 N N . ILE A 1 408 ? -9.722 0.089 -18.917 1.00 72.88 408 ILE A N 1
ATOM 3128 C CA . ILE A 1 408 ? -9.835 1.471 -19.358 1.00 72.88 408 ILE A CA 1
ATOM 3129 C C . ILE A 1 408 ? -9.858 2.320 -18.106 1.00 72.88 408 ILE A C 1
ATOM 3131 O O . ILE A 1 408 ? -10.770 2.184 -17.291 1.00 72.88 408 ILE A O 1
ATOM 3135 N N . ASP A 1 409 ? -8.892 3.220 -17.978 1.00 69.06 409 ASP A N 1
ATOM 3136 C CA . ASP A 1 409 ? -8.978 4.259 -16.964 1.00 69.06 409 ASP A CA 1
ATOM 3137 C C . ASP A 1 409 ? -10.110 5.238 -17.366 1.00 69.06 409 ASP A C 1
ATOM 3139 O O . ASP A 1 409 ? -10.022 5.930 -18.384 1.00 69.06 409 ASP A O 1
ATOM 3143 N N . ASN A 1 410 ? -11.213 5.246 -16.613 1.00 55.94 410 ASN A N 1
ATOM 3144 C CA . ASN A 1 410 ? -12.416 6.044 -16.853 1.00 55.94 410 ASN A CA 1
ATOM 3145 C C . ASN A 1 410 ? -12.118 7.544 -16.746 1.00 55.94 410 ASN A C 1
ATOM 3147 O O . ASN A 1 410 ? -11.731 8.039 -15.689 1.00 55.94 410 ASN A O 1
ATOM 3151 N N . GLY A 1 411 ? -12.376 8.265 -17.840 1.00 59.81 411 GLY A N 1
ATOM 3152 C CA . GLY A 1 411 ? -12.302 9.721 -17.944 1.00 59.81 411 GLY A CA 1
ATOM 3153 C C . GLY A 1 411 ? -11.645 10.186 -19.246 1.00 59.81 411 GLY A C 1
ATOM 3154 O O . GLY A 1 411 ? -11.065 9.405 -20.004 1.00 59.81 411 GLY A O 1
ATOM 3155 N N . THR A 1 412 ? -11.742 11.480 -19.542 1.00 57.34 412 THR A N 1
ATOM 3156 C CA . THR A 1 412 ? -11.070 12.064 -20.704 1.00 57.34 412 THR A CA 1
ATOM 3157 C C . THR A 1 412 ? -9.615 12.335 -20.345 1.00 57.34 412 THR A C 1
ATOM 3159 O O . THR A 1 412 ? -9.304 13.275 -19.614 1.00 57.34 412 THR A O 1
ATOM 3162 N N . HIS A 1 413 ? -8.698 11.524 -20.874 1.00 61.94 413 HIS A N 1
ATOM 3163 C CA . HIS A 1 413 ? -7.271 11.755 -20.680 1.00 61.94 413 HIS A CA 1
ATOM 3164 C C . HIS A 1 413 ? -6.838 13.053 -21.367 1.00 61.94 413 HIS A C 1
ATOM 3166 O O . HIS A 1 413 ? -7.012 13.239 -22.577 1.00 61.94 413 HIS A O 1
ATOM 3172 N N . LYS A 1 414 ? -6.235 13.944 -20.589 1.00 74.38 414 LYS A N 1
ATOM 3173 C CA . LYS A 1 414 ? -5.667 15.197 -21.066 1.00 74.38 414 LYS A CA 1
ATOM 3174 C C . LYS A 1 414 ? -4.160 15.139 -20.919 1.00 74.38 414 LYS A C 1
ATOM 3176 O O . LYS A 1 414 ? -3.628 14.738 -19.887 1.00 74.38 414 LYS A O 1
ATOM 3181 N N . THR A 1 415 ? -3.471 15.574 -21.964 1.00 79.75 415 THR A N 1
ATOM 3182 C CA . THR A 1 415 ? -2.030 15.804 -21.932 1.00 79.75 415 THR A CA 1
ATOM 3183 C C . THR A 1 415 ? -1.738 17.246 -22.256 1.00 79.75 415 THR A C 1
ATOM 3185 O O . THR A 1 415 ? -2.350 17.821 -23.158 1.00 79.75 415 THR A O 1
ATOM 3188 N N . ARG A 1 416 ? -0.743 17.804 -21.581 1.00 82.50 416 ARG A N 1
ATOM 3189 C CA . ARG A 1 416 ? -0.177 19.096 -21.934 1.00 82.50 416 ARG A CA 1
ATOM 3190 C C . ARG A 1 416 ? 1.333 18.982 -21.971 1.00 82.50 416 ARG A C 1
ATOM 3192 O O . ARG A 1 416 ? 1.949 18.569 -20.992 1.00 82.50 416 ARG A O 1
ATOM 3199 N N . GLU A 1 417 ? 1.905 19.363 -23.101 1.00 87.75 417 GLU A N 1
ATOM 3200 C CA . GLU A 1 417 ? 3.344 19.452 -23.292 1.00 87.75 417 GLU A CA 1
ATOM 3201 C C . GLU A 1 417 ? 3.730 20.915 -23.493 1.00 87.75 417 GLU A C 1
ATOM 3203 O O . GLU A 1 417 ? 3.059 21.653 -24.216 1.00 87.75 417 GLU A O 1
ATOM 3208 N N . ILE A 1 418 ? 4.777 21.343 -22.796 1.00 88.81 418 ILE A N 1
ATOM 3209 C CA . ILE A 1 418 ? 5.313 22.698 -22.863 1.00 88.81 418 ILE A CA 1
ATOM 3210 C C . ILE A 1 418 ? 6.824 22.580 -23.001 1.00 88.81 418 ILE A C 1
ATOM 3212 O O . ILE A 1 418 ? 7.482 21.990 -22.143 1.00 88.81 418 ILE A O 1
ATOM 3216 N N . THR A 1 419 ? 7.375 23.172 -24.054 1.00 88.69 419 THR A N 1
ATOM 3217 C CA . THR A 1 419 ? 8.821 23.290 -24.245 1.00 88.69 419 THR A CA 1
ATOM 3218 C C . THR A 1 419 ? 9.222 24.743 -24.048 1.00 88.69 419 THR A C 1
ATOM 3220 O O . THR A 1 419 ? 8.708 25.629 -24.733 1.00 88.69 419 THR A O 1
ATOM 3223 N N . GLY A 1 420 ? 10.133 24.988 -23.112 1.00 85.12 420 GLY A N 1
ATOM 3224 C CA . GLY A 1 420 ? 10.671 26.314 -22.850 1.00 85.12 420 GLY A CA 1
ATOM 3225 C C . GLY A 1 420 ? 11.931 26.572 -23.660 1.00 85.12 420 GLY A C 1
ATOM 3226 O O . GLY A 1 420 ? 12.703 25.664 -23.987 1.00 85.12 420 GLY A O 1
ATOM 3227 N N . LYS A 1 421 ? 12.123 27.844 -24.003 1.00 84.38 421 LYS A N 1
ATOM 3228 C CA . LYS A 1 421 ? 13.347 28.328 -24.645 1.00 84.38 421 LYS A CA 1
ATOM 3229 C C . LYS A 1 421 ? 14.435 28.540 -23.593 1.00 84.38 421 LYS A C 1
ATOM 3231 O O . LYS A 1 421 ? 14.205 28.369 -22.401 1.00 84.38 421 LYS A O 1
ATOM 3236 N N . ARG A 1 422 ? 15.626 28.928 -24.049 1.00 87.06 422 ARG A N 1
ATOM 3237 C CA . ARG A 1 422 ? 16.730 29.290 -23.160 1.00 87.06 422 ARG A CA 1
ATOM 3238 C C . ARG A 1 422 ? 16.291 30.371 -22.167 1.00 87.06 422 ARG A C 1
ATOM 3240 O O . ARG A 1 422 ? 15.749 31.394 -22.582 1.00 87.06 422 ARG A O 1
ATOM 3247 N N . THR A 1 423 ? 16.588 30.160 -20.892 1.00 87.50 423 THR A N 1
ATOM 3248 C CA . THR A 1 423 ? 16.315 31.106 -19.803 1.00 87.50 423 THR A CA 1
ATOM 3249 C C . THR A 1 423 ? 17.517 31.195 -18.879 1.00 87.50 423 THR A C 1
ATOM 3251 O O . THR A 1 423 ? 18.108 30.170 -18.536 1.00 87.50 423 THR A O 1
ATOM 3254 N N . ASP A 1 424 ? 17.845 32.396 -18.420 1.00 85.81 424 ASP A N 1
ATOM 3255 C CA . ASP A 1 424 ? 18.913 32.590 -17.444 1.00 85.81 424 ASP A CA 1
ATOM 3256 C C . ASP A 1 424 ? 18.340 32.556 -16.024 1.00 85.81 424 ASP A C 1
ATOM 3258 O O . ASP A 1 424 ? 17.397 33.273 -15.694 1.00 85.81 424 ASP A O 1
ATOM 3262 N 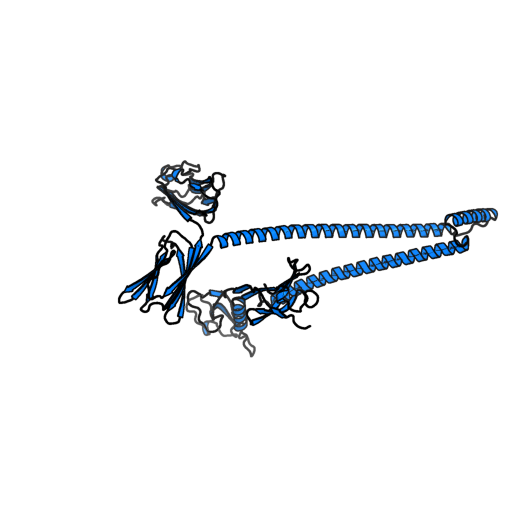N . THR A 1 425 ? 18.911 31.697 -15.183 1.00 86.56 425 THR A N 1
ATOM 3263 C CA . THR A 1 425 ? 18.517 31.545 -13.776 1.00 86.56 425 THR A CA 1
ATOM 3264 C C . THR A 1 425 ? 19.256 32.606 -12.944 1.00 86.56 425 THR A C 1
ATOM 3266 O O . THR A 1 425 ? 20.457 32.819 -13.130 1.00 86.56 425 THR A O 1
ATOM 3269 N N . ALA A 1 426 ? 18.577 33.315 -12.040 1.00 89.56 426 ALA A N 1
ATOM 3270 C CA . ALA A 1 426 ? 19.240 34.179 -11.059 1.00 89.56 426 ALA A CA 1
ATOM 3271 C C . ALA A 1 426 ? 20.086 33.350 -10.075 1.00 89.56 426 ALA A C 1
ATOM 3273 O O . ALA A 1 426 ? 19.726 32.221 -9.744 1.00 89.56 426 ALA A O 1
ATOM 3274 N N . GLN A 1 427 ? 21.205 33.911 -9.616 1.00 93.81 427 GLN A N 1
ATOM 3275 C CA . GLN A 1 427 ? 22.096 33.243 -8.668 1.00 93.81 427 GLN A CA 1
ATOM 3276 C C . GLN A 1 427 ? 21.440 33.123 -7.288 1.00 93.81 427 GLN A C 1
ATOM 3278 O O . GLN A 1 427 ? 20.868 34.096 -6.806 1.00 93.81 427 GLN A O 1
ATOM 3283 N N . ASP A 1 428 ? 21.568 31.949 -6.667 1.00 93.75 428 ASP A N 1
ATOM 3284 C CA . ASP A 1 428 ? 21.157 31.646 -5.288 1.00 93.75 428 ASP A CA 1
ATOM 3285 C C . ASP A 1 428 ? 19.670 31.929 -4.993 1.00 93.75 428 ASP A C 1
ATOM 3287 O O . ASP A 1 428 ? 19.254 32.223 -3.874 1.00 93.75 428 ASP A O 1
ATOM 3291 N N . VAL A 1 429 ? 18.829 31.840 -6.027 1.00 93.88 429 VAL A N 1
ATOM 3292 C CA . VAL A 1 429 ? 17.381 32.040 -5.930 1.00 93.88 429 VAL A CA 1
ATOM 3293 C C . VAL A 1 429 ? 16.665 30.961 -6.737 1.00 93.88 429 VAL A C 1
ATOM 3295 O O . VAL A 1 429 ? 17.114 30.547 -7.807 1.00 93.88 429 VAL A O 1
ATOM 3298 N N . TRP A 1 430 ? 15.522 30.497 -6.231 1.00 94.25 430 TRP A N 1
ATOM 3299 C CA . TRP A 1 430 ? 14.615 29.644 -6.996 1.00 94.25 430 TRP A CA 1
ATOM 3300 C C . TRP A 1 430 ? 13.909 30.467 -8.072 1.00 94.25 430 TRP A C 1
ATOM 3302 O O . TRP A 1 430 ? 13.120 31.363 -7.773 1.00 94.25 430 TRP A O 1
ATOM 3312 N N . ASN A 1 431 ? 14.187 30.157 -9.333 1.00 93.25 431 ASN A N 1
ATOM 3313 C CA . ASN A 1 431 ? 13.611 30.844 -10.477 1.00 93.25 431 ASN A CA 1
ATOM 3314 C C . ASN A 1 431 ? 12.419 30.054 -10.995 1.00 93.25 431 ASN A C 1
ATOM 3316 O O . ASN A 1 431 ? 12.564 28.924 -11.460 1.00 93.25 431 ASN A O 1
ATOM 3320 N N . LYS A 1 432 ? 11.239 30.669 -10.921 1.00 93.31 432 LYS A N 1
ATOM 3321 C CA . LYS A 1 432 ? 10.012 30.129 -11.503 1.00 93.31 432 LYS A CA 1
ATOM 3322 C C . LYS A 1 432 ? 10.057 30.259 -13.017 1.00 93.31 432 LYS A C 1
ATOM 3324 O O . LYS A 1 432 ? 10.400 31.316 -13.536 1.00 93.31 432 LYS A O 1
ATOM 3329 N N . HIS A 1 433 ? 9.622 29.207 -13.698 1.00 92.25 433 HIS A N 1
ATOM 3330 C CA . HIS A 1 433 ? 9.397 29.190 -15.139 1.00 92.25 433 HIS A CA 1
ATOM 3331 C C . HIS A 1 433 ? 7.909 29.463 -15.407 1.00 92.25 433 HIS A C 1
ATOM 3333 O O . HIS A 1 433 ? 7.117 28.516 -15.413 1.00 92.25 433 HIS A O 1
ATOM 3339 N N . PRO A 1 434 ? 7.476 30.733 -15.568 1.00 86.44 434 PRO A N 1
ATOM 3340 C CA . PRO A 1 434 ? 6.055 31.077 -15.675 1.00 86.44 434 PRO A CA 1
ATOM 3341 C C . PRO A 1 434 ? 5.389 30.428 -16.891 1.00 86.44 434 PRO A C 1
ATOM 3343 O O . PRO A 1 434 ? 4.241 29.994 -16.793 1.00 86.44 434 PRO A O 1
ATOM 3346 N N . ASP A 1 435 ? 6.133 30.263 -17.986 1.00 86.69 435 ASP A N 1
ATOM 3347 C CA . ASP A 1 435 ? 5.662 29.611 -19.213 1.00 86.69 435 ASP A CA 1
ATOM 3348 C C . ASP A 1 435 ? 5.308 28.132 -19.000 1.00 86.69 435 ASP A C 1
ATOM 3350 O O . ASP A 1 435 ? 4.512 27.569 -19.747 1.00 86.69 435 ASP A O 1
ATOM 3354 N N . HIS A 1 436 ? 5.857 27.514 -17.950 1.00 90.00 436 HIS A N 1
ATOM 3355 C CA . HIS A 1 436 ? 5.586 26.131 -17.568 1.00 90.00 436 HIS A CA 1
ATOM 3356 C C . HIS A 1 436 ? 4.488 26.003 -16.510 1.00 90.00 436 HIS A C 1
ATOM 3358 O O . HIS A 1 436 ? 4.097 24.884 -16.185 1.00 90.00 436 HIS A O 1
ATOM 3364 N N . SER A 1 437 ? 3.978 27.112 -15.963 1.00 89.06 437 SER A N 1
ATOM 3365 C CA . SER A 1 437 ? 2.953 27.057 -14.921 1.00 89.06 437 SER A CA 1
ATOM 3366 C C . SER A 1 437 ? 1.662 26.395 -15.417 1.00 89.06 437 SER A C 1
ATOM 3368 O O . SER A 1 437 ? 1.221 26.557 -16.560 1.00 89.06 437 SER A O 1
ATOM 3370 N N . PHE A 1 438 ? 1.048 25.613 -14.534 1.00 91.00 438 PHE A N 1
ATOM 3371 C CA . PHE A 1 438 ? -0.168 24.864 -14.824 1.00 91.00 438 PHE A CA 1
ATOM 3372 C C . PHE A 1 438 ? -1.200 25.102 -13.729 1.00 91.00 438 PHE A C 1
ATOM 3374 O O . PHE A 1 438 ? -0.846 25.127 -12.561 1.00 91.00 438 PHE A O 1
ATOM 3381 N N . THR A 1 439 ? -2.472 25.265 -14.088 1.00 93.50 439 THR A N 1
ATOM 3382 C CA . THR A 1 439 ? -3.577 25.302 -13.119 1.00 93.50 439 THR A CA 1
ATOM 3383 C C . THR A 1 439 ? -4.424 24.060 -13.327 1.00 93.50 439 THR A C 1
ATOM 3385 O O . THR A 1 439 ? -4.905 23.843 -14.439 1.00 93.50 439 THR A O 1
ATOM 3388 N N . ALA A 1 440 ? -4.591 23.253 -12.281 1.00 90.31 440 ALA A N 1
ATOM 3389 C CA . ALA A 1 440 ? -5.437 22.069 -12.334 1.00 90.31 440 ALA A CA 1
ATOM 3390 C C . ALA A 1 440 ? -6.893 22.478 -12.590 1.00 90.31 440 ALA A C 1
ATOM 3392 O O . ALA A 1 440 ? -7.462 23.285 -11.857 1.00 90.31 440 ALA A O 1
ATOM 3393 N N . THR A 1 441 ? -7.489 21.953 -13.657 1.00 85.44 441 THR A N 1
ATOM 3394 C CA . THR A 1 441 ? -8.881 22.220 -14.050 1.00 85.44 441 THR A CA 1
ATOM 3395 C C . THR A 1 441 ? -9.870 21.360 -13.271 1.00 85.44 441 THR A C 1
ATOM 3397 O O . THR A 1 441 ? -10.976 21.810 -12.983 1.00 85.44 441 THR A O 1
ATOM 3400 N N . SER A 1 442 ? -9.452 20.160 -12.873 1.00 81.38 442 SER A N 1
ATOM 3401 C CA . SER A 1 442 ? -10.239 19.185 -12.123 1.00 81.38 442 SER A CA 1
ATOM 3402 C C . SER A 1 442 ? -9.451 18.678 -10.911 1.00 81.38 442 SER A C 1
ATOM 3404 O O . SER A 1 442 ? -8.217 18.658 -10.944 1.00 81.38 442 SER A O 1
ATOM 3406 N N . PRO A 1 443 ? -10.120 18.256 -9.824 1.00 84.94 443 PRO A N 1
ATOM 3407 C CA . PRO A 1 443 ? -9.438 17.510 -8.780 1.00 84.94 443 PRO A CA 1
ATOM 3408 C C . PRO A 1 443 ? -9.064 16.120 -9.313 1.00 84.94 443 PRO A C 1
ATOM 3410 O O . PRO A 1 443 ? -9.857 15.491 -10.011 1.00 84.94 443 PRO A O 1
ATOM 3413 N N . GLY A 1 444 ? -7.868 15.626 -9.003 1.00 83.44 444 GLY A N 1
ATOM 3414 C CA . GLY A 1 444 ? -7.469 14.291 -9.445 1.00 83.44 444 GLY A CA 1
ATOM 3415 C C . GLY A 1 444 ? -5.978 14.003 -9.359 1.00 83.44 444 GLY A C 1
ATOM 3416 O O . GLY A 1 444 ? -5.192 14.800 -8.839 1.00 83.44 444 GLY A O 1
ATOM 3417 N N . GLN A 1 445 ? -5.604 12.838 -9.890 1.00 83.12 445 GLN A N 1
ATOM 3418 C CA . GLN A 1 445 ? -4.217 12.404 -9.986 1.00 83.12 445 GLN A CA 1
ATOM 3419 C C . GLN A 1 445 ? -3.567 12.934 -11.261 1.00 83.12 445 GLN A C 1
ATOM 3421 O O . GLN A 1 445 ? -4.056 12.730 -12.373 1.00 83.12 445 GLN A O 1
ATOM 3426 N N . TYR A 1 446 ? -2.417 13.569 -11.077 1.00 87.81 446 TYR A N 1
ATOM 3427 C CA . TYR A 1 446 ? -1.583 14.101 -12.138 1.00 87.81 446 TYR A CA 1
ATOM 3428 C C . TYR A 1 446 ? -0.258 13.343 -12.176 1.00 87.81 446 TYR A C 1
ATOM 3430 O O . TYR A 1 446 ? 0.394 13.123 -11.152 1.00 87.81 446 TYR A O 1
ATOM 3438 N N . LEU A 1 447 ? 0.161 12.972 -13.380 1.00 87.88 447 LEU A N 1
ATOM 3439 C CA . LEU A 1 447 ? 1.533 12.583 -13.666 1.00 87.88 447 LEU A CA 1
ATOM 3440 C C . LEU A 1 447 ? 2.252 13.808 -14.223 1.00 87.88 447 LEU A C 1
ATOM 3442 O O . LEU A 1 447 ? 1.838 14.391 -15.228 1.00 87.88 447 LEU A O 1
ATOM 3446 N N . ILE A 1 448 ? 3.333 14.186 -13.551 1.00 92.38 448 ILE A N 1
ATOM 3447 C CA . ILE A 1 448 ? 4.137 15.354 -13.885 1.00 92.38 448 ILE A CA 1
ATOM 3448 C C . ILE A 1 448 ? 5.531 14.872 -14.265 1.00 92.38 448 ILE A C 1
ATOM 3450 O O . ILE A 1 448 ? 6.228 14.254 -13.462 1.00 92.38 448 ILE A O 1
ATOM 3454 N N . TYR A 1 449 ? 5.944 15.170 -15.488 1.00 92.06 449 TYR A N 1
ATOM 3455 C CA . TYR A 1 449 ? 7.319 15.036 -15.936 1.00 92.06 449 TYR A CA 1
ATOM 3456 C C . TYR A 1 449 ? 7.876 16.425 -16.206 1.00 92.06 449 TYR A C 1
ATOM 3458 O O . TYR A 1 449 ? 7.260 17.220 -16.919 1.00 92.06 449 TYR A O 1
ATOM 3466 N N . TRP A 1 450 ? 9.041 16.713 -15.649 1.00 95.00 450 TRP A N 1
ATOM 3467 C CA . TRP A 1 450 ? 9.730 17.961 -15.909 1.00 95.00 450 TRP A CA 1
ATOM 3468 C C . TRP A 1 450 ? 11.212 17.724 -16.109 1.00 95.00 450 TRP A C 1
ATOM 3470 O O . TRP A 1 450 ? 11.846 17.083 -15.284 1.00 95.00 450 TRP A O 1
ATOM 3480 N N . GLU A 1 451 ? 11.745 18.263 -17.192 1.00 93.75 451 GLU A N 1
ATOM 3481 C CA . GLU A 1 451 ? 13.132 18.164 -17.600 1.00 93.75 451 GLU A CA 1
ATOM 3482 C C . GLU A 1 451 ? 13.737 19.556 -17.778 1.00 93.75 451 GLU A C 1
ATOM 3484 O O . GLU A 1 451 ? 13.098 20.471 -18.308 1.00 93.75 451 GLU A O 1
ATOM 3489 N N . VAL A 1 452 ? 14.985 19.696 -17.343 1.00 94.62 452 VAL A N 1
ATOM 3490 C CA . VAL A 1 452 ? 15.781 20.919 -17.419 1.00 94.62 452 VAL A CA 1
ATOM 3491 C C . VAL A 1 452 ? 17.160 20.566 -17.950 1.00 94.62 452 VAL A C 1
ATOM 3493 O O . VAL A 1 452 ? 17.909 19.826 -17.308 1.00 94.62 452 VAL A O 1
ATOM 3496 N N . ALA A 1 453 ? 17.507 21.130 -19.102 1.00 93.44 453 ALA A N 1
ATOM 3497 C CA . ALA A 1 453 ? 18.830 21.038 -19.695 1.00 93.44 453 ALA A CA 1
ATOM 3498 C C . ALA A 1 453 ? 19.617 22.316 -19.390 1.00 93.44 453 ALA A C 1
ATOM 3500 O O . ALA A 1 453 ? 19.251 23.405 -19.829 1.00 93.44 453 ALA A O 1
ATOM 3501 N N . TRP A 1 454 ? 20.713 22.188 -18.656 1.00 92.94 454 TRP A N 1
ATOM 3502 C CA . TRP A 1 454 ? 21.644 23.270 -18.349 1.00 92.94 454 TRP A CA 1
ATOM 3503 C C . TRP A 1 454 ? 22.693 23.421 -19.458 1.00 92.94 454 TRP A C 1
ATOM 3505 O O . TRP A 1 454 ? 23.106 22.433 -20.074 1.00 92.94 454 TRP A O 1
ATOM 3515 N N . ASP A 1 455 ? 23.132 24.656 -19.708 1.00 89.12 455 ASP A N 1
ATOM 3516 C CA . ASP A 1 455 ? 24.107 24.976 -20.759 1.00 89.12 455 ASP A CA 1
ATOM 3517 C C . ASP A 1 455 ? 25.533 24.576 -20.336 1.00 89.12 455 ASP A C 1
ATOM 3519 O O . ASP A 1 455 ? 26.195 23.807 -21.031 1.00 89.12 455 ASP A O 1
ATOM 3523 N N . ALA A 1 456 ? 25.980 25.030 -19.157 1.00 90.38 456 ALA A N 1
ATOM 3524 C CA . ALA A 1 456 ? 27.341 24.803 -18.666 1.00 90.38 456 ALA A CA 1
ATOM 3525 C C . ALA A 1 456 ? 27.420 24.673 -17.129 1.00 90.38 456 ALA A C 1
ATOM 3527 O O . ALA A 1 456 ? 27.903 25.563 -16.436 1.00 90.38 456 ALA A O 1
ATOM 3528 N N . THR A 1 457 ? 26.957 23.555 -16.571 1.00 91.06 457 THR A N 1
ATOM 3529 C CA . THR A 1 457 ? 27.114 23.261 -15.135 1.00 91.06 457 THR A CA 1
ATOM 3530 C C . THR A 1 457 ? 28.579 23.096 -14.727 1.00 91.06 457 THR A C 1
ATOM 3532 O O . THR A 1 457 ? 29.401 22.623 -15.515 1.00 91.06 457 THR A O 1
ATOM 3535 N N . THR A 1 458 ? 28.909 23.430 -13.478 1.00 90.62 458 THR A N 1
ATOM 3536 C CA . THR A 1 458 ? 30.248 23.205 -12.905 1.00 90.62 458 THR A CA 1
ATOM 3537 C C . THR A 1 458 ? 30.222 22.192 -11.766 1.00 90.62 458 THR A C 1
ATOM 3539 O O . THR A 1 458 ? 29.174 21.857 -11.212 1.00 90.62 458 THR A O 1
ATOM 3542 N N . TYR A 1 459 ? 31.397 21.669 -11.420 1.00 89.62 459 TYR A N 1
ATOM 3543 C CA . TYR A 1 459 ? 31.536 20.680 -10.354 1.00 89.62 459 TYR A CA 1
ATOM 3544 C C . TYR A 1 459 ? 31.334 21.270 -8.948 1.00 89.62 459 TYR A C 1
ATOM 3546 O O . TYR A 1 459 ? 30.872 20.573 -8.048 1.00 89.62 459 TYR A O 1
ATOM 3554 N N . HIS A 1 460 ? 31.681 22.540 -8.732 1.00 90.88 460 HIS A N 1
ATOM 3555 C CA . HIS A 1 460 ? 31.655 23.145 -7.394 1.00 90.88 460 HIS A CA 1
ATOM 3556 C C . HIS A 1 460 ? 30.345 23.858 -7.064 1.00 90.88 460 HIS A C 1
ATOM 3558 O O . HIS A 1 460 ? 30.020 23.976 -5.885 1.00 90.88 460 HIS A O 1
ATOM 3564 N N . ASN A 1 461 ? 29.592 24.274 -8.082 1.00 92.94 461 ASN A N 1
ATOM 3565 C CA . ASN A 1 461 ? 28.310 24.937 -7.896 1.00 92.94 461 ASN A CA 1
ATOM 3566 C C . ASN A 1 461 ? 27.199 23.916 -7.626 1.00 92.94 461 ASN A C 1
ATOM 3568 O O . ASN A 1 461 ? 27.245 22.763 -8.070 1.00 92.94 461 ASN A O 1
ATOM 3572 N N . GLN A 1 462 ? 26.191 24.364 -6.897 1.00 95.25 462 GLN A N 1
ATOM 3573 C CA . GLN A 1 462 ? 24.954 23.658 -6.659 1.00 95.25 462 GLN A CA 1
ATOM 3574 C C . GLN A 1 462 ? 23.966 23.870 -7.801 1.00 95.25 462 GLN A C 1
ATOM 3576 O O . GLN A 1 462 ? 23.818 24.970 -8.338 1.00 95.25 462 GLN A O 1
ATOM 3581 N N . TYR A 1 463 ? 23.243 22.804 -8.132 1.00 95.75 463 TYR A N 1
ATOM 3582 C CA . TYR A 1 463 ? 22.119 22.833 -9.061 1.00 95.75 463 TYR A CA 1
ATOM 3583 C C . TYR A 1 463 ? 20.944 22.0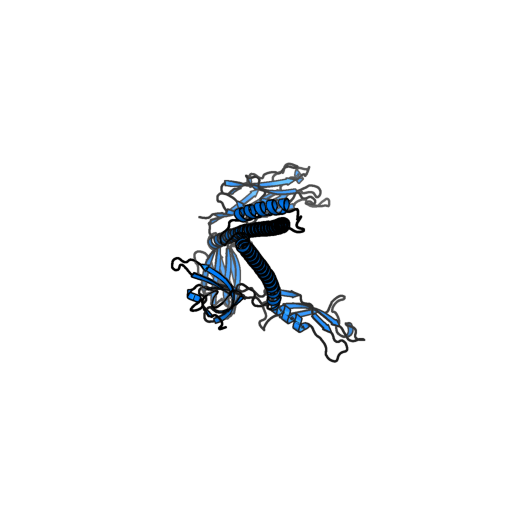71 -8.464 1.00 95.75 463 TYR A C 1
ATOM 3585 O O . TYR A 1 463 ? 21.126 21.056 -7.785 1.00 95.75 463 TYR A O 1
ATOM 3593 N N . ALA A 1 464 ? 19.735 22.569 -8.705 1.00 96.31 464 ALA A N 1
ATOM 3594 C CA . ALA A 1 464 ? 18.514 21.934 -8.239 1.00 96.31 464 ALA A CA 1
ATOM 3595 C C . ALA A 1 464 ? 17.332 22.230 -9.165 1.00 96.31 464 ALA A C 1
ATOM 3597 O O . ALA A 1 464 ? 17.291 23.255 -9.853 1.00 96.31 464 ALA A O 1
ATOM 3598 N N . ILE A 1 465 ? 16.347 21.339 -9.129 1.00 96.62 465 ILE A N 1
ATOM 3599 C CA . ILE A 1 465 ? 15.042 21.510 -9.765 1.00 96.62 465 ILE A CA 1
ATOM 3600 C C . ILE A 1 465 ? 13.961 21.075 -8.774 1.00 96.62 465 ILE A C 1
ATOM 3602 O O . ILE A 1 465 ? 14.120 20.063 -8.093 1.00 96.62 465 ILE A O 1
ATOM 3606 N N . ARG A 1 466 ? 12.859 21.820 -8.664 1.00 97.06 466 ARG A N 1
ATOM 3607 C CA . ARG A 1 466 ? 11.677 21.400 -7.896 1.00 97.06 466 ARG A CA 1
ATOM 3608 C C . ARG A 1 466 ? 10.346 21.792 -8.535 1.00 97.06 466 ARG A C 1
ATOM 3610 O O . ARG A 1 466 ? 10.246 22.789 -9.248 1.00 97.06 466 ARG A O 1
ATOM 3617 N N . VAL A 1 467 ? 9.312 21.030 -8.209 1.00 97.00 467 VAL A N 1
ATOM 3618 C CA . VAL A 1 467 ? 7.922 21.332 -8.552 1.00 97.00 467 VAL A CA 1
ATOM 3619 C C . VAL A 1 467 ? 7.179 21.704 -7.274 1.00 97.00 467 VAL A C 1
ATOM 3621 O O . VAL A 1 467 ? 7.163 20.924 -6.320 1.00 97.00 467 VAL A O 1
ATOM 3624 N N . THR A 1 468 ? 6.562 22.881 -7.245 1.00 96.75 468 THR A N 1
ATOM 3625 C CA . THR A 1 468 ? 5.810 23.398 -6.091 1.00 96.75 468 THR A CA 1
ATOM 3626 C C . THR A 1 468 ? 4.381 23.757 -6.477 1.00 96.75 468 THR A C 1
ATOM 3628 O O . THR A 1 468 ? 4.059 23.848 -7.659 1.00 96.75 468 THR A O 1
ATOM 3631 N N . THR A 1 469 ? 3.496 23.947 -5.497 1.00 96.00 469 THR A N 1
ATOM 3632 C CA . THR A 1 469 ? 2.118 24.401 -5.743 1.00 96.00 469 THR A CA 1
ATOM 3633 C C . THR A 1 469 ? 1.822 25.766 -5.128 1.00 96.00 469 THR A C 1
ATOM 3635 O O . THR A 1 469 ? 2.565 26.250 -4.274 1.00 96.00 469 THR A O 1
ATOM 3638 N N . SER A 1 470 ? 0.715 26.406 -5.525 1.00 92.75 470 SER A N 1
ATOM 3639 C CA . SER A 1 470 ? 0.241 27.677 -4.943 1.00 92.75 470 SER A CA 1
ATOM 3640 C C . SER A 1 470 ? -0.046 27.605 -3.448 1.00 92.75 470 SER A C 1
ATOM 3642 O O . SER A 1 470 ? -0.062 28.637 -2.785 1.00 92.75 470 SER A O 1
ATOM 3644 N N . LYS A 1 471 ? -0.197 26.397 -2.898 1.00 91.00 471 LYS A N 1
ATOM 3645 C CA . LYS A 1 471 ? -0.320 26.146 -1.456 1.00 91.00 471 LYS A CA 1
ATOM 3646 C C . LYS A 1 471 ? 1.035 25.981 -0.758 1.00 91.00 471 LYS A C 1
ATOM 3648 O O . LYS A 1 471 ? 1.085 25.512 0.372 1.00 91.00 471 LYS A O 1
ATOM 3653 N N . ASN A 1 472 ? 2.128 26.336 -1.434 1.00 88.50 472 ASN A N 1
ATOM 3654 C CA . ASN A 1 472 ? 3.502 26.215 -0.951 1.00 88.50 472 ASN A CA 1
ATOM 3655 C C . ASN A 1 472 ? 3.923 24.769 -0.617 1.00 88.50 472 ASN A C 1
ATOM 3657 O O . ASN A 1 472 ? 4.796 24.540 0.218 1.00 88.50 472 ASN A O 1
ATOM 3661 N N . ARG A 1 473 ? 3.296 23.781 -1.269 1.00 93.44 473 ARG A N 1
ATOM 3662 C CA . ARG A 1 473 ? 3.641 22.360 -1.150 1.00 93.44 473 ARG A CA 1
ATOM 3663 C C . ARG A 1 473 ? 4.654 21.985 -2.227 1.00 93.44 473 ARG A C 1
ATOM 3665 O O . ARG A 1 473 ? 4.416 22.256 -3.401 1.00 93.44 473 ARG A O 1
ATOM 3672 N N . THR A 1 474 ? 5.739 21.316 -1.850 1.00 95.44 474 THR A N 1
ATOM 3673 C CA . THR A 1 474 ? 6.698 20.730 -2.801 1.00 95.44 474 THR A CA 1
ATOM 3674 C C . THR A 1 474 ? 6.222 19.342 -3.217 1.00 95.44 474 THR A C 1
ATOM 3676 O O . THR A 1 474 ? 6.100 18.459 -2.373 1.00 95.44 474 THR A O 1
ATOM 3679 N N . LEU A 1 475 ? 5.946 19.149 -4.508 1.00 92.94 475 LEU A N 1
ATOM 3680 C CA . LEU A 1 475 ? 5.527 17.860 -5.076 1.00 92.94 475 LEU A CA 1
ATOM 3681 C C . LEU A 1 475 ? 6.723 16.937 -5.343 1.00 92.94 475 LEU A C 1
ATOM 3683 O O . LEU A 1 475 ? 6.613 15.719 -5.266 1.00 92.94 475 LEU A O 1
ATOM 3687 N N . GLY A 1 476 ? 7.877 17.522 -5.658 1.00 94.12 476 GLY A N 1
ATOM 3688 C CA . GLY A 1 476 ? 9.119 16.788 -5.858 1.00 94.12 476 GLY A CA 1
ATOM 3689 C C . GLY A 1 476 ? 10.293 17.724 -6.091 1.00 94.12 476 GLY A C 1
ATOM 3690 O O . GLY A 1 476 ? 10.121 18.824 -6.615 1.00 94.12 476 GLY A O 1
ATOM 3691 N N . GLN A 1 477 ? 11.482 17.291 -5.684 1.00 96.94 477 GLN A N 1
ATOM 3692 C CA . GLN A 1 477 ? 12.705 18.080 -5.760 1.00 96.94 477 GLN A CA 1
ATOM 3693 C C . GLN A 1 477 ? 13.909 17.169 -5.995 1.00 96.94 477 GLN A C 1
ATOM 3695 O O . GLN A 1 477 ? 14.005 16.089 -5.420 1.00 96.94 477 GLN A O 1
ATOM 3700 N N . TRP A 1 478 ? 14.837 17.641 -6.818 1.00 94.50 478 TRP A N 1
ATOM 3701 C CA . TRP A 1 478 ? 16.176 17.096 -6.975 1.00 94.50 478 TRP A CA 1
ATOM 3702 C C . TRP A 1 478 ? 17.178 18.208 -6.651 1.00 94.50 478 TRP A C 1
ATOM 3704 O O . TRP A 1 478 ? 17.069 19.307 -7.197 1.00 94.50 478 TRP A O 1
ATOM 3714 N N . GLY A 1 479 ? 18.129 17.942 -5.754 1.00 90.50 479 GLY A N 1
ATOM 3715 C CA . GLY A 1 479 ? 19.087 18.931 -5.252 1.00 90.50 479 GLY A CA 1
ATOM 3716 C C . GLY A 1 479 ? 18.578 19.813 -4.100 1.00 90.50 479 GLY A C 1
ATOM 3717 O O . GLY A 1 479 ? 17.486 19.577 -3.577 1.00 90.50 479 GLY A O 1
ATOM 3718 N N . PRO A 1 480 ? 19.363 20.824 -3.677 1.00 91.69 480 PRO A N 1
ATOM 3719 C CA . PRO A 1 480 ? 20.622 21.256 -4.295 1.00 91.69 480 PRO A CA 1
ATOM 3720 C C . PRO A 1 480 ? 21.751 20.223 -4.198 1.00 91.69 480 PRO A C 1
ATOM 3722 O O . PRO A 1 480 ? 22.033 19.695 -3.125 1.00 91.69 480 PRO A O 1
ATOM 3725 N N . HIS A 1 481 ? 22.400 19.929 -5.327 1.00 91.44 481 HIS A N 1
ATOM 3726 C CA . HIS A 1 481 ? 23.554 19.029 -5.400 1.00 91.44 481 HIS A CA 1
ATOM 3727 C C . HIS A 1 481 ? 24.765 19.745 -5.983 1.00 91.44 481 HIS A C 1
ATOM 3729 O O . HIS A 1 481 ? 24.651 20.430 -6.996 1.00 91.44 481 HIS A O 1
ATOM 3735 N N . THR A 1 482 ? 25.927 19.532 -5.368 1.00 89.88 482 THR A N 1
ATOM 3736 C CA . THR A 1 482 ? 27.232 19.822 -5.974 1.00 89.88 482 THR A CA 1
ATOM 3737 C C . THR A 1 482 ? 27.671 18.655 -6.862 1.00 89.88 482 THR A C 1
ATOM 3739 O O . THR A 1 482 ? 27.023 17.608 -6.896 1.00 89.88 482 THR A O 1
ATOM 3742 N N . LYS A 1 483 ? 28.800 18.806 -7.563 1.00 90.12 483 LYS A N 1
ATOM 3743 C CA . LYS A 1 483 ? 29.424 17.767 -8.407 1.00 90.12 483 LYS A CA 1
ATOM 3744 C C . LYS A 1 483 ? 28.602 17.380 -9.640 1.00 90.12 483 LYS A C 1
ATOM 3746 O O . LYS A 1 483 ? 28.690 16.256 -10.123 1.00 90.12 483 LYS A O 1
ATOM 3751 N N . VAL A 1 484 ? 27.806 18.321 -10.141 1.00 89.00 484 VAL A N 1
ATOM 3752 C CA . VAL A 1 484 ? 26.919 18.124 -11.297 1.00 89.00 484 VAL A CA 1
ATOM 3753 C C . VAL A 1 484 ? 27.685 18.280 -12.615 1.00 89.00 484 VAL A C 1
ATOM 3755 O O . VAL A 1 484 ? 27.557 17.459 -13.528 1.00 89.00 484 VAL A O 1
ATOM 3758 N N . GLY A 1 485 ? 28.520 19.318 -12.703 1.00 86.62 485 GLY A N 1
ATOM 3759 C CA . GLY A 1 485 ? 29.383 19.561 -13.855 1.00 86.62 485 GLY A CA 1
ATOM 3760 C C . GLY A 1 485 ? 30.664 18.719 -13.863 1.00 86.62 485 GLY A C 1
ATOM 3761 O O . GLY A 1 485 ? 30.951 17.988 -12.916 1.00 86.62 485 GLY A O 1
ATOM 3762 N N . PRO A 1 486 ? 31.455 18.795 -14.944 1.00 85.88 486 PRO A N 1
ATOM 3763 C CA . PRO A 1 486 ? 32.689 18.031 -15.095 1.00 85.88 486 PRO A CA 1
ATOM 3764 C C . PRO A 1 486 ? 33.766 18.455 -14.088 1.00 85.88 486 PRO A C 1
ATOM 3766 O O . PRO A 1 486 ? 33.936 19.638 -13.803 1.00 85.88 486 PRO A O 1
ATOM 3769 N N . LEU A 1 487 ? 34.527 17.475 -13.590 1.00 82.31 487 LEU A N 1
ATOM 3770 C CA . LEU A 1 487 ? 35.651 17.692 -12.668 1.00 82.31 487 LEU A CA 1
ATOM 3771 C C . LEU A 1 487 ? 36.888 18.290 -13.362 1.00 82.31 487 LEU A C 1
ATOM 3773 O O . LEU A 1 487 ? 37.681 18.975 -12.722 1.00 82.31 487 LEU A O 1
ATOM 3777 N N . LEU A 1 488 ? 37.073 18.009 -14.656 1.00 77.94 488 LEU A N 1
ATOM 3778 C CA . LEU A 1 488 ? 38.260 18.396 -15.419 1.00 77.94 488 LEU A CA 1
ATOM 3779 C C . LEU A 1 488 ? 37.958 19.534 -16.410 1.00 77.94 488 LEU A C 1
ATOM 3781 O O . LEU A 1 488 ? 36.867 19.562 -16.988 1.00 77.94 488 LEU A O 1
ATOM 3785 N N . PRO A 1 489 ? 38.924 20.438 -16.668 1.00 70.00 489 PRO A N 1
ATOM 3786 C CA . PRO A 1 489 ? 38.803 21.447 -17.718 1.00 70.00 489 PRO A CA 1
ATOM 3787 C C . PRO A 1 489 ? 38.631 20.814 -19.109 1.00 70.00 489 PRO A C 1
ATOM 3789 O O . PRO A 1 489 ? 39.239 19.786 -19.401 1.00 70.00 489 PRO A O 1
ATOM 3792 N N . GLY A 1 490 ? 37.847 21.453 -19.985 1.00 68.19 490 GLY A N 1
ATOM 3793 C CA . GLY A 1 490 ? 37.716 21.076 -21.404 1.00 68.19 490 GLY A CA 1
ATOM 3794 C C . GLY A 1 490 ? 36.555 20.136 -21.757 1.00 68.19 490 GLY A C 1
ATOM 3795 O O . GLY A 1 490 ? 36.349 19.864 -22.935 1.00 68.19 490 GLY A O 1
ATOM 3796 N N . PHE A 1 491 ? 35.779 19.676 -20.774 1.00 75.94 491 PHE A N 1
ATOM 3797 C CA . PHE A 1 491 ? 34.539 18.926 -21.004 1.00 75.94 491 PHE A CA 1
ATOM 3798 C C . PHE A 1 491 ? 33.332 19.863 -21.072 1.00 75.94 491 PHE A C 1
ATOM 3800 O O . PHE A 1 491 ? 33.322 20.916 -20.429 1.00 75.94 491 PHE A O 1
ATOM 3807 N N . ASP A 1 492 ? 32.297 19.476 -21.818 1.00 77.50 492 ASP A N 1
ATOM 3808 C CA . ASP A 1 492 ? 31.060 20.244 -21.849 1.00 77.50 492 ASP A CA 1
ATOM 3809 C C . ASP A 1 492 ? 30.301 20.122 -20.512 1.00 77.50 492 ASP A C 1
ATOM 3811 O O . ASP A 1 492 ? 30.092 19.053 -19.928 1.00 77.50 492 ASP A O 1
ATOM 3815 N N . GLY A 1 493 ? 29.911 21.278 -19.974 1.00 83.25 493 GLY A N 1
ATOM 3816 C CA . GLY A 1 493 ? 29.144 21.374 -18.733 1.00 83.25 493 GLY A CA 1
ATOM 3817 C C . GLY A 1 493 ? 27.659 21.056 -18.915 1.00 83.25 493 GLY A C 1
ATOM 3818 O O . GLY A 1 493 ? 26.890 21.204 -17.967 1.00 83.25 493 GLY A O 1
ATOM 3819 N N . SER A 1 494 ? 27.219 20.657 -20.111 1.00 90.25 494 SER A N 1
ATOM 3820 C CA . SER A 1 494 ? 25.797 20.467 -20.386 1.00 90.25 494 SER A CA 1
ATOM 3821 C C . SER A 1 494 ? 25.261 19.253 -19.634 1.00 90.25 494 SER A C 1
ATOM 3823 O O . SER A 1 494 ? 25.803 18.150 -19.729 1.00 90.25 494 SER A O 1
ATOM 3825 N N . ARG A 1 495 ? 24.211 19.457 -18.838 1.00 91.38 495 ARG A N 1
ATOM 3826 C CA . ARG A 1 495 ? 23.598 18.405 -18.019 1.00 91.38 495 ARG A CA 1
ATOM 3827 C C . ARG A 1 495 ? 22.091 18.525 -18.055 1.00 91.38 495 ARG A C 1
ATOM 3829 O O . ARG A 1 495 ? 21.556 19.620 -17.905 1.00 91.38 495 ARG A O 1
ATOM 3836 N N . THR A 1 496 ? 21.426 17.388 -18.183 1.00 91.12 496 THR A N 1
ATOM 3837 C CA . THR A 1 496 ? 19.969 17.299 -18.148 1.00 91.12 496 THR A CA 1
ATOM 3838 C C . THR A 1 496 ? 19.534 16.622 -16.861 1.00 91.12 496 THR A C 1
ATOM 3840 O O . THR A 1 496 ? 20.035 15.554 -16.518 1.00 91.12 496 THR A O 1
ATOM 3843 N N . HIS A 1 497 ? 18.581 17.235 -16.168 1.00 92.62 497 HIS A N 1
ATOM 3844 C CA . HIS A 1 497 ? 17.948 16.676 -14.979 1.00 92.62 497 HIS A CA 1
ATOM 3845 C C . HIS A 1 497 ? 16.452 16.590 -15.206 1.00 92.62 497 HIS A C 1
ATOM 3847 O O . HIS A 1 497 ? 15.882 17.453 -15.874 1.00 92.62 497 HIS A O 1
ATOM 3853 N N . TYR A 1 498 ? 15.817 15.574 -14.631 1.00 91.62 498 TYR A N 1
ATOM 3854 C CA . TYR A 1 498 ? 14.377 15.420 -14.724 1.00 91.62 498 TYR A CA 1
ATOM 3855 C C . TYR A 1 498 ? 13.754 14.973 -13.403 1.00 91.62 498 TYR A C 1
ATOM 3857 O O . TYR A 1 498 ? 14.382 14.309 -12.581 1.00 91.62 498 TYR A O 1
ATOM 3865 N N . LEU A 1 499 ? 12.488 15.335 -13.224 1.00 90.44 499 LEU A N 1
ATOM 3866 C CA . LEU A 1 499 ? 11.598 14.850 -12.182 1.00 90.44 499 LEU A CA 1
ATOM 3867 C C . LEU A 1 499 ? 10.444 14.109 -12.846 1.00 90.44 499 LEU A C 1
ATOM 3869 O O . LEU A 1 499 ? 9.798 14.639 -13.749 1.00 90.44 499 LEU A O 1
ATOM 3873 N N . ARG A 1 500 ? 10.167 12.893 -12.372 1.00 89.62 500 ARG A N 1
ATOM 3874 C CA . ARG A 1 500 ? 8.977 12.122 -12.738 1.00 89.62 500 ARG A CA 1
ATOM 3875 C C . ARG A 1 500 ? 8.157 11.879 -11.479 1.00 89.62 500 ARG A C 1
ATOM 3877 O O . ARG A 1 500 ? 8.534 11.070 -10.640 1.00 89.62 500 ARG A O 1
ATOM 3884 N N . LEU A 1 501 ? 7.049 12.595 -11.355 1.00 88.69 501 LEU A N 1
ATOM 3885 C CA . LEU A 1 501 ? 6.179 12.581 -10.186 1.00 88.69 501 LEU A CA 1
ATOM 3886 C C . LEU A 1 501 ? 4.860 11.921 -10.577 1.00 88.69 501 LEU A C 1
ATOM 3888 O O . LEU A 1 501 ? 4.033 12.526 -11.259 1.00 88.69 501 LEU A O 1
ATOM 3892 N N . ALA A 1 502 ? 4.691 10.659 -10.188 1.00 81.06 502 ALA A N 1
ATOM 3893 C CA . ALA A 1 502 ? 3.448 9.921 -10.391 1.00 81.06 502 ALA A CA 1
ATOM 3894 C C . ALA A 1 502 ? 2.446 10.215 -9.264 1.00 81.06 502 ALA A C 1
ATOM 3896 O O . ALA A 1 502 ? 2.846 10.584 -8.158 1.00 81.06 502 ALA A O 1
ATOM 3897 N N . ASN A 1 503 ? 1.156 10.029 -9.552 1.00 80.88 503 ASN A N 1
ATOM 3898 C CA . ASN A 1 503 ? 0.054 10.045 -8.582 1.00 80.88 503 ASN A CA 1
ATOM 3899 C C . ASN A 1 503 ? -0.039 11.327 -7.732 1.00 80.88 503 ASN A C 1
ATOM 3901 O O . ASN A 1 503 ? -0.408 11.282 -6.559 1.00 80.88 503 ASN A O 1
ATOM 3905 N N . GLN A 1 504 ? 0.288 12.487 -8.312 1.00 89.38 504 GLN A N 1
ATOM 3906 C CA . GLN A 1 504 ? 0.221 13.763 -7.603 1.00 89.38 504 GLN A CA 1
ATOM 3907 C C . GLN A 1 504 ? -1.230 14.219 -7.476 1.00 89.38 504 GLN A C 1
ATOM 3909 O O . GLN A 1 504 ? -1.872 14.535 -8.475 1.00 89.38 504 GLN A O 1
ATOM 3914 N N . GLN A 1 505 ? -1.746 14.264 -6.249 1.00 89.19 505 GLN A N 1
ATOM 3915 C CA . GLN A 1 505 ? -3.108 14.727 -5.986 1.00 89.19 505 GLN A CA 1
ATOM 3916 C C . GLN A 1 505 ? -3.170 16.256 -6.018 1.00 89.19 505 GLN A C 1
ATOM 3918 O O . GLN A 1 505 ? -2.623 16.929 -5.130 1.00 89.19 505 GLN A O 1
ATOM 3923 N N . LEU A 1 506 ? -3.853 16.799 -7.025 1.00 90.44 506 LEU A N 1
ATOM 3924 C CA . LEU A 1 506 ? -4.114 18.231 -7.171 1.00 90.44 506 LEU A CA 1
ATOM 3925 C C . LEU A 1 506 ? -5.607 18.515 -7.025 1.00 90.44 506 LEU A C 1
ATOM 3927 O O . LEU A 1 506 ? -6.447 17.704 -7.408 1.00 90.44 506 LEU A O 1
ATOM 3931 N N . GLN A 1 507 ? -5.930 19.675 -6.459 1.00 90.44 507 GLN A N 1
ATOM 3932 C CA . GLN A 1 507 ? -7.301 20.177 -6.376 1.00 90.44 507 GLN A CA 1
ATOM 3933 C C . GLN A 1 507 ? -7.602 21.097 -7.562 1.00 90.44 507 GLN A C 1
ATOM 3935 O O . GLN A 1 507 ? -6.699 21.770 -8.059 1.00 90.44 507 GLN A O 1
ATOM 3940 N N . ALA A 1 508 ? -8.869 21.192 -7.972 1.00 89.81 508 ALA A N 1
ATOM 3941 C CA . ALA A 1 508 ? -9.274 22.177 -8.974 1.00 89.81 508 ALA A CA 1
ATOM 3942 C C . ALA A 1 508 ? -8.882 23.603 -8.536 1.00 89.81 508 ALA A C 1
ATOM 3944 O O . ALA A 1 508 ? -9.068 23.993 -7.382 1.00 89.81 508 ALA A O 1
ATOM 3945 N N . GLY A 1 509 ? -8.307 24.370 -9.459 1.00 90.94 509 GLY A N 1
ATOM 3946 C CA . GLY A 1 509 ? -7.775 25.714 -9.232 1.00 90.94 509 GLY A CA 1
ATOM 3947 C C . GLY A 1 509 ? -6.378 25.767 -8.597 1.00 90.94 509 GLY A C 1
ATOM 3948 O O . GLY A 1 509 ? -5.813 26.856 -8.483 1.00 90.94 509 GLY A O 1
ATOM 3949 N N . GLU A 1 510 ? -5.783 24.639 -8.192 1.00 94.00 510 GLU A N 1
ATOM 3950 C CA . GLU A 1 510 ? -4.419 24.617 -7.650 1.00 94.00 510 GLU A CA 1
ATOM 3951 C C . GLU A 1 510 ? -3.395 24.868 -8.767 1.00 94.00 510 GLU A C 1
ATOM 3953 O O . GLU A 1 510 ? -3.419 24.206 -9.807 1.00 94.00 510 GLU A O 1
ATOM 3958 N N . GLN A 1 511 ? -2.493 25.834 -8.561 1.00 95.06 511 GLN A N 1
ATOM 3959 C CA . GLN A 1 511 ? -1.430 26.128 -9.523 1.00 95.06 511 GLN A CA 1
ATOM 3960 C C . GLN A 1 511 ? -0.175 25.335 -9.184 1.00 95.06 511 GLN A C 1
ATOM 3962 O O . GLN A 1 511 ? 0.180 25.214 -8.015 1.00 95.06 511 GLN A O 1
ATOM 3967 N N . VAL A 1 512 ? 0.511 24.843 -10.207 1.00 95.94 512 VAL A N 1
ATOM 3968 C CA . VAL A 1 512 ? 1.776 24.120 -10.143 1.00 95.94 512 VAL A CA 1
ATOM 3969 C C . VAL A 1 512 ? 2.855 24.970 -10.807 1.00 95.94 512 VAL A C 1
ATOM 3971 O O . VAL A 1 512 ? 2.679 25.457 -11.927 1.00 95.94 512 VAL A O 1
ATOM 3974 N N . PHE A 1 513 ? 3.974 25.135 -10.110 1.00 96.25 513 PHE A N 1
ATOM 3975 C CA . PHE A 1 513 ? 5.137 25.901 -10.530 1.00 96.25 513 PHE A CA 1
ATOM 3976 C C . PHE A 1 513 ? 6.351 24.991 -10.684 1.00 96.25 513 PHE A C 1
ATOM 3978 O O . PHE A 1 513 ? 6.557 24.062 -9.905 1.00 96.25 513 PHE A O 1
ATOM 3985 N N . PHE A 1 514 ? 7.169 25.301 -11.682 1.00 95.94 514 PHE A N 1
ATOM 3986 C CA . PHE A 1 514 ? 8.402 24.594 -12.005 1.00 95.94 514 PHE A CA 1
ATOM 3987 C C . PHE A 1 514 ? 9.565 25.552 -11.766 1.00 95.94 514 PHE A C 1
ATOM 3989 O O . PHE A 1 514 ? 9.554 26.670 -12.290 1.00 95.94 514 PHE A O 1
ATOM 3996 N N . GLU A 1 515 ? 10.516 25.162 -10.919 1.00 95.69 515 GLU A N 1
ATOM 3997 C CA . GLU A 1 515 ? 11.510 26.075 -10.350 1.00 95.69 515 GLU A CA 1
ATOM 3998 C C . GLU A 1 515 ? 12.932 25.522 -10.404 1.00 95.69 515 GLU A C 1
ATOM 4000 O O . GLU A 1 515 ? 13.200 24.442 -9.873 1.00 95.69 515 GLU A O 1
ATOM 4005 N N . THR A 1 516 ? 13.857 26.262 -11.014 1.00 96.12 516 THR A N 1
ATOM 4006 C CA . THR A 1 516 ? 15.286 25.911 -11.064 1.00 96.12 516 THR A CA 1
ATOM 4007 C C . THR A 1 516 ? 16.079 26.708 -10.037 1.00 96.12 516 THR A C 1
ATOM 4009 O O . THR A 1 516 ? 15.732 27.845 -9.719 1.00 96.12 516 THR A O 1
ATOM 4012 N N . PHE A 1 517 ? 17.166 26.135 -9.531 1.00 96.19 517 PHE A N 1
ATOM 4013 C CA . PHE A 1 517 ? 18.083 26.809 -8.616 1.00 96.19 517 PHE A CA 1
ATOM 4014 C C . PHE A 1 517 ? 19.530 26.508 -8.987 1.00 96.19 517 PHE A C 1
ATOM 4016 O O . PHE A 1 517 ? 19.861 25.384 -9.373 1.00 96.19 517 PHE A O 1
ATOM 4023 N N . THR A 1 518 ? 20.386 27.516 -8.840 1.00 95.12 518 THR A N 1
ATOM 4024 C CA . THR A 1 518 ? 21.837 27.358 -8.875 1.00 95.12 518 THR A CA 1
ATOM 4025 C C . THR A 1 518 ? 22.530 28.502 -8.144 1.00 95.12 518 THR A C 1
ATOM 4027 O O . THR A 1 518 ? 22.082 29.646 -8.215 1.00 95.12 518 THR A O 1
ATOM 4030 N N . ASP A 1 519 ? 23.640 28.211 -7.474 1.00 95.44 519 ASP A N 1
ATOM 4031 C CA . ASP A 1 519 ? 24.510 29.204 -6.827 1.00 95.44 519 ASP A CA 1
ATOM 4032 C C . ASP A 1 519 ? 25.654 29.687 -7.747 1.00 95.44 519 ASP A C 1
ATOM 4034 O O . ASP A 1 519 ? 26.497 30.485 -7.328 1.00 95.44 519 ASP A O 1
ATOM 4038 N N . ALA A 1 520 ? 25.675 29.250 -9.014 1.00 92.06 520 ALA A N 1
ATOM 4039 C CA . ALA A 1 520 ? 26.758 29.541 -9.943 1.00 92.06 520 ALA A CA 1
ATOM 4040 C C . ALA A 1 520 ? 26.944 31.046 -10.197 1.00 92.06 520 ALA A C 1
ATOM 4042 O O . ALA A 1 520 ? 26.001 31.778 -10.506 1.00 92.06 520 ALA A O 1
ATOM 4043 N N . THR A 1 521 ? 28.186 31.518 -10.124 1.00 89.50 521 THR A N 1
ATOM 4044 C CA . THR A 1 521 ? 28.531 32.945 -10.243 1.00 89.50 521 THR A CA 1
ATOM 4045 C C . THR A 1 521 ? 28.507 33.455 -11.684 1.00 89.50 521 THR A C 1
ATOM 4047 O O . THR A 1 521 ? 28.128 34.604 -11.928 1.00 89.50 521 THR A O 1
ATOM 4050 N N . GLU A 1 522 ? 28.837 32.616 -12.668 1.00 89.19 522 GLU A N 1
ATOM 4051 C CA . GLU A 1 522 ? 28.870 33.022 -14.077 1.00 89.19 522 GLU A CA 1
ATOM 4052 C C . GLU A 1 522 ? 27.498 32.871 -14.763 1.00 89.19 522 GLU A C 1
ATOM 4054 O O . GLU A 1 522 ? 26.863 31.822 -14.640 1.00 89.19 522 GLU A O 1
ATOM 4059 N N . PRO A 1 523 ? 27.035 33.865 -15.551 1.00 87.69 523 PRO A N 1
ATOM 4060 C CA . PRO A 1 523 ? 25.757 33.782 -16.267 1.00 87.69 523 PRO A CA 1
ATOM 4061 C C . PRO A 1 523 ? 25.632 32.570 -17.202 1.00 87.69 523 PRO A C 1
ATOM 4063 O O . PRO A 1 523 ? 24.584 31.933 -17.245 1.00 87.69 523 PRO A O 1
ATOM 4066 N N . SER A 1 524 ? 26.709 32.204 -17.903 1.00 86.19 524 SER A N 1
ATOM 4067 C CA . SER A 1 524 ? 26.766 31.013 -18.767 1.00 86.19 524 SER A CA 1
ATOM 4068 C C . SER A 1 524 ? 26.487 29.717 -18.001 1.00 86.19 524 SER A C 1
ATOM 4070 O O . SER A 1 524 ? 25.871 28.801 -18.540 1.00 86.19 524 SER A O 1
ATOM 4072 N N . GLN A 1 525 ? 26.888 29.658 -16.730 1.00 89.25 525 GLN A N 1
ATOM 4073 C CA . GLN A 1 525 ? 26.712 28.496 -15.863 1.00 89.25 525 GLN A CA 1
ATOM 4074 C C . GLN A 1 525 ? 25.322 28.430 -15.225 1.00 89.25 525 GLN A C 1
ATOM 4076 O O . GLN A 1 525 ? 24.931 27.378 -14.722 1.00 89.25 525 GLN A O 1
ATOM 4081 N N . ARG A 1 526 ? 24.573 29.540 -15.256 1.00 92.00 526 ARG A N 1
ATOM 4082 C CA . ARG A 1 526 ? 23.174 29.626 -14.812 1.00 92.00 526 ARG A CA 1
ATOM 4083 C C . ARG A 1 526 ? 22.159 29.507 -15.944 1.00 92.00 526 ARG A C 1
ATOM 4085 O O . ARG A 1 526 ? 20.951 29.466 -15.693 1.00 92.00 526 ARG A O 1
ATOM 4092 N N . ALA A 1 527 ? 22.634 29.476 -17.183 1.00 91.81 527 ALA A N 1
ATOM 4093 C CA . ALA A 1 527 ? 21.780 29.362 -18.344 1.00 91.81 527 ALA A CA 1
ATOM 4094 C C . ALA A 1 527 ? 21.159 27.962 -18.414 1.00 91.81 527 ALA A C 1
ATOM 4096 O O . ALA A 1 527 ? 21.848 26.939 -18.478 1.00 91.81 527 ALA A O 1
ATOM 4097 N N . VAL A 1 528 ? 19.833 27.929 -18.440 1.00 91.62 528 VAL A N 1
ATOM 4098 C CA . VAL A 1 528 ? 19.052 26.754 -18.808 1.00 91.62 528 VAL A CA 1
ATOM 4099 C C . VAL A 1 528 ? 18.889 26.808 -20.318 1.00 91.62 528 VAL A C 1
ATOM 4101 O O . VAL A 1 528 ? 18.278 27.730 -20.850 1.00 91.62 528 VAL A O 1
ATOM 4104 N N . ARG A 1 529 ? 19.472 25.838 -21.019 1.00 90.75 529 ARG A N 1
ATOM 4105 C CA . ARG A 1 529 ? 19.432 25.710 -22.478 1.00 90.75 529 ARG A CA 1
ATOM 4106 C C . ARG A 1 529 ? 18.019 25.420 -22.982 1.00 90.75 529 ARG A C 1
ATOM 4108 O O . ARG A 1 529 ? 17.644 25.909 -24.046 1.00 90.75 529 ARG A O 1
ATOM 4115 N N . GLY A 1 530 ? 17.255 24.637 -22.228 1.00 90.12 530 GLY A N 1
ATOM 4116 C CA . GLY A 1 530 ? 15.867 24.326 -22.539 1.00 90.12 530 GLY A CA 1
ATOM 4117 C C . GLY A 1 530 ? 15.192 23.541 -21.426 1.00 90.12 530 GLY A C 1
ATOM 4118 O O . GLY A 1 530 ? 15.847 22.949 -20.565 1.00 90.12 530 GLY A O 1
ATOM 4119 N N . THR A 1 531 ? 13.869 23.541 -21.463 1.00 92.62 531 THR A N 1
ATOM 4120 C CA . THR A 1 531 ? 13.014 22.855 -20.494 1.00 92.62 531 THR A CA 1
ATOM 4121 C C . THR A 1 531 ? 11.898 22.122 -21.219 1.00 92.62 531 THR A C 1
ATOM 4123 O O . THR A 1 531 ? 11.412 22.569 -22.258 1.00 92.62 531 THR A O 1
ATOM 4126 N N . MET A 1 532 ? 11.450 21.005 -20.657 1.00 90.56 532 MET A N 1
ATOM 4127 C CA . MET A 1 532 ? 10.294 20.269 -21.158 1.00 90.56 532 MET A CA 1
ATOM 4128 C C . MET A 1 532 ? 9.415 19.850 -19.990 1.00 90.56 532 MET A C 1
ATOM 4130 O O . MET A 1 532 ? 9.868 19.173 -19.074 1.00 90.56 532 MET A O 1
ATOM 4134 N N . THR A 1 533 ? 8.145 20.230 -20.034 1.00 92.12 533 THR A N 1
ATOM 4135 C CA . THR A 1 533 ? 7.130 19.787 -19.079 1.00 92.12 533 THR A CA 1
ATOM 4136 C C . THR A 1 533 ? 6.108 18.948 -19.816 1.00 92.12 533 THR A C 1
ATOM 4138 O O . THR A 1 533 ? 5.545 19.398 -20.811 1.00 92.12 533 THR A O 1
ATOM 4141 N N . LYS A 1 534 ? 5.837 17.747 -19.306 1.00 87.62 534 LYS A N 1
ATOM 4142 C CA . LYS A 1 534 ? 4.729 16.899 -19.744 1.00 87.62 534 LYS A CA 1
ATOM 4143 C C . LYS A 1 534 ? 3.825 16.635 -18.551 1.00 87.62 534 LYS A C 1
ATOM 4145 O O . LYS A 1 534 ? 4.259 16.113 -17.529 1.00 87.62 534 LYS A O 1
ATOM 4150 N N . LEU A 1 535 ? 2.569 17.020 -18.691 1.00 86.81 535 LEU A N 1
ATOM 4151 C CA . LEU A 1 535 ? 1.512 16.803 -17.716 1.00 86.81 535 LEU A CA 1
ATOM 4152 C C . LEU A 1 535 ? 0.502 15.850 -18.328 1.00 86.81 535 LEU A C 1
ATOM 4154 O O . LEU A 1 535 ? 0.090 16.048 -19.472 1.00 86.81 535 LEU A O 1
ATOM 4158 N N . SER A 1 536 ? 0.078 14.851 -17.569 1.00 80.12 536 SER A N 1
ATOM 4159 C CA . SER A 1 536 ? -1.033 13.988 -17.956 1.00 80.12 536 SER A CA 1
ATOM 4160 C C . SER A 1 536 ? -1.955 13.738 -16.776 1.00 80.12 536 SER A C 1
ATOM 4162 O O . SER A 1 536 ? -1.478 13.451 -15.678 1.00 80.12 536 SER A O 1
ATOM 4164 N N . TRP A 1 537 ? -3.257 13.852 -17.012 1.00 84.31 537 TRP A N 1
ATOM 4165 C CA . TRP A 1 537 ? -4.296 13.627 -16.013 1.00 84.31 537 TRP A CA 1
ATOM 4166 C C . TRP A 1 537 ? -5.562 13.090 -16.662 1.00 84.31 537 TRP A C 1
ATOM 4168 O O . TRP A 1 537 ? -5.708 13.087 -17.888 1.00 84.31 537 TRP A O 1
ATOM 4178 N N . ILE A 1 538 ? -6.467 12.628 -15.814 1.00 74.50 538 ILE A N 1
ATOM 4179 C CA . ILE A 1 538 ? -7.769 12.108 -16.203 1.00 74.50 538 ILE A CA 1
ATOM 4180 C C . ILE A 1 538 ? -8.816 13.093 -15.685 1.00 74.50 538 ILE A C 1
ATOM 4182 O O . ILE A 1 538 ? -8.860 13.368 -14.487 1.00 74.50 538 ILE A O 1
ATOM 4186 N N . GLU A 1 539 ? -9.621 13.653 -16.586 1.00 69.50 539 GLU A N 1
ATOM 4187 C CA . GLU A 1 539 ? -10.824 14.404 -16.217 1.00 69.50 539 GLU A CA 1
ATOM 4188 C C . GLU A 1 539 ? -11.997 13.424 -16.124 1.00 69.50 539 GLU A C 1
ATOM 4190 O O . GLU A 1 539 ? -12.316 12.749 -17.104 1.00 69.50 539 GLU A O 1
ATOM 4195 N N . GLU A 1 540 ? -12.614 13.319 -14.945 1.00 58.97 540 GLU A N 1
ATOM 4196 C CA . GLU A 1 540 ? -13.903 12.635 -14.784 1.00 58.97 540 GLU A CA 1
ATOM 4197 C C . GLU A 1 540 ? -14.964 13.436 -15.574 1.00 58.97 540 GLU A C 1
ATOM 4199 O O . GLU A 1 540 ? -14.972 14.668 -15.511 1.00 58.97 540 GLU A O 1
ATOM 4204 N N . ASN A 1 541 ? -15.781 12.750 -16.386 1.00 51.66 541 ASN A N 1
ATOM 4205 C CA . ASN A 1 541 ? -16.823 13.378 -17.216 1.00 51.66 541 ASN A CA 1
ATOM 4206 C C . ASN A 1 541 ? -18.041 13.808 -16.398 1.00 51.66 541 ASN A C 1
ATOM 4208 O O . ASN A 1 541 ? -18.418 13.047 -15.477 1.00 51.66 541 ASN A O 1
#

pLDDT: mean 73.19, std 14.17, range [41.66, 97.06]